Protein AF-A0A7S0UJ70-F1 (afdb_monomer)

Nearest PDB structures (foldseek):
  3sf4-assembly3_C  TM=2.932E-01  e=2.179E+00  Homo sapiens

Structure (mmCIF, N/CA/C/O backbone):
data_AF-A0A7S0UJ70-F1
#
_entry.id   AF-A0A7S0UJ70-F1
#
loop_
_atom_site.group_PDB
_atom_site.id
_atom_site.type_symbol
_atom_site.label_atom_id
_atom_site.label_alt_id
_atom_site.label_comp_id
_atom_site.label_asym_id
_atom_site.label_entity_id
_atom_site.label_seq_id
_atom_site.pdbx_PDB_ins_code
_atom_site.Cartn_x
_atom_site.Cartn_y
_atom_site.Cartn_z
_atom_site.occupancy
_atom_site.B_iso_or_equiv
_atom_site.auth_seq_id
_atom_site.auth_comp_id
_atom_site.auth_asym_id
_atom_site.auth_atom_id
_atom_site.pdbx_PDB_model_num
ATOM 1 N N . ARG A 1 1 ? 13.411 10.705 17.834 1.00 44.12 1 ARG A N 1
ATOM 2 C CA . ARG A 1 1 ? 11.966 10.614 17.515 1.00 44.12 1 ARG A CA 1
ATOM 3 C C . ARG A 1 1 ? 11.805 9.351 16.689 1.00 44.12 1 ARG A C 1
ATOM 5 O O . ARG A 1 1 ? 12.360 9.322 15.608 1.00 44.12 1 ARG A O 1
ATOM 12 N N . LEU A 1 2 ? 11.167 8.320 17.243 1.00 45.38 2 LEU A N 1
ATOM 13 C CA . LEU A 1 2 ? 10.988 7.010 16.600 1.00 45.38 2 LEU A CA 1
ATOM 14 C C . LEU A 1 2 ? 9.629 6.897 15.872 1.00 45.38 2 LEU A C 1
ATOM 16 O O . LEU A 1 2 ? 9.339 5.874 15.286 1.00 45.38 2 LEU A O 1
ATOM 20 N N . SER A 1 3 ? 8.768 7.918 15.892 1.00 50.25 3 SER A N 1
ATOM 21 C CA . SER A 1 3 ? 7.485 7.856 15.176 1.00 50.25 3 SER A CA 1
ATOM 22 C C . SER A 1 3 ? 7.692 8.191 13.696 1.00 50.25 3 SER A C 1
ATOM 24 O O . SER A 1 3 ? 8.206 9.265 13.383 1.00 50.25 3 SER A O 1
ATOM 26 N N . VAL A 1 4 ? 7.326 7.258 12.810 1.00 54.66 4 VAL A N 1
ATOM 27 C CA . VAL A 1 4 ? 7.602 7.302 11.357 1.00 54.66 4 VAL A CA 1
ATOM 28 C C . VAL A 1 4 ? 6.307 7.379 10.540 1.00 54.66 4 VAL A C 1
ATOM 30 O O . VAL A 1 4 ? 6.183 6.842 9.441 1.00 54.66 4 VAL A O 1
ATOM 33 N N . ASP A 1 5 ? 5.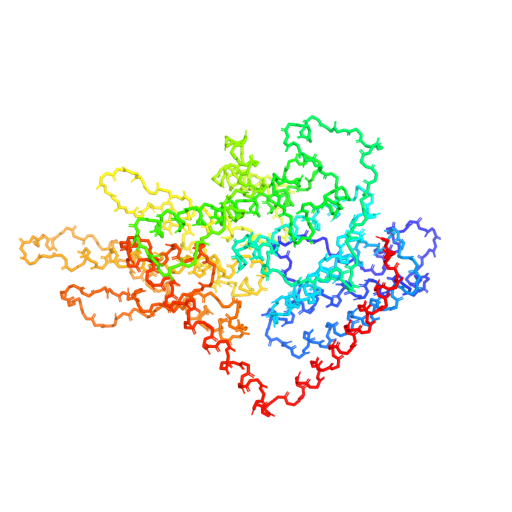292 8.043 11.090 1.00 63.22 5 ASP A N 1
ATOM 34 C CA . ASP A 1 5 ? 3.968 8.123 10.477 1.00 63.22 5 ASP A CA 1
ATOM 35 C C . ASP A 1 5 ? 3.828 9.251 9.429 1.00 63.22 5 ASP A C 1
ATOM 37 O O . ASP A 1 5 ? 2.891 10.061 9.413 1.00 63.22 5 ASP A O 1
ATOM 41 N N . GLU A 1 6 ? 4.795 9.326 8.515 1.00 66.62 6 GLU A N 1
ATOM 42 C CA . GLU A 1 6 ? 4.766 10.308 7.424 1.00 66.62 6 GLU A CA 1
ATOM 43 C C . GLU A 1 6 ? 3.830 9.892 6.281 1.00 66.62 6 GLU A C 1
ATOM 45 O O . GLU A 1 6 ? 3.493 10.714 5.429 1.00 66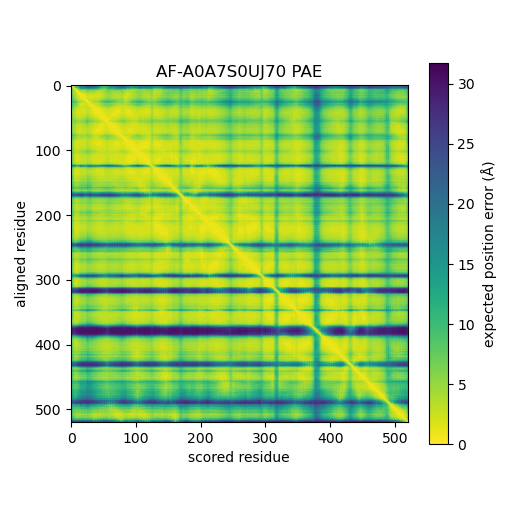.62 6 GLU A O 1
ATOM 50 N N . VAL A 1 7 ? 3.339 8.648 6.277 1.00 69.62 7 VAL A N 1
ATOM 51 C CA . VAL A 1 7 ? 2.428 8.145 5.235 1.00 69.62 7 VAL A CA 1
ATOM 52 C C . VAL A 1 7 ? 0.985 8.032 5.722 1.00 69.62 7 VAL A C 1
ATOM 54 O O . VAL A 1 7 ? 0.112 8.595 5.068 1.00 69.62 7 VAL A O 1
ATOM 57 N N . PHE A 1 8 ? 0.708 7.366 6.849 1.00 82.12 8 PHE A N 1
ATOM 58 C CA . PHE A 1 8 ? -0.677 7.104 7.271 1.00 82.12 8 PHE A CA 1
ATOM 59 C C . PHE A 1 8 ? -1.333 8.323 7.923 1.00 82.12 8 PHE A C 1
ATOM 61 O O . PHE A 1 8 ? -2.532 8.543 7.759 1.00 82.12 8 PHE A O 1
ATOM 68 N N . GLY A 1 9 ? -0.541 9.155 8.599 1.00 78.88 9 GLY A N 1
ATOM 69 C CA . GLY A 1 9 ? -0.988 10.438 9.129 1.00 78.88 9 GLY A CA 1
ATOM 70 C C . GLY A 1 9 ? -1.958 10.326 10.289 1.00 78.88 9 GLY A C 1
ATOM 71 O O . GLY A 1 9 ? -2.882 11.136 10.401 1.00 78.88 9 GLY A O 1
ATOM 72 N N . PHE A 1 10 ? -1.757 9.332 11.148 1.00 83.50 10 PHE A N 1
ATOM 73 C CA . PHE A 1 10 ? -2.480 9.235 12.398 1.00 83.50 10 PHE A CA 1
ATOM 74 C C . PHE A 1 10 ? -2.161 10.426 13.306 1.00 83.50 10 PHE A C 1
ATOM 76 O O . PHE A 1 10 ? -1.036 10.938 13.317 1.00 83.50 10 PHE A O 1
ATOM 83 N N . PRO A 1 11 ? -3.139 10.862 14.117 1.00 80.00 11 PRO A N 1
ATOM 84 C CA . PRO A 1 11 ? -2.843 11.778 15.203 1.00 80.00 11 PRO A CA 1
ATOM 85 C C . PRO A 1 11 ? -1.853 11.121 16.183 1.00 80.00 11 PRO A C 1
ATOM 87 O O . PRO A 1 11 ? -1.904 9.900 16.371 1.00 80.00 11 PRO A O 1
ATOM 90 N N . PRO A 1 12 ? -0.984 11.893 16.859 1.00 80.75 12 PRO A N 1
ATOM 91 C CA . PRO A 1 12 ? -0.174 11.364 17.950 1.00 80.75 12 PRO A CA 1
ATOM 92 C C . PRO A 1 12 ? -1.052 10.645 18.979 1.00 80.75 12 PRO A C 1
ATOM 94 O O . PRO A 1 12 ? -2.147 11.121 19.310 1.00 80.75 12 PRO A O 1
ATOM 97 N N . THR A 1 13 ? -0.591 9.497 19.478 1.00 85.31 13 THR A N 1
ATOM 98 C CA . THR A 1 13 ? -1.266 8.850 20.609 1.00 85.31 13 THR A CA 1
ATOM 99 C C . THR A 1 13 ? -1.244 9.810 21.808 1.00 85.31 13 THR A C 1
ATOM 101 O O . THR A 1 13 ? -0.163 10.296 22.146 1.00 85.31 13 THR A O 1
ATOM 104 N N . PRO A 1 14 ? -2.398 10.121 22.435 1.00 87.38 14 PRO A N 1
ATOM 105 C CA . PRO A 1 14 ? -2.454 11.123 23.498 1.00 87.38 14 PRO A CA 1
ATOM 106 C C . PRO A 1 14 ? -1.588 10.729 24.695 1.00 87.38 14 PRO A C 1
ATOM 108 O O . PRO A 1 14 ? -1.442 9.534 24.973 1.00 87.38 14 PRO A O 1
ATOM 111 N N . THR A 1 15 ? -1.070 11.707 25.443 1.00 90.06 15 THR A N 1
ATOM 112 C CA . THR A 1 15 ? -0.547 11.470 26.804 1.00 90.06 15 THR A CA 1
ATOM 113 C C . THR A 1 15 ? -1.679 11.111 27.771 1.00 90.06 15 THR A C 1
ATOM 115 O O . THR A 1 15 ? -2.859 11.229 27.434 1.00 90.06 15 THR A O 1
ATOM 118 N N . ASP A 1 16 ? -1.350 10.652 28.980 1.00 91.81 16 ASP A N 1
ATOM 119 C CA . ASP A 1 16 ? -2.377 10.309 29.972 1.00 91.81 16 ASP A CA 1
ATOM 120 C C . ASP A 1 16 ? -3.178 11.557 30.389 1.00 91.81 16 ASP A C 1
ATOM 122 O O . ASP A 1 16 ? -4.393 11.491 30.582 1.00 91.81 16 ASP A O 1
ATOM 126 N N . GLU A 1 17 ? -2.521 12.718 30.459 1.00 91.00 17 GLU A N 1
ATOM 127 C CA . GLU A 1 17 ? -3.150 14.014 30.727 1.00 91.00 17 GLU A CA 1
ATOM 128 C C . GLU A 1 17 ? -4.072 14.441 29.584 1.00 91.00 17 GLU A C 1
ATOM 130 O O . GLU A 1 17 ? -5.217 14.830 29.823 1.00 91.00 17 GLU A O 1
ATOM 135 N N . GLU A 1 18 ? -3.602 14.333 28.338 1.00 90.44 18 GLU A N 1
ATOM 136 C CA . GLU A 1 18 ? -4.407 14.638 27.153 1.00 90.44 18 GLU A CA 1
ATOM 137 C C . GLU A 1 18 ? -5.616 13.705 27.048 1.00 90.44 18 GLU A C 1
ATOM 139 O O . GLU A 1 18 ? -6.711 14.146 26.698 1.00 90.44 18 GLU A O 1
ATOM 144 N N . TYR A 1 19 ? -5.449 12.426 27.388 1.00 90.56 19 TYR A N 1
ATOM 145 C CA . TYR A 1 19 ? -6.543 11.463 27.412 1.00 90.56 19 TYR A CA 1
ATOM 146 C C . TYR A 1 19 ? -7.581 11.799 28.490 1.00 90.56 19 TYR A C 1
ATOM 148 O O . TYR A 1 19 ? -8.774 11.841 28.192 1.00 90.56 19 TYR A O 1
ATOM 156 N N . CYS A 1 20 ? -7.151 12.127 29.716 1.00 90.56 20 CYS A N 1
ATOM 157 C CA . CYS A 1 20 ? -8.062 12.608 30.764 1.00 90.56 20 CYS A CA 1
ATOM 158 C C . CYS A 1 20 ? -8.841 13.849 30.308 1.00 90.56 20 CYS A C 1
ATOM 160 O O . CYS A 1 20 ? -10.051 13.933 30.522 1.00 90.56 20 CYS A O 1
ATOM 162 N N . ALA A 1 21 ? -8.166 14.789 29.637 1.00 87.94 21 ALA A N 1
ATOM 163 C CA . ALA A 1 21 ? -8.804 15.983 29.094 1.00 87.94 21 ALA A CA 1
ATOM 164 C C . ALA A 1 21 ? -9.851 15.643 28.017 1.00 87.94 21 ALA A C 1
ATOM 166 O O . ALA A 1 21 ? -10.935 16.223 28.022 1.00 87.94 21 ALA A O 1
ATOM 167 N N . ARG A 1 22 ? -9.573 14.665 27.139 1.00 86.50 22 ARG A N 1
ATOM 168 C CA . ARG A 1 22 ? -10.524 14.187 26.113 1.00 86.50 22 ARG A CA 1
ATOM 169 C C . ARG A 1 22 ? -11.773 13.545 26.712 1.00 86.50 22 ARG A C 1
ATOM 171 O O . ARG A 1 22 ? -12.854 13.716 26.157 1.00 86.50 22 ARG A O 1
ATOM 178 N N . LEU A 1 23 ? -11.641 12.831 27.831 1.00 86.38 23 LEU A N 1
ATOM 179 C CA . LEU A 1 23 ? -12.787 12.237 28.528 1.00 86.38 23 LEU A CA 1
ATOM 180 C C . LEU A 1 23 ? -13.716 13.295 29.138 1.00 86.38 23 LEU A C 1
ATOM 182 O O . LEU A 1 23 ? -14.890 13.011 29.362 1.00 86.38 23 LEU A O 1
ATOM 186 N N . ASN A 1 24 ? -13.205 14.507 29.385 1.00 86.62 24 ASN A N 1
ATOM 187 C CA . ASN A 1 24 ? -13.956 15.641 29.923 1.00 86.62 24 ASN A CA 1
ATOM 188 C C . ASN A 1 24 ? -14.700 15.316 31.237 1.00 86.62 24 ASN A C 1
ATOM 190 O O . ASN A 1 24 ? -15.816 15.778 31.476 1.00 86.62 24 ASN A O 1
ATOM 194 N N . ILE A 1 25 ? -14.079 14.498 32.096 1.00 89.00 25 ILE A N 1
ATOM 195 C CA . ILE A 1 25 ? -14.611 14.127 33.413 1.00 89.00 25 ILE A CA 1
ATOM 196 C C . ILE A 1 25 ? -14.003 15.065 34.471 1.00 89.00 25 ILE A C 1
ATOM 198 O O . ILE A 1 25 ? -12.784 15.040 34.676 1.00 89.00 25 ILE A O 1
ATOM 202 N N . PRO A 1 26 ? -14.808 15.889 35.173 1.00 89.44 26 PRO A N 1
ATOM 203 C CA . PRO A 1 26 ? -14.296 16.816 36.180 1.00 89.44 26 PRO A CA 1
ATOM 204 C C . PRO A 1 26 ? -13.512 16.110 37.293 1.00 89.44 26 PRO A C 1
ATOM 206 O O . PRO A 1 26 ? -13.986 15.140 37.881 1.00 89.44 26 PRO A O 1
ATOM 209 N N . GLY A 1 27 ? -12.315 16.616 37.603 1.00 88.81 27 GLY A N 1
ATOM 210 C CA . GLY A 1 27 ? -11.457 16.079 38.667 1.00 88.81 27 GLY A CA 1
ATOM 211 C C . GLY A 1 27 ? -10.732 14.774 38.321 1.00 88.81 27 GLY A C 1
ATOM 212 O O . GLY A 1 27 ? -10.019 14.243 39.172 1.00 88.81 27 GLY A O 1
ATOM 213 N N . MET A 1 28 ? -10.877 14.263 37.094 1.00 91.75 28 MET A N 1
ATOM 214 C CA . MET A 1 28 ? -10.140 13.087 36.647 1.00 91.75 28 MET A CA 1
ATOM 215 C C . MET A 1 28 ? -8.645 13.396 36.534 1.00 91.75 28 MET A C 1
ATOM 217 O O . MET A 1 28 ? -8.238 14.404 35.960 1.00 91.75 28 MET A O 1
ATOM 221 N N . THR A 1 29 ? -7.825 12.503 37.079 1.00 91.94 29 THR A N 1
ATOM 222 C CA . THR A 1 29 ? -6.362 12.559 36.973 1.00 91.94 29 THR A CA 1
ATOM 223 C C . THR A 1 29 ? -5.844 11.288 36.298 1.00 91.94 29 THR A C 1
ATOM 225 O O . THR A 1 29 ? -6.538 10.270 36.342 1.00 91.94 29 THR A O 1
ATOM 228 N N . PRO A 1 30 ? -4.616 11.282 35.742 1.00 91.19 30 PRO A N 1
ATOM 229 C CA . PRO A 1 30 ? -4.018 10.087 35.136 1.00 91.19 30 PRO A CA 1
ATOM 230 C C . PRO A 1 30 ? -4.075 8.823 36.009 1.00 91.19 30 PRO A C 1
ATOM 232 O O . PRO A 1 30 ? -4.290 7.723 35.514 1.00 91.19 30 PRO A O 1
ATOM 235 N N . ARG A 1 31 ? -3.980 8.975 37.338 1.00 91.69 31 ARG A N 1
ATOM 236 C CA . ARG A 1 31 ? -4.058 7.862 38.306 1.00 91.69 31 ARG A CA 1
ATOM 237 C C . ARG A 1 31 ? -5.439 7.209 38.402 1.00 91.69 31 ARG A C 1
ATOM 239 O O . ARG A 1 31 ? -5.573 6.172 39.039 1.00 91.69 31 ARG A O 1
ATOM 246 N N . MET A 1 32 ? -6.458 7.844 37.832 1.00 92.50 32 MET A N 1
ATOM 247 C CA . MET A 1 32 ? -7.850 7.396 37.845 1.00 92.50 32 MET A CA 1
ATOM 248 C C . MET A 1 32 ? -8.271 6.778 36.506 1.00 92.50 32 MET A C 1
ATOM 250 O O . MET A 1 32 ? -9.429 6.390 36.364 1.00 92.50 32 MET A O 1
ATOM 254 N N . ILE A 1 33 ? -7.373 6.711 35.515 1.00 91.56 33 ILE A N 1
ATOM 255 C CA . ILE A 1 33 ? -7.672 6.069 34.234 1.00 91.56 33 ILE A CA 1
ATOM 256 C C . ILE A 1 33 ? -7.872 4.559 34.476 1.00 91.56 33 ILE A C 1
ATOM 258 O O . ILE A 1 33 ? -7.020 3.934 35.111 1.00 91.56 33 ILE A O 1
ATOM 262 N N . PRO A 1 34 ? -8.968 3.954 33.976 1.00 91.88 34 PRO A N 1
ATOM 263 C CA . PRO A 1 34 ? -9.179 2.512 34.076 1.00 91.88 34 PRO A CA 1
ATOM 264 C C . PRO A 1 34 ? -8.016 1.710 33.479 1.00 91.88 34 PRO A C 1
ATOM 266 O O . PRO A 1 34 ? -7.445 2.103 32.459 1.00 91.88 34 PRO A O 1
ATOM 269 N N . GLY A 1 35 ? -7.702 0.552 34.066 1.00 92.38 35 GLY A N 1
ATOM 270 C CA . GLY A 1 35 ? -6.592 -0.296 33.609 1.00 92.38 35 GLY A CA 1
ATOM 271 C C . GLY A 1 35 ? -6.696 -0.683 32.129 1.00 92.38 35 GLY A C 1
ATOM 272 O O . GLY A 1 35 ? -5.717 -0.576 31.397 1.00 92.38 35 GLY A O 1
ATOM 273 N N . THR A 1 36 ? -7.899 -1.015 31.653 1.00 92.88 36 THR A N 1
ATOM 274 C CA . THR A 1 36 ? -8.163 -1.351 30.241 1.00 92.88 36 THR A CA 1
ATOM 275 C C . THR A 1 36 ? -7.874 -0.185 29.288 1.00 92.88 36 THR A C 1
ATOM 277 O O . THR A 1 36 ? -7.337 -0.393 28.200 1.00 92.88 36 THR A O 1
ATOM 280 N N . HIS A 1 37 ? -8.149 1.055 29.712 1.00 93.50 37 HIS A N 1
ATOM 281 C CA . HIS A 1 37 ? -7.843 2.265 28.941 1.00 93.50 37 HIS A CA 1
ATOM 282 C C . HIS A 1 37 ? -6.328 2.523 28.899 1.00 93.50 37 HIS A C 1
ATOM 284 O O . HIS A 1 37 ? -5.781 2.799 27.831 1.00 93.50 37 HIS A O 1
ATOM 290 N N . LEU A 1 38 ? -5.639 2.413 30.044 1.00 93.75 38 LEU A N 1
ATOM 291 C CA . LEU A 1 38 ? -4.178 2.563 30.116 1.00 93.75 38 LEU A CA 1
ATOM 292 C C . LEU A 1 38 ? -3.458 1.521 29.256 1.00 93.75 38 LEU A C 1
ATOM 294 O O . LEU A 1 38 ? -2.485 1.854 28.573 1.00 93.75 38 LEU A O 1
ATOM 298 N N . ALA A 1 39 ? -3.956 0.284 29.247 1.00 95.38 39 ALA A N 1
ATOM 299 C CA . ALA A 1 39 ? -3.429 -0.782 28.411 1.00 95.38 39 ALA A CA 1
ATOM 300 C C . ALA A 1 39 ? -3.601 -0.455 26.916 1.00 95.38 39 ALA A C 1
ATOM 302 O O . ALA A 1 39 ? -2.636 -0.533 26.160 1.00 95.38 39 ALA A O 1
ATOM 303 N N . ALA A 1 40 ? -4.777 0.020 26.487 1.00 94.19 40 ALA A N 1
ATOM 304 C CA . ALA A 1 40 ? -5.002 0.442 25.100 1.00 94.19 40 ALA A CA 1
ATOM 305 C C . ALA A 1 40 ? -4.086 1.602 24.660 1.00 94.19 40 ALA A C 1
ATOM 307 O O . ALA A 1 40 ? -3.511 1.566 23.570 1.00 94.19 40 ALA A O 1
ATOM 308 N N . LEU A 1 41 ? -3.905 2.613 25.517 1.00 93.50 41 LEU A N 1
ATOM 309 C CA . LEU A 1 41 ? -2.989 3.732 25.260 1.00 93.50 41 LEU A CA 1
ATOM 310 C C . LEU A 1 41 ? -1.536 3.260 25.152 1.00 93.50 41 LEU A C 1
ATOM 312 O O . LEU A 1 41 ? -0.811 3.678 24.249 1.00 93.50 41 LEU A O 1
ATOM 316 N N . SER A 1 42 ? -1.116 2.371 26.052 1.00 95.38 42 SER A N 1
ATOM 317 C CA . SER A 1 42 ? 0.233 1.798 26.049 1.00 95.38 42 SER A CA 1
ATOM 318 C C . SER A 1 42 ? 0.481 0.959 24.798 1.00 95.38 42 SER A C 1
ATOM 320 O O . SER A 1 42 ? 1.517 1.129 24.160 1.00 95.38 42 SER A O 1
ATOM 322 N N . ALA A 1 43 ? -0.494 0.143 24.383 1.00 95.75 43 ALA A N 1
ATOM 323 C CA . ALA A 1 43 ? -0.431 -0.616 23.137 1.00 95.75 43 ALA A CA 1
ATOM 324 C C . ALA A 1 43 ? -0.203 0.305 21.928 1.00 95.75 43 ALA A C 1
ATOM 326 O O . ALA A 1 43 ? 0.712 0.067 21.140 1.00 95.75 43 ALA A O 1
ATOM 327 N N . ALA A 1 44 ? -0.961 1.399 21.814 1.00 92.12 44 ALA A N 1
ATOM 328 C CA . ALA A 1 44 ? -0.817 2.330 20.697 1.00 92.12 44 ALA A CA 1
ATOM 329 C C . ALA A 1 44 ? 0.559 3.020 20.694 1.00 92.12 44 ALA A C 1
ATOM 331 O O . ALA A 1 44 ? 1.213 3.090 19.651 1.00 92.12 44 ALA A O 1
ATOM 332 N N . ARG A 1 45 ? 1.045 3.453 21.867 1.00 91.31 45 ARG A N 1
ATOM 333 C CA . ARG A 1 45 ? 2.380 4.060 22.022 1.00 91.31 45 ARG A CA 1
ATOM 334 C C . ARG A 1 45 ? 3.492 3.076 21.660 1.00 91.31 45 ARG A C 1
ATOM 336 O O . ARG A 1 45 ? 4.364 3.415 20.864 1.00 91.31 45 ARG A O 1
ATOM 343 N N . PHE A 1 46 ? 3.465 1.859 22.204 1.00 93.50 46 PHE A N 1
ATOM 344 C CA . PHE A 1 46 ? 4.479 0.845 21.904 1.00 93.50 46 PHE A CA 1
ATOM 345 C C . PHE A 1 46 ? 4.467 0.450 20.430 1.00 93.50 46 PHE A C 1
ATOM 347 O O . PHE A 1 46 ? 5.536 0.294 19.847 1.00 93.50 46 PHE A O 1
ATOM 354 N N . ALA A 1 47 ? 3.293 0.368 19.801 1.00 90.88 47 ALA A N 1
ATOM 355 C CA . ALA A 1 47 ? 3.182 0.032 18.388 1.00 90.88 47 ALA A CA 1
ATOM 356 C C . ALA A 1 47 ? 3.787 1.116 17.477 1.00 90.88 47 ALA A C 1
ATOM 358 O O . ALA A 1 47 ? 4.482 0.790 16.514 1.00 90.88 47 ALA A O 1
ATOM 359 N N . GLU A 1 48 ? 3.589 2.402 17.794 1.00 86.50 48 GLU A N 1
ATOM 360 C CA . GLU A 1 48 ? 4.264 3.498 17.085 1.00 86.50 48 GLU A CA 1
ATOM 361 C C . GLU A 1 48 ? 5.792 3.409 17.220 1.00 86.50 48 GLU A C 1
ATOM 363 O O . GLU A 1 48 ? 6.518 3.535 16.231 1.00 86.50 48 GLU A O 1
ATOM 368 N N . VAL A 1 49 ? 6.287 3.173 18.439 1.00 88.56 49 VAL A N 1
ATOM 369 C CA . VAL A 1 49 ? 7.730 3.086 18.710 1.00 88.56 49 VAL A CA 1
ATOM 370 C C . VAL A 1 49 ? 8.339 1.843 18.056 1.00 88.56 49 VAL A C 1
ATOM 372 O O . VAL A 1 49 ? 9.453 1.921 17.541 1.00 88.56 49 VAL A O 1
ATOM 375 N N . ALA A 1 50 ? 7.610 0.725 18.002 1.00 87.75 50 ALA A N 1
ATOM 376 C CA . ALA A 1 50 ? 8.054 -0.509 17.357 1.00 87.75 50 ALA A CA 1
ATOM 377 C C . ALA A 1 50 ? 8.295 -0.321 15.853 1.00 87.75 50 ALA A C 1
ATOM 379 O O . ALA A 1 50 ? 9.295 -0.806 15.322 1.00 87.75 50 ALA A O 1
ATOM 380 N N . LEU A 1 51 ? 7.424 0.426 15.165 1.00 80.69 51 LEU A N 1
ATOM 381 C CA . LEU A 1 51 ? 7.646 0.784 13.760 1.00 80.69 51 LEU A CA 1
ATOM 382 C C . LEU A 1 51 ? 8.895 1.650 13.593 1.00 80.69 51 LEU A C 1
ATOM 384 O O . LEU A 1 51 ? 9.687 1.415 12.683 1.00 80.69 51 LEU A O 1
ATOM 388 N N . GLY A 1 52 ? 9.119 2.585 14.515 1.00 81.06 52 GLY A N 1
ATOM 389 C CA . GLY A 1 52 ? 10.378 3.313 14.619 1.00 81.06 52 GLY A CA 1
ATOM 390 C C . GLY A 1 52 ? 11.597 2.426 14.742 1.00 81.06 52 GLY A C 1
ATOM 391 O O . GLY A 1 52 ? 12.556 2.583 13.993 1.00 81.06 52 GLY A O 1
ATOM 392 N N . ALA A 1 53 ? 11.552 1.467 15.659 1.00 85.38 53 ALA A N 1
ATOM 393 C CA . ALA A 1 53 ? 12.638 0.523 15.864 1.00 85.38 53 ALA A CA 1
ATOM 394 C C . ALA A 1 53 ? 12.925 -0.293 14.588 1.00 85.38 53 ALA A C 1
ATOM 396 O O . ALA A 1 53 ? 14.088 -0.429 14.211 1.00 85.38 53 ALA A O 1
ATOM 397 N N . ILE A 1 54 ? 11.901 -0.744 13.841 1.00 79.56 54 ILE A N 1
ATOM 398 C CA . ILE A 1 54 ? 12.102 -1.397 12.525 1.00 79.56 54 ILE A CA 1
ATOM 399 C C . ILE A 1 54 ? 12.855 -0.477 11.570 1.00 79.56 54 ILE A C 1
ATOM 401 O O . ILE A 1 54 ? 13.809 -0.892 10.907 1.00 79.56 54 ILE A O 1
ATOM 405 N N . VAL A 1 55 ? 12.397 0.766 11.483 1.00 74.31 55 VAL A N 1
ATOM 406 C CA . VAL A 1 55 ? 12.939 1.778 10.586 1.00 74.31 55 VAL A CA 1
ATOM 407 C C . VAL A 1 55 ? 14.413 2.050 10.927 1.00 74.31 55 VAL A C 1
ATOM 409 O O . VAL A 1 55 ? 15.266 2.044 10.043 1.00 74.31 55 VAL A O 1
ATOM 412 N N . HIS A 1 56 ? 14.750 2.148 12.212 1.00 78.62 56 HIS A N 1
ATOM 413 C CA . HIS A 1 56 ? 16.124 2.300 12.698 1.00 78.62 56 HIS A CA 1
ATOM 414 C C . HIS A 1 56 ? 16.945 1.000 12.708 1.00 78.62 56 HIS A C 1
ATOM 416 O O . HIS A 1 56 ? 18.098 1.007 13.136 1.00 78.62 56 HIS A O 1
ATOM 422 N N . ASN A 1 57 ? 16.404 -0.098 12.167 1.00 76.50 57 ASN A N 1
ATOM 423 C CA . ASN A 1 57 ? 17.047 -1.411 12.119 1.00 76.50 57 ASN A CA 1
ATOM 424 C C . ASN A 1 57 ? 17.383 -1.988 13.512 1.00 76.50 57 ASN A C 1
ATOM 426 O O . ASN A 1 57 ? 18.332 -2.756 13.662 1.00 76.50 57 ASN A O 1
ATOM 430 N N . GLU A 1 58 ? 16.584 -1.641 14.518 1.00 85.75 58 GLU A N 1
ATOM 431 C CA . GLU A 1 58 ? 16.630 -2.155 15.888 1.00 85.75 58 GLU A CA 1
ATOM 432 C C . GLU A 1 58 ? 15.634 -3.318 16.039 1.00 85.75 58 GLU A C 1
ATOM 434 O O . GLU A 1 58 ? 14.683 -3.269 16.817 1.00 85.75 58 GLU A O 1
ATOM 439 N N . THR A 1 59 ? 15.830 -4.378 15.248 1.00 82.69 59 THR A N 1
ATOM 440 C CA . THR A 1 59 ? 14.909 -5.528 15.170 1.00 82.69 59 THR A CA 1
ATOM 441 C C . THR A 1 59 ? 14.595 -6.174 16.530 1.00 82.69 59 THR A C 1
ATOM 443 O O . THR A 1 59 ? 13.415 -6.439 16.765 1.00 82.69 59 THR A O 1
ATOM 446 N N . PRO A 1 60 ? 15.562 -6.403 17.449 1.00 85.94 60 PRO A N 1
ATOM 447 C CA . PRO A 1 60 ? 15.255 -6.936 18.780 1.00 85.94 60 PRO A CA 1
ATOM 448 C C . PRO A 1 60 ? 14.309 -6.033 19.579 1.00 85.94 60 PRO A C 1
ATOM 450 O O . PRO A 1 60 ? 13.303 -6.508 20.094 1.00 85.94 60 PRO A O 1
ATOM 453 N N . LEU A 1 61 ? 14.569 -4.720 19.595 1.00 89.44 61 LEU A N 1
ATOM 454 C CA . LEU A 1 61 ? 13.710 -3.754 20.281 1.00 89.44 61 LEU A CA 1
ATOM 455 C C . LEU A 1 61 ? 12.309 -3.728 19.663 1.00 89.44 61 LEU A C 1
ATOM 457 O O . LEU A 1 61 ? 11.312 -3.704 20.378 1.00 89.44 61 LEU A O 1
ATOM 461 N N . ALA A 1 62 ? 12.217 -3.769 18.332 1.00 88.19 62 ALA A N 1
ATOM 462 C CA . ALA A 1 62 ? 10.932 -3.823 17.647 1.00 88.19 62 ALA A CA 1
ATOM 463 C C . ALA A 1 62 ? 10.117 -5.068 18.041 1.00 88.19 62 ALA A C 1
ATOM 465 O O . ALA A 1 62 ? 8.905 -4.966 18.225 1.00 88.19 62 ALA A O 1
ATOM 466 N N . MET A 1 63 ? 10.775 -6.222 18.200 1.00 87.69 63 MET A N 1
ATOM 467 C CA . MET A 1 63 ? 10.149 -7.471 18.648 1.00 87.69 63 MET A CA 1
ATOM 468 C C . MET A 1 63 ? 9.659 -7.380 20.097 1.00 87.69 63 MET A C 1
ATOM 470 O O . MET A 1 63 ? 8.506 -7.713 20.361 1.00 87.69 63 MET A O 1
ATOM 474 N N . GLU A 1 64 ? 10.495 -6.889 21.014 1.00 91.00 64 GLU A N 1
ATOM 475 C CA . GLU A 1 64 ? 10.125 -6.696 22.424 1.00 91.00 64 GLU A CA 1
ATOM 476 C C . GLU A 1 64 ? 8.941 -5.735 22.570 1.00 91.00 64 GLU A C 1
ATOM 478 O O . GLU A 1 64 ? 7.974 -6.030 23.275 1.00 91.00 64 GLU A O 1
ATOM 483 N N . LEU A 1 65 ? 8.974 -4.612 21.845 1.00 93.31 65 LEU A N 1
ATOM 484 C CA . LEU A 1 65 ? 7.880 -3.646 21.830 1.00 93.31 65 LEU A CA 1
ATOM 485 C C . LEU A 1 65 ? 6.604 -4.257 21.254 1.00 93.31 65 LEU A C 1
ATOM 487 O O . LEU A 1 65 ? 5.540 -4.060 21.829 1.00 93.31 65 LEU A O 1
ATOM 491 N N . CYS A 1 66 ? 6.682 -5.031 20.167 1.00 92.06 66 CYS A N 1
ATOM 492 C CA . CYS A 1 66 ? 5.505 -5.721 19.637 1.00 92.06 66 CYS A CA 1
ATOM 493 C C . CYS A 1 66 ? 4.939 -6.741 20.626 1.00 92.06 66 CYS A C 1
ATOM 495 O O . CYS A 1 66 ? 3.717 -6.841 20.743 1.00 92.06 66 CYS A O 1
ATOM 497 N N . ASN A 1 67 ? 5.788 -7.446 21.379 1.00 91.88 67 ASN A N 1
ATOM 498 C CA . ASN A 1 67 ? 5.301 -8.337 22.425 1.00 91.88 67 ASN A CA 1
ATOM 499 C C . ASN A 1 67 ? 4.588 -7.560 23.542 1.00 91.88 67 ASN A C 1
ATOM 501 O O . ASN A 1 67 ? 3.495 -7.931 23.969 1.00 91.88 67 ASN A O 1
ATOM 505 N N . ALA A 1 68 ? 5.138 -6.410 23.945 1.00 94.62 68 ALA A N 1
ATOM 506 C CA . ALA A 1 68 ? 4.477 -5.511 24.888 1.00 94.62 68 ALA A CA 1
ATOM 507 C C . ALA A 1 68 ? 3.116 -5.016 24.364 1.00 94.62 68 ALA A C 1
ATOM 509 O O . ALA A 1 68 ? 2.145 -4.995 25.120 1.00 94.62 68 ALA A O 1
ATOM 510 N N . VAL A 1 69 ? 3.003 -4.691 23.067 1.00 95.81 69 VAL A N 1
ATOM 511 C CA . VAL A 1 69 ? 1.717 -4.339 22.435 1.00 95.81 69 VAL A CA 1
ATOM 512 C C . VAL A 1 69 ? 0.706 -5.472 22.603 1.00 95.81 69 VAL A C 1
ATOM 514 O O . VAL A 1 69 ? -0.429 -5.214 22.995 1.00 95.81 69 VAL A O 1
ATOM 517 N N . VAL A 1 70 ? 1.101 -6.721 22.346 1.00 94.88 70 VAL A N 1
ATOM 518 C CA . VAL A 1 70 ? 0.216 -7.891 22.467 1.00 94.88 70 VAL A CA 1
ATOM 519 C C . VAL A 1 70 ? -0.252 -8.099 23.903 1.00 94.88 70 VAL A C 1
ATOM 521 O O . VAL A 1 70 ? -1.447 -8.301 24.123 1.00 94.88 70 VAL A O 1
ATOM 524 N N . HIS A 1 71 ? 0.643 -7.987 24.888 1.00 93.81 71 HIS A N 1
ATOM 525 C CA . HIS A 1 71 ? 0.264 -8.057 26.302 1.00 93.81 71 HIS A CA 1
ATOM 526 C C . HIS A 1 71 ? -0.734 -6.961 26.685 1.00 93.81 71 HIS A C 1
ATOM 528 O O . HIS A 1 71 ? -1.785 -7.261 27.252 1.00 93.81 71 HIS A O 1
ATOM 534 N N . CYS A 1 72 ? -0.457 -5.711 26.311 1.00 96.31 72 CYS A N 1
ATOM 535 C CA . CYS A 1 72 ? -1.370 -4.600 26.558 1.00 96.31 72 CYS A CA 1
ATOM 536 C C . CYS A 1 72 ? -2.725 -4.801 25.860 1.00 96.31 72 CYS A C 1
ATOM 538 O O . CYS A 1 72 ? -3.774 -4.508 26.432 1.00 96.31 72 CYS A O 1
ATOM 540 N N . LEU A 1 73 ? -2.738 -5.348 24.642 1.00 95.62 73 LEU A N 1
ATOM 541 C CA . LEU A 1 73 ? -3.985 -5.647 23.943 1.00 95.62 73 LEU A CA 1
ATOM 542 C C . LEU A 1 73 ? -4.786 -6.741 24.649 1.00 95.62 73 LEU A C 1
ATOM 544 O O . LEU A 1 73 ? -5.987 -6.545 24.830 1.00 95.62 73 LEU A O 1
ATOM 548 N N . LYS A 1 74 ? -4.140 -7.821 25.120 1.00 93.69 74 LYS A N 1
ATOM 549 C CA . LYS A 1 74 ? -4.777 -8.879 25.933 1.00 93.69 74 LYS A CA 1
ATOM 550 C C . LYS A 1 74 ? -5.463 -8.300 27.169 1.00 93.69 74 LYS A C 1
ATOM 552 O O . LYS A 1 74 ? -6.574 -8.717 27.477 1.00 93.69 74 LYS A O 1
ATOM 557 N N . GLU A 1 75 ? -4.834 -7.338 27.845 1.00 93.00 75 GLU A N 1
ATOM 558 C CA . GLU A 1 75 ? -5.426 -6.634 28.992 1.00 93.00 75 GLU A CA 1
ATOM 559 C C . GLU A 1 75 ? -6.591 -5.724 28.584 1.00 93.00 75 GLU A C 1
ATOM 561 O O . GLU A 1 75 ? -7.661 -5.781 29.186 1.00 93.00 75 GLU A O 1
ATOM 566 N N . SER A 1 76 ? -6.430 -4.925 27.524 1.00 92.06 76 SER A N 1
ATOM 567 C CA . SER A 1 76 ? -7.467 -3.982 27.072 1.00 92.06 76 SER A CA 1
ATOM 568 C C . SER A 1 76 ? -8.770 -4.643 26.612 1.00 92.06 76 SER A C 1
ATOM 570 O O . SER A 1 76 ? -9.819 -4.007 26.675 1.00 92.06 76 SER A O 1
ATOM 572 N N . VAL A 1 77 ? -8.717 -5.902 26.157 1.00 89.06 77 VAL A N 1
ATOM 573 C CA . VAL A 1 77 ? -9.887 -6.649 25.654 1.00 89.06 77 VAL A CA 1
ATOM 574 C C . VAL A 1 77 ? -10.486 -7.611 26.684 1.00 89.06 77 VAL A C 1
ATOM 576 O O . VAL A 1 77 ? -11.364 -8.399 26.337 1.00 89.06 77 VAL A O 1
ATOM 579 N N . GLN A 1 78 ? -10.037 -7.566 27.945 1.00 86.62 78 GLN A N 1
ATOM 580 C CA . GLN A 1 78 ? -10.665 -8.338 29.030 1.00 86.62 78 GLN A CA 1
ATOM 581 C C . GLN A 1 78 ? -12.117 -7.909 29.277 1.00 86.62 78 GLN A C 1
ATOM 583 O O . GLN A 1 78 ? -12.943 -8.713 29.704 1.00 86.62 78 GLN A O 1
ATOM 588 N N . GLU A 1 79 ? -12.429 -6.651 28.972 1.00 85.44 79 GLU A N 1
ATOM 589 C CA . GLU A 1 79 ? -13.773 -6.086 28.990 1.00 85.44 79 GLU A CA 1
ATOM 590 C C . GLU A 1 79 ? -14.172 -5.644 27.573 1.00 85.44 79 GLU A C 1
ATOM 592 O O . GLU A 1 79 ? -13.304 -5.425 26.720 1.00 85.44 79 GLU A O 1
ATOM 597 N N . PRO A 1 80 ? -15.478 -5.479 27.284 1.00 87.31 80 PRO A N 1
ATOM 598 C CA . PRO A 1 80 ? -15.911 -4.897 26.022 1.00 87.31 80 PRO A CA 1
ATOM 599 C C . PRO A 1 80 ? -15.258 -3.529 25.789 1.00 87.31 80 PRO A C 1
ATOM 601 O O . PRO A 1 80 ? -15.442 -2.601 26.582 1.00 87.31 80 PRO A O 1
ATOM 604 N N . VAL A 1 81 ? -14.528 -3.412 24.677 1.00 89.00 81 VAL A N 1
ATOM 605 C CA . VAL A 1 81 ? -13.835 -2.180 24.282 1.00 89.00 81 VAL A CA 1
ATOM 606 C C . VAL A 1 81 ? -14.832 -1.031 24.157 1.00 89.00 81 VAL A C 1
ATOM 608 O O . VAL A 1 81 ? -15.798 -1.119 23.396 1.00 89.00 81 VAL A O 1
ATOM 611 N N . GLN A 1 82 ? -14.588 0.050 24.896 1.00 88.06 82 GLN A N 1
ATOM 612 C CA . GLN A 1 82 ? -15.482 1.207 24.952 1.00 88.06 82 GLN A CA 1
ATOM 613 C C . GLN A 1 82 ? -15.099 2.268 23.910 1.00 88.06 82 GLN A C 1
ATOM 615 O O . GLN A 1 82 ? -13.914 2.409 23.591 1.00 88.06 82 GLN A O 1
ATOM 620 N N . PRO A 1 83 ? -16.062 3.080 23.430 1.00 87.50 83 PRO A N 1
ATOM 621 C CA . PRO A 1 83 ? -15.811 4.125 22.436 1.00 87.50 83 PRO A CA 1
ATOM 622 C C . PRO A 1 83 ? -14.614 5.058 22.718 1.00 87.50 83 PRO A C 1
ATOM 624 O O . PRO A 1 83 ? -13.883 5.341 21.769 1.00 87.50 83 PRO A O 1
ATOM 627 N N . PRO A 1 84 ? -14.337 5.502 23.967 1.00 87.25 84 PRO A N 1
ATOM 628 C CA . PRO A 1 84 ? -13.284 6.490 24.221 1.00 87.25 84 PRO A CA 1
ATOM 629 C C . PRO A 1 84 ? -11.848 6.066 23.882 1.00 87.25 84 PRO A C 1
ATOM 631 O O . PRO A 1 84 ? -11.023 6.943 23.651 1.00 87.25 84 PRO A O 1
ATOM 634 N N . TYR A 1 85 ? -11.548 4.763 23.859 1.00 89.06 85 TYR A N 1
ATOM 635 C CA . TYR A 1 85 ? -10.208 4.225 23.551 1.00 89.06 85 TYR A CA 1
ATOM 636 C C . TYR A 1 85 ? -10.211 3.221 22.390 1.00 89.06 85 TYR A C 1
ATOM 638 O O . TYR A 1 85 ? -9.202 2.585 22.079 1.00 89.06 85 TYR A O 1
ATOM 646 N N . MET A 1 86 ? -11.363 3.036 21.744 1.00 92.12 86 MET A N 1
ATOM 647 C CA . MET A 1 86 ? -11.528 2.053 20.676 1.00 92.12 86 MET A CA 1
ATOM 648 C C . MET A 1 86 ? -10.664 2.377 19.452 1.00 92.12 86 MET A C 1
ATOM 650 O O . MET A 1 86 ? -10.204 1.463 18.767 1.00 92.12 86 MET A O 1
ATOM 654 N N . PHE A 1 87 ? -10.412 3.662 19.189 1.00 91.88 87 PHE A N 1
ATOM 655 C CA . PHE A 1 87 ? -9.527 4.081 18.106 1.00 91.88 87 PHE A CA 1
ATOM 656 C C . PHE A 1 87 ? -8.086 3.621 18.349 1.00 91.88 87 PHE A C 1
ATOM 658 O O . PHE A 1 87 ? -7.462 3.061 17.451 1.00 91.88 87 PHE A O 1
ATOM 665 N N . GLU A 1 88 ? -7.573 3.795 19.564 1.00 92.38 88 GLU A N 1
ATOM 666 C CA . GLU A 1 88 ? -6.229 3.387 19.968 1.00 92.38 88 GLU A CA 1
ATOM 667 C C . GLU A 1 88 ? -6.064 1.864 19.880 1.00 92.38 88 GLU A C 1
ATOM 669 O O . GLU A 1 88 ? -5.043 1.379 19.388 1.00 92.38 88 GLU A O 1
ATOM 674 N N . VAL A 1 89 ? -7.102 1.105 20.245 1.00 94.50 89 VAL A N 1
ATOM 675 C CA . VAL A 1 89 ? -7.147 -0.355 20.052 1.00 94.50 89 VAL A CA 1
ATOM 676 C C . VAL A 1 89 ? -7.104 -0.716 18.564 1.00 94.50 89 VAL A C 1
ATOM 678 O O . VAL A 1 89 ? -6.249 -1.496 18.141 1.00 94.50 89 VAL A O 1
ATOM 681 N N . ALA A 1 90 ? -7.980 -0.125 17.744 1.00 94.69 90 ALA A N 1
ATOM 682 C CA . ALA A 1 90 ? -8.037 -0.395 16.305 1.00 94.69 90 ALA A CA 1
ATOM 683 C C . ALA A 1 90 ? -6.711 -0.055 15.607 1.00 94.69 90 ALA A C 1
ATOM 685 O O . ALA A 1 90 ? -6.210 -0.834 14.790 1.00 94.69 90 ALA A O 1
ATOM 686 N N . ARG A 1 91 ? -6.113 1.085 15.967 1.00 93.50 91 ARG A N 1
ATOM 687 C CA . ARG A 1 91 ? -4.807 1.525 15.483 1.00 93.50 91 ARG A CA 1
ATOM 688 C C . ARG A 1 91 ? -3.705 0.551 15.884 1.00 93.50 91 ARG A C 1
ATOM 690 O O . ARG A 1 91 ? -2.901 0.185 15.036 1.00 93.50 91 ARG A O 1
ATOM 697 N N . SER A 1 92 ? -3.678 0.095 17.134 1.00 95.06 92 SER A N 1
ATOM 698 C CA . SER A 1 92 ? -2.673 -0.870 17.606 1.00 95.06 92 SER A CA 1
ATOM 699 C C . SER A 1 92 ? -2.700 -2.161 16.784 1.00 95.06 92 SER A C 1
ATOM 701 O O . SER A 1 92 ? -1.653 -2.629 16.341 1.00 95.06 92 SER A O 1
ATOM 703 N N . TYR A 1 93 ? -3.894 -2.686 16.479 1.00 96.06 93 TYR A N 1
ATOM 704 C CA . TYR A 1 93 ? -4.037 -3.843 15.588 1.00 96.06 93 TYR A CA 1
ATOM 705 C C . TYR A 1 93 ? -3.573 -3.558 14.155 1.00 96.06 93 TYR A C 1
ATOM 707 O O . TYR A 1 93 ? -2.918 -4.405 13.552 1.00 96.06 93 TYR A O 1
ATOM 715 N N . PHE A 1 94 ? -3.859 -2.374 13.604 1.00 95.19 94 PHE A N 1
ATOM 716 C CA . PHE A 1 94 ? -3.335 -1.983 12.291 1.00 95.19 94 PHE A CA 1
ATOM 717 C C . PHE A 1 94 ? -1.800 -1.965 12.268 1.00 95.19 94 PHE A C 1
ATOM 719 O O . PHE A 1 94 ? -1.189 -2.527 11.362 1.00 95.19 94 PHE A O 1
ATOM 726 N N . LEU A 1 95 ? -1.166 -1.371 13.280 1.00 92.50 95 LEU A N 1
ATOM 727 C CA . LEU A 1 95 ? 0.294 -1.288 13.363 1.00 92.50 95 LEU A CA 1
ATOM 728 C C . LEU A 1 95 ? 0.935 -2.668 13.612 1.00 92.50 95 LEU A C 1
ATOM 730 O O . LEU A 1 95 ? 1.980 -2.965 13.034 1.00 92.50 95 LEU A O 1
ATOM 734 N N . LEU A 1 96 ? 0.285 -3.563 14.368 1.00 92.69 96 LEU A N 1
ATOM 735 C CA . LEU A 1 96 ? 0.695 -4.973 14.454 1.00 92.69 96 LEU A CA 1
ATOM 736 C C . LEU A 1 96 ? 0.562 -5.697 13.111 1.00 92.69 96 LEU A C 1
ATOM 738 O O . LEU A 1 96 ? 1.443 -6.476 12.745 1.00 92.69 96 LEU A O 1
ATOM 742 N N . ALA A 1 97 ? -0.501 -5.435 12.344 1.00 93.31 97 ALA A N 1
ATOM 743 C CA . ALA A 1 97 ? -0.630 -5.975 10.994 1.00 93.31 97 ALA A CA 1
ATOM 744 C C . ALA A 1 97 ? 0.541 -5.501 10.121 1.00 93.31 97 ALA A C 1
ATOM 746 O O . ALA A 1 97 ? 1.199 -6.316 9.472 1.00 93.31 97 ALA A O 1
ATOM 747 N N . VAL A 1 98 ? 0.864 -4.205 10.168 1.00 90.94 98 VAL A N 1
ATOM 748 C CA . VAL A 1 98 ? 2.021 -3.621 9.477 1.00 90.94 98 VAL A CA 1
ATOM 749 C C . VAL A 1 98 ? 3.313 -4.347 9.871 1.00 90.94 98 VAL A C 1
ATOM 751 O O . VAL A 1 98 ? 4.051 -4.797 8.992 1.00 90.94 98 VAL A O 1
ATOM 754 N N . PHE A 1 99 ? 3.552 -4.552 11.168 1.00 89.31 99 PHE A N 1
ATOM 755 C CA . PHE A 1 99 ? 4.707 -5.301 11.665 1.00 89.31 99 PHE A CA 1
ATOM 756 C C . PHE A 1 99 ? 4.771 -6.729 11.104 1.00 89.31 99 PHE A C 1
ATOM 758 O O . PHE A 1 99 ? 5.788 -7.151 10.545 1.00 89.31 99 PHE A O 1
ATOM 765 N N . ARG A 1 100 ? 3.663 -7.476 11.196 1.00 89.44 100 ARG A N 1
ATOM 766 C CA . ARG A 1 100 ? 3.560 -8.847 10.672 1.00 89.44 100 ARG A CA 1
ATOM 767 C C . ARG A 1 100 ? 3.816 -8.895 9.169 1.00 89.44 100 ARG A C 1
ATOM 769 O O . ARG A 1 100 ? 4.490 -9.812 8.695 1.00 89.44 100 ARG A O 1
ATOM 776 N N . SER A 1 101 ? 3.378 -7.871 8.439 1.00 88.19 101 SER A N 1
ATOM 777 C CA . SER A 1 101 ? 3.632 -7.754 7.006 1.00 88.19 101 SER A CA 1
ATOM 778 C C . SER A 1 101 ? 5.120 -7.624 6.673 1.00 88.19 101 SER A C 1
ATOM 780 O O . SER A 1 101 ? 5.569 -8.317 5.768 1.00 88.19 101 SER A O 1
ATOM 782 N N . PHE A 1 102 ? 5.919 -6.868 7.443 1.00 83.12 102 PHE A N 1
ATOM 783 C CA . PHE A 1 102 ? 7.376 -6.763 7.233 1.00 83.12 102 PHE A CA 1
ATOM 784 C C . PHE A 1 102 ? 8.104 -8.092 7.390 1.00 83.12 102 PHE A C 1
ATOM 786 O O . PHE A 1 102 ? 9.080 -8.369 6.693 1.00 83.12 102 PHE A O 1
ATOM 793 N N . ARG A 1 103 ? 7.600 -8.937 8.287 1.00 83.62 103 ARG A N 1
ATOM 794 C CA . ARG A 1 103 ? 8.127 -10.284 8.526 1.00 83.62 103 ARG A CA 1
ATOM 795 C C . ARG A 1 103 ? 7.564 -11.320 7.555 1.00 83.62 103 ARG A C 1
ATOM 797 O O . ARG A 1 103 ? 7.918 -12.493 7.614 1.00 83.62 103 ARG A O 1
ATOM 804 N N . GLY A 1 104 ? 6.686 -10.898 6.647 1.00 84.00 104 GLY A N 1
ATOM 805 C CA . GLY A 1 104 ? 6.023 -11.762 5.682 1.00 84.00 104 GLY A CA 1
ATOM 806 C C . GLY A 1 104 ? 4.955 -12.660 6.296 1.00 84.00 104 GLY A C 1
ATOM 807 O O . GLY A 1 104 ? 4.462 -13.560 5.619 1.00 84.00 104 GLY A O 1
ATOM 808 N N . ASP A 1 105 ? 4.553 -12.463 7.543 1.00 89.25 105 ASP A N 1
ATOM 809 C CA . ASP A 1 105 ? 3.476 -13.243 8.143 1.00 89.25 105 ASP A CA 1
ATOM 810 C C . ASP A 1 105 ? 2.114 -12.724 7.662 1.00 89.25 105 ASP A C 1
ATOM 812 O O . ASP A 1 105 ? 1.414 -11.971 8.340 1.00 89.25 105 ASP A O 1
ATOM 816 N N . MET A 1 106 ? 1.753 -13.117 6.438 1.00 90.88 106 MET A N 1
ATOM 817 C CA . MET A 1 106 ? 0.524 -12.654 5.798 1.00 90.88 106 MET A CA 1
ATOM 818 C C . MET A 1 106 ? -0.731 -13.193 6.492 1.00 90.88 106 MET A C 1
ATOM 820 O O . MET A 1 106 ? -1.760 -12.529 6.465 1.00 90.88 106 MET A O 1
ATOM 824 N N . ILE A 1 107 ? -0.658 -14.354 7.155 1.00 92.44 107 ILE A N 1
ATOM 825 C CA . ILE A 1 107 ? -1.790 -14.902 7.917 1.00 92.44 107 ILE A CA 1
ATOM 826 C C . ILE A 1 107 ? -2.117 -13.968 9.081 1.00 92.44 107 ILE A C 1
ATOM 828 O O . ILE A 1 107 ? -3.260 -13.525 9.208 1.00 92.44 107 ILE A O 1
ATOM 832 N N . ARG A 1 108 ? -1.123 -13.639 9.917 1.00 92.81 108 ARG A N 1
ATOM 833 C CA . ARG A 1 108 ? -1.345 -12.749 11.065 1.00 92.81 108 ARG A CA 1
ATOM 834 C C . ARG A 1 108 ? -1.611 -11.310 10.635 1.00 92.81 108 ARG A C 1
ATOM 836 O O . ARG A 1 108 ? -2.451 -10.660 11.250 1.00 92.81 108 ARG A O 1
ATOM 843 N N . TYR A 1 109 ? -1.014 -10.851 9.533 1.00 94.12 109 TYR A N 1
ATOM 844 C CA . TYR A 1 109 ? -1.401 -9.588 8.895 1.00 94.12 109 TYR A CA 1
ATOM 845 C C . TYR A 1 109 ? -2.911 -9.533 8.612 1.00 94.12 109 TYR A C 1
ATOM 847 O O . TYR A 1 109 ? -3.577 -8.617 9.089 1.00 94.12 109 TYR A O 1
ATOM 855 N N . PHE A 1 110 ? -3.476 -10.519 7.897 1.00 95.25 110 PHE A N 1
ATOM 856 C CA . PHE A 1 110 ? -4.904 -10.497 7.557 1.00 95.25 110 PHE A CA 1
ATOM 857 C C . PHE A 1 110 ? -5.789 -10.629 8.802 1.00 95.25 110 PHE A C 1
ATOM 859 O O . PHE A 1 110 ? -6.832 -9.977 8.873 1.00 95.25 110 PHE A O 1
ATOM 866 N N . LYS A 1 111 ? -5.372 -11.417 9.806 1.00 95.19 111 LYS A N 1
ATOM 867 C CA . LYS A 1 111 ? -6.097 -11.528 11.083 1.00 95.19 111 LYS A CA 1
ATOM 868 C C . LYS A 1 111 ? -6.166 -10.177 11.794 1.00 95.19 111 LYS A C 1
ATOM 870 O O . LYS A 1 111 ? -7.261 -9.710 12.097 1.00 95.19 111 LYS A O 1
ATOM 875 N N . TYR A 1 112 ? -5.030 -9.514 11.998 1.00 95.94 112 TYR A N 1
ATOM 876 C CA . TYR A 1 112 ? -4.990 -8.215 12.671 1.00 95.94 112 TYR A CA 1
ATOM 877 C C . TYR A 1 112 ? -5.654 -7.100 11.871 1.00 95.94 112 TYR A C 1
ATOM 879 O O . TYR A 1 112 ? -6.374 -6.288 12.451 1.00 95.94 112 TYR A O 1
ATOM 887 N N . ARG A 1 113 ? -5.514 -7.106 10.542 1.00 95.56 113 ARG A N 1
ATOM 888 C CA . ARG A 1 113 ? -6.284 -6.230 9.651 1.00 95.56 113 ARG A CA 1
ATOM 889 C C . ARG A 1 113 ? -7.789 -6.393 9.888 1.00 95.56 113 ARG A C 1
ATOM 891 O O . ARG A 1 113 ? -8.495 -5.400 10.041 1.00 95.56 113 ARG A O 1
ATOM 898 N N . ARG A 1 114 ? -8.294 -7.629 9.952 1.00 95.19 114 ARG A N 1
ATOM 899 C CA . ARG A 1 114 ? -9.724 -7.896 10.174 1.00 95.19 114 ARG A CA 1
ATOM 900 C C . ARG A 1 114 ? -10.192 -7.467 11.564 1.00 95.19 114 ARG A C 1
ATOM 902 O O . ARG A 1 114 ? -11.269 -6.888 11.689 1.00 95.19 114 ARG A O 1
ATOM 909 N N . VAL A 1 115 ? -9.381 -7.694 12.596 1.00 95.12 115 VAL A N 1
ATOM 910 C CA . VAL A 1 115 ? -9.672 -7.220 13.961 1.00 95.12 115 VAL A CA 1
ATOM 911 C C . VAL A 1 115 ? -9.707 -5.688 14.003 1.00 95.12 115 VAL A C 1
ATOM 913 O O . VAL A 1 115 ? -10.644 -5.116 14.554 1.00 95.12 115 VAL A O 1
ATOM 916 N N . CYS A 1 116 ? -8.754 -5.013 13.351 1.00 95.50 116 CYS A N 1
ATOM 917 C CA . CYS A 1 116 ? -8.758 -3.559 13.184 1.00 95.50 116 CYS A CA 1
ATOM 918 C C . CYS A 1 116 ? -10.076 -3.077 12.554 1.00 95.50 116 CYS A C 1
ATOM 920 O O . CYS A 1 116 ? -10.767 -2.247 13.145 1.00 95.50 116 CYS A O 1
ATOM 922 N N . LEU A 1 117 ? -10.480 -3.656 11.417 1.00 94.81 117 LEU A N 1
ATOM 923 C CA . LEU A 1 117 ? -11.736 -3.303 10.747 1.00 94.81 117 LEU A CA 1
ATOM 924 C C . LEU A 1 117 ? -12.981 -3.635 11.583 1.00 94.81 117 LEU A C 1
ATOM 926 O O . LEU A 1 117 ? -13.965 -2.901 11.533 1.00 94.81 117 LEU A O 1
ATOM 930 N N . THR A 1 118 ? -12.931 -4.677 12.415 1.00 93.12 118 THR A N 1
ATOM 931 C CA . THR A 1 118 ? -14.008 -4.996 13.366 1.00 93.12 118 THR A CA 1
ATOM 932 C C . THR A 1 118 ? -14.217 -3.858 14.364 1.00 93.12 118 THR A C 1
ATOM 934 O O . THR A 1 118 ? -15.357 -3.478 14.624 1.00 93.12 118 THR A O 1
ATOM 937 N N . TYR A 1 119 ? -13.146 -3.261 14.891 1.00 92.75 119 TYR A N 1
ATOM 938 C CA . TYR A 1 119 ? -13.264 -2.092 15.767 1.00 92.75 119 TYR A CA 1
ATOM 939 C C . TYR A 1 119 ? -13.621 -0.817 14.998 1.00 92.75 119 TYR A C 1
ATOM 941 O O . TYR A 1 119 ? -14.463 -0.057 15.466 1.00 92.75 119 TYR A O 1
ATOM 949 N N . VAL A 1 120 ? -13.093 -0.618 13.784 1.00 92.06 120 VAL A N 1
ATOM 950 C CA . VAL A 1 120 ? -13.523 0.486 12.901 1.00 92.06 120 VAL A CA 1
ATOM 951 C C . VAL A 1 120 ? -15.026 0.428 12.627 1.00 92.06 120 VAL A C 1
ATOM 953 O O . VAL A 1 120 ? -15.677 1.468 12.629 1.00 92.06 120 VAL A O 1
ATOM 956 N N . SER A 1 121 ? -15.599 -0.771 12.476 1.00 90.38 121 SER A N 1
ATOM 957 C CA . SER A 1 121 ? -17.043 -0.946 12.265 1.00 90.38 121 SER A CA 1
ATOM 958 C C . SER A 1 121 ? -17.925 -0.442 13.404 1.00 90.38 121 SER A C 1
ATOM 960 O O . SER A 1 121 ? -19.105 -0.167 13.191 1.00 90.38 121 SER A O 1
ATOM 962 N N . LYS A 1 122 ? -17.334 -0.280 14.591 1.00 88.44 122 LYS A N 1
ATOM 963 C CA . LYS A 1 122 ? -17.987 0.175 15.819 1.00 88.44 122 LYS A CA 1
ATOM 964 C C . LYS A 1 122 ? -17.663 1.636 16.161 1.00 88.44 122 LYS A C 1
ATOM 966 O O . LYS A 1 122 ? -18.266 2.183 17.079 1.00 88.44 122 LYS A O 1
ATOM 971 N N . LEU A 1 123 ? -16.732 2.273 15.443 1.00 86.25 123 LEU A N 1
ATOM 972 C CA . LEU A 1 123 ? -16.406 3.690 15.611 1.00 86.25 123 LEU A CA 1
ATOM 973 C C . LEU A 1 123 ? -17.431 4.549 14.857 1.00 86.25 123 LEU A C 1
ATOM 975 O O . LEU A 1 123 ? -17.386 4.667 13.632 1.00 86.25 123 LEU A O 1
ATOM 979 N N . GLU A 1 124 ? -18.355 5.174 15.584 1.00 68.81 124 GLU A N 1
ATOM 980 C CA . GLU A 1 124 ? -19.336 6.093 15.001 1.00 68.81 124 GLU A CA 1
ATOM 981 C C . GLU A 1 124 ? -18.659 7.401 14.544 1.00 68.81 124 GLU A C 1
ATOM 983 O O . GLU A 1 124 ? -18.125 8.145 15.362 1.00 68.81 124 GLU A O 1
ATOM 988 N N . ASN A 1 125 ? -18.662 7.665 13.227 1.00 61.34 125 ASN A N 1
ATOM 989 C CA . ASN A 1 125 ? -18.318 8.936 12.556 1.00 61.34 125 ASN A CA 1
ATOM 990 C C . ASN A 1 125 ? -17.115 9.734 13.115 1.00 61.34 125 ASN A C 1
ATOM 992 O O . ASN A 1 125 ? -17.101 10.964 13.077 1.00 61.34 125 ASN A O 1
ATOM 996 N N . ALA A 1 126 ? -16.068 9.061 13.591 1.00 66.44 126 ALA A N 1
ATOM 997 C CA . ALA A 1 126 ? -14.832 9.729 13.976 1.00 66.44 126 ALA A CA 1
ATOM 998 C C . ALA A 1 126 ? -13.992 10.028 12.724 1.00 66.44 126 ALA A C 1
ATOM 1000 O O . ALA A 1 126 ? -13.657 9.110 11.975 1.00 66.44 126 ALA A O 1
ATOM 1001 N N . SER A 1 127 ? -13.567 11.280 12.530 1.00 77.38 127 SER A N 1
ATOM 1002 C CA . SER A 1 127 ? -12.585 11.661 11.495 1.00 77.38 127 SER A CA 1
ATOM 1003 C C . SER A 1 127 ? -11.332 10.770 11.529 1.00 77.38 127 SER A C 1
ATOM 1005 O O . SER A 1 127 ? -10.780 10.410 10.491 1.00 77.38 127 SER A O 1
ATOM 1007 N N . ASN A 1 128 ? -10.949 10.325 12.727 1.00 84.62 128 ASN A N 1
ATOM 1008 C CA . ASN A 1 128 ? -9.867 9.374 12.969 1.00 84.62 128 ASN A CA 1
ATOM 1009 C C . ASN A 1 128 ? -10.128 7.981 12.362 1.00 84.62 128 ASN A C 1
ATOM 1011 O O . ASN A 1 128 ? -9.201 7.360 11.844 1.00 84.62 128 ASN A O 1
ATOM 1015 N N . ALA A 1 129 ? -11.374 7.491 12.377 1.00 90.75 129 ALA A N 1
ATOM 1016 C CA . ALA A 1 129 ? -11.733 6.216 11.752 1.00 90.75 129 ALA A CA 1
ATOM 1017 C C . ALA A 1 129 ? -11.539 6.280 10.230 1.00 90.75 129 ALA A C 1
ATOM 1019 O O . ALA A 1 129 ? -11.022 5.340 9.634 1.00 90.75 129 ALA A O 1
ATOM 1020 N N . THR A 1 130 ? -11.862 7.417 9.614 1.00 92.56 130 THR A N 1
ATOM 1021 C CA . THR A 1 130 ? -11.637 7.662 8.185 1.00 92.56 130 THR A CA 1
ATOM 1022 C C . THR A 1 130 ? -10.150 7.647 7.818 1.00 92.56 130 THR A C 1
ATOM 1024 O O . THR A 1 130 ? -9.769 7.022 6.829 1.00 92.56 130 THR A O 1
ATOM 1027 N N . THR A 1 131 ? -9.288 8.254 8.644 1.00 92.62 131 THR A N 1
ATOM 1028 C CA . THR A 1 131 ? -7.824 8.164 8.481 1.00 92.62 131 THR A CA 1
ATOM 1029 C C . THR A 1 131 ? -7.335 6.716 8.563 1.00 92.62 131 THR A C 1
ATOM 1031 O O . THR A 1 131 ? -6.521 6.292 7.745 1.00 92.62 131 THR A O 1
ATOM 1034 N N . LEU A 1 132 ? -7.869 5.924 9.498 1.00 93.81 132 LEU A N 1
ATOM 1035 C CA . LEU A 1 132 ? -7.523 4.506 9.634 1.00 93.81 132 LEU A CA 1
ATOM 1036 C C . LEU A 1 132 ? -7.989 3.659 8.448 1.00 93.81 132 LEU A C 1
ATOM 1038 O O . LEU A 1 132 ? -7.227 2.819 7.975 1.00 93.81 132 LEU A O 1
ATOM 1042 N N . VAL A 1 133 ? -9.177 3.922 7.903 1.00 95.81 133 VAL A N 1
ATOM 1043 C CA . VAL A 1 133 ? -9.646 3.271 6.669 1.00 95.81 133 VAL A CA 1
ATOM 1044 C C . VAL A 1 133 ? -8.743 3.615 5.482 1.00 95.81 133 VAL A C 1
ATOM 1046 O O . VAL A 1 133 ? -8.382 2.714 4.729 1.00 95.81 133 VAL A O 1
ATOM 1049 N N . ALA A 1 134 ? -8.325 4.876 5.325 1.00 95.69 134 ALA A N 1
ATOM 1050 C CA . ALA A 1 134 ? -7.399 5.268 4.258 1.00 95.69 134 ALA A CA 1
ATOM 1051 C C . ALA A 1 134 ? -6.028 4.582 4.399 1.00 95.69 134 ALA A C 1
ATOM 1053 O O . ALA A 1 134 ? -5.474 4.095 3.413 1.00 95.69 134 ALA A O 1
ATOM 1054 N N . ALA A 1 135 ? -5.507 4.479 5.625 1.00 94.81 135 ALA A N 1
ATOM 1055 C CA . ALA A 1 135 ? -4.263 3.768 5.914 1.00 94.81 135 ALA A CA 1
ATOM 1056 C C . ALA A 1 135 ? -4.357 2.268 5.582 1.00 94.81 135 ALA A C 1
ATOM 1058 O O . ALA A 1 135 ? -3.452 1.715 4.951 1.00 94.81 135 ALA A O 1
ATOM 1059 N N . VAL A 1 136 ? -5.475 1.625 5.947 1.00 96.38 136 VAL A N 1
ATOM 1060 C CA . VAL A 1 136 ? -5.781 0.241 5.557 1.00 96.38 136 VAL A CA 1
ATOM 1061 C C . VAL A 1 136 ? -5.875 0.125 4.038 1.00 96.38 136 VAL A C 1
ATOM 1063 O O . VAL A 1 136 ? -5.202 -0.728 3.482 1.00 96.38 136 VAL A O 1
ATOM 1066 N N . SER A 1 137 ? -6.606 1.007 3.349 1.00 96.88 137 SER A N 1
ATOM 1067 C CA . SER A 1 137 ? -6.750 0.999 1.881 1.00 96.88 137 SER A CA 1
ATOM 1068 C C . SER A 1 137 ? -5.397 1.101 1.168 1.00 96.88 137 SER A C 1
ATOM 1070 O O . SER A 1 137 ? -5.128 0.374 0.207 1.00 96.88 137 SER A O 1
ATOM 1072 N N . PHE A 1 138 ? -4.501 1.951 1.671 1.00 96.00 138 PHE A N 1
ATOM 1073 C CA . PHE A 1 138 ? -3.154 2.096 1.129 1.00 96.00 138 PHE A CA 1
ATOM 1074 C C . PHE A 1 138 ? -2.294 0.848 1.342 1.00 96.00 138 PHE A C 1
ATOM 1076 O O . PHE A 1 138 ? -1.668 0.367 0.395 1.00 96.00 138 PHE A O 1
ATOM 1083 N N . LEU A 1 139 ? -2.297 0.273 2.547 1.00 94.44 139 LEU A N 1
ATOM 1084 C CA . LEU A 1 139 ? -1.580 -0.975 2.821 1.00 94.44 139 LEU A CA 1
ATOM 1085 C C . LEU A 1 139 ? -2.171 -2.157 2.036 1.00 94.44 139 LEU A C 1
ATOM 1087 O O . LEU A 1 139 ? -1.441 -2.993 1.501 1.00 94.44 139 LEU A O 1
ATOM 1091 N N . ASP A 1 140 ? -3.490 -2.181 1.898 1.00 96.25 140 ASP A N 1
ATOM 1092 C CA . ASP A 1 140 ? -4.233 -3.151 1.110 1.00 96.25 140 ASP A CA 1
ATOM 1093 C C . ASP A 1 140 ? -3.843 -3.083 -0.362 1.00 96.25 140 ASP A C 1
ATOM 1095 O O . ASP A 1 140 ? -3.671 -4.133 -0.973 1.00 96.25 140 ASP A O 1
ATOM 1099 N N . SER A 1 141 ? -3.621 -1.887 -0.922 1.00 96.31 141 SER A N 1
ATOM 1100 C CA . SER A 1 141 ? -3.183 -1.729 -2.318 1.00 96.31 141 SER A CA 1
ATOM 1101 C C . SER A 1 141 ? -1.869 -2.466 -2.610 1.00 96.31 141 SER A C 1
ATOM 1103 O O . SER A 1 141 ? -1.683 -3.007 -3.699 1.00 96.31 141 SER A O 1
ATOM 1105 N N . TRP A 1 142 ? -0.985 -2.594 -1.618 1.00 93.69 142 TRP A N 1
ATOM 1106 C CA . TRP A 1 142 ? 0.211 -3.424 -1.736 1.00 93.69 142 TRP A CA 1
ATOM 1107 C C . TRP A 1 142 ? -0.089 -4.914 -1.665 1.00 93.69 142 TRP A C 1
ATOM 1109 O O . TRP A 1 142 ? 0.436 -5.673 -2.480 1.00 93.69 142 TRP A O 1
ATOM 1119 N N . THR A 1 143 ? -0.951 -5.352 -0.744 1.00 94.00 143 THR A N 1
ATOM 1120 C CA . THR A 1 143 ? -1.354 -6.767 -0.713 1.00 94.00 143 THR A CA 1
ATOM 1121 C C . THR A 1 143 ? -2.054 -7.180 -2.007 1.00 94.00 143 THR A C 1
ATOM 1123 O O . THR A 1 143 ? -1.763 -8.228 -2.581 1.00 94.00 143 THR A O 1
ATOM 1126 N N . TYR A 1 144 ? -2.880 -6.285 -2.538 1.00 95.12 144 TYR A N 1
ATOM 1127 C CA . TYR A 1 144 ? -3.521 -6.394 -3.834 1.00 95.12 144 TYR A CA 1
ATOM 1128 C C . TYR A 1 144 ? -2.486 -6.558 -4.957 1.00 95.12 144 TYR A C 1
ATOM 1130 O O . TYR A 1 144 ? -2.633 -7.436 -5.803 1.00 95.12 144 TYR A O 1
ATOM 1138 N N . MET A 1 145 ? -1.390 -5.788 -4.934 1.00 93.38 145 MET A N 1
ATOM 1139 C CA . MET A 1 145 ? -0.278 -5.928 -5.885 1.00 93.38 145 MET A CA 1
ATOM 1140 C C . MET A 1 145 ? 0.467 -7.264 -5.761 1.00 93.38 145 MET A C 1
ATOM 1142 O O . MET A 1 145 ? 0.711 -7.923 -6.771 1.00 93.38 145 MET A O 1
ATOM 1146 N N . ILE A 1 146 ? 0.858 -7.686 -4.553 1.00 91.31 146 ILE A N 1
ATOM 1147 C CA . ILE A 1 146 ? 1.660 -8.916 -4.375 1.00 91.31 146 ILE A CA 1
ATOM 1148 C C . ILE A 1 146 ? 0.855 -10.187 -4.680 1.00 91.31 146 ILE A C 1
ATOM 1150 O O . ILE A 1 146 ? 1.438 -11.174 -5.131 1.00 91.31 146 ILE A O 1
ATOM 1154 N N . TYR A 1 147 ? -0.470 -10.151 -4.497 1.00 92.75 147 TYR A N 1
ATOM 1155 C CA . TYR A 1 147 ? -1.385 -11.224 -4.897 1.00 92.75 147 TYR A CA 1
ATOM 1156 C C . TYR A 1 147 ? -1.975 -11.024 -6.300 1.00 92.75 147 TYR A C 1
ATOM 1158 O O . TYR A 1 147 ? -2.673 -11.904 -6.793 1.00 92.75 147 TYR A O 1
ATOM 1166 N N . ASN A 1 148 ? -1.650 -9.925 -6.988 1.00 93.50 148 ASN A N 1
ATOM 1167 C CA . ASN A 1 148 ? -2.182 -9.563 -8.304 1.00 93.50 148 ASN A CA 1
ATOM 1168 C C . ASN A 1 148 ? -3.720 -9.588 -8.378 1.00 93.50 148 ASN A C 1
ATOM 1170 O O . ASN A 1 148 ? -4.270 -10.138 -9.334 1.00 93.50 148 ASN A O 1
ATOM 1174 N N . ALA A 1 149 ? -4.397 -9.034 -7.371 1.00 94.69 149 ALA A N 1
ATOM 1175 C CA . ALA A 1 149 ? -5.858 -9.040 -7.229 1.00 94.69 149 ALA A CA 1
ATOM 1176 C C . ALA A 1 149 ? -6.504 -10.439 -7.126 1.00 94.69 149 ALA A C 1
ATOM 1178 O O . ALA A 1 149 ? -7.716 -10.578 -7.262 1.00 94.69 149 ALA A O 1
ATOM 1179 N N . ASP A 1 150 ? -5.716 -11.494 -6.907 1.00 93.19 150 ASP A N 1
ATOM 1180 C CA . ASP A 1 150 ? -6.207 -12.869 -6.853 1.00 93.19 150 ASP A CA 1
ATOM 1181 C C . ASP A 1 150 ? -6.584 -13.258 -5.420 1.00 93.19 150 ASP A C 1
ATOM 1183 O O . ASP A 1 150 ? -5.751 -13.723 -4.636 1.00 93.19 150 ASP A O 1
ATOM 1187 N N . GLU A 1 151 ? -7.859 -13.071 -5.068 1.00 90.94 151 GLU A N 1
ATOM 1188 C CA . GLU A 1 151 ? -8.393 -13.411 -3.741 1.00 90.94 151 GLU A CA 1
ATOM 1189 C C . GLU A 1 151 ? -8.191 -14.889 -3.379 1.00 90.94 151 GLU A C 1
ATOM 1191 O O . GLU A 1 151 ? -8.069 -15.227 -2.202 1.00 90.94 151 GLU A O 1
ATOM 1196 N N . LYS A 1 152 ? -8.084 -15.789 -4.367 1.00 90.50 152 LYS A N 1
ATOM 1197 C CA . LYS A 1 152 ? -7.885 -17.225 -4.110 1.00 90.50 152 LYS A CA 1
ATOM 1198 C C . LYS A 1 152 ? -6.495 -17.532 -3.560 1.00 90.50 152 LYS A C 1
ATOM 1200 O O . LYS A 1 152 ? -6.308 -18.589 -2.957 1.00 90.50 152 LYS A O 1
ATOM 1205 N N . LYS A 1 153 ? -5.530 -16.627 -3.752 1.00 90.06 153 LYS A N 1
ATOM 1206 C CA . LYS A 1 153 ? -4.163 -16.747 -3.221 1.00 90.06 153 LYS A CA 1
ATOM 1207 C C . LYS A 1 153 ? -4.010 -16.168 -1.817 1.00 90.06 153 LYS A C 1
ATOM 1209 O O . LYS A 1 153 ? -2.963 -16.358 -1.198 1.00 90.06 153 LYS A O 1
ATOM 1214 N N . VAL A 1 154 ? -5.031 -15.480 -1.310 1.00 92.00 154 VAL A N 1
ATOM 1215 C CA . VAL A 1 154 ? -5.029 -14.911 0.038 1.00 92.00 154 VAL A CA 1
ATOM 1216 C C . VAL A 1 154 ? -5.167 -16.029 1.078 1.00 92.00 154 VAL A C 1
ATOM 1218 O O . VAL A 1 154 ? -5.974 -16.946 0.894 1.00 92.00 154 VAL A O 1
ATOM 1221 N N . PRO A 1 155 ? -4.414 -15.985 2.193 1.00 90.69 155 PRO A N 1
ATOM 1222 C CA . PRO A 1 155 ? -4.600 -16.933 3.281 1.00 90.69 155 PRO A CA 1
ATOM 1223 C C . PRO A 1 155 ? -6.026 -16.894 3.843 1.00 90.69 155 PRO A C 1
ATOM 1225 O O . PRO A 1 155 ? -6.527 -15.839 4.227 1.00 90.69 155 PRO A O 1
ATOM 1228 N N . ARG A 1 156 ? -6.672 -18.060 3.950 1.00 89.06 156 ARG A N 1
ATOM 1229 C CA . ARG A 1 156 ? -8.012 -18.173 4.545 1.00 89.06 156 ARG A CA 1
ATOM 1230 C C . ARG A 1 156 ? -7.929 -18.033 6.061 1.00 89.06 156 ARG A C 1
ATOM 1232 O O . ARG A 1 156 ? -7.347 -18.891 6.718 1.00 89.06 156 ARG A O 1
ATOM 1239 N N . ILE A 1 157 ? -8.555 -16.998 6.612 1.00 91.12 157 ILE A N 1
ATOM 1240 C CA . ILE A 1 157 ? -8.525 -16.696 8.056 1.00 91.12 157 ILE A CA 1
ATOM 1241 C C . ILE A 1 157 ? -9.896 -16.785 8.741 1.00 91.12 157 ILE A C 1
ATOM 1243 O O . ILE A 1 157 ? -9.972 -16.652 9.960 1.00 91.12 157 ILE A O 1
ATOM 1247 N N . ASP A 1 158 ? -10.961 -17.054 7.981 1.00 85.56 158 ASP A N 1
ATOM 1248 C CA . ASP A 1 158 ? -12.356 -17.042 8.460 1.00 85.56 158 ASP A CA 1
ATOM 1249 C C . ASP A 1 158 ? -12.618 -18.047 9.588 1.00 85.56 158 ASP A C 1
ATOM 1251 O O . ASP A 1 158 ? -13.471 -17.825 10.435 1.00 85.56 158 ASP A O 1
ATOM 1255 N N . HIS A 1 159 ? -11.847 -19.134 9.629 1.00 81.94 159 HIS A N 1
ATOM 1256 C CA . HIS A 1 159 ? -11.925 -20.149 10.678 1.00 81.94 159 HIS A CA 1
ATOM 1257 C C . HIS A 1 159 ? -11.314 -19.700 12.017 1.00 81.94 159 HIS A C 1
ATOM 1259 O O . HIS A 1 159 ? -11.525 -20.363 13.028 1.00 81.94 159 HIS A O 1
ATOM 1265 N N . ASN A 1 160 ? -10.525 -18.619 12.031 1.00 82.75 160 ASN A N 1
ATOM 1266 C CA . ASN A 1 160 ? -9.932 -18.065 13.250 1.00 82.75 160 ASN A CA 1
ATOM 1267 C C . ASN A 1 160 ? -10.591 -16.755 13.670 1.00 82.75 160 ASN A C 1
ATOM 1269 O O . ASN A 1 160 ? -10.795 -16.540 14.855 1.00 82.75 160 ASN A O 1
ATOM 1273 N N . ILE A 1 161 ? -10.837 -15.859 12.713 1.00 88.94 161 ILE A N 1
ATOM 1274 C CA . ILE A 1 161 ? -11.411 -14.537 12.961 1.00 88.94 161 ILE A CA 1
ATOM 1275 C C . ILE A 1 161 ? -12.594 -14.378 12.005 1.00 88.94 161 ILE A C 1
ATOM 1277 O O . ILE A 1 161 ? -12.366 -14.334 10.786 1.00 88.94 161 ILE A O 1
ATOM 1281 N N . PRO A 1 162 ? -13.834 -14.293 12.516 1.00 88.12 162 PRO A N 1
ATOM 1282 C CA . PRO A 1 162 ? -15.017 -14.224 11.671 1.00 88.12 162 PRO A CA 1
ATOM 1283 C C . PRO A 1 162 ? -15.020 -12.939 10.827 1.00 88.12 162 PRO A C 1
ATOM 1285 O O . PRO A 1 162 ? -14.391 -11.948 11.215 1.00 88.12 162 PRO A O 1
ATOM 1288 N N . PRO A 1 163 ? -15.701 -12.937 9.666 1.00 88.69 163 PRO A N 1
ATOM 1289 C CA . PRO A 1 163 ? -15.929 -11.733 8.870 1.00 88.69 163 PRO A CA 1
ATOM 1290 C C . PRO A 1 163 ? -16.508 -10.585 9.705 1.00 88.69 163 PRO A C 1
ATOM 1292 O O . PRO A 1 163 ? -17.275 -10.814 10.638 1.00 88.69 163 PRO A O 1
ATOM 1295 N N . VAL A 1 164 ? -16.178 -9.343 9.340 1.00 88.19 164 VAL A N 1
ATOM 1296 C CA . VAL A 1 164 ? -16.739 -8.160 10.013 1.00 88.19 164 VAL A CA 1
ATOM 1297 C C . VAL A 1 164 ? -18.262 -8.163 9.855 1.00 88.19 164 VAL A C 1
ATOM 1299 O O . VAL A 1 164 ? -18.770 -8.252 8.734 1.00 88.19 164 VAL A O 1
ATOM 1302 N N . GLU A 1 165 ? -18.987 -8.071 10.973 1.00 84.31 165 GLU A N 1
ATOM 1303 C CA . GLU A 1 165 ? -20.450 -8.072 10.972 1.00 84.31 165 GLU A CA 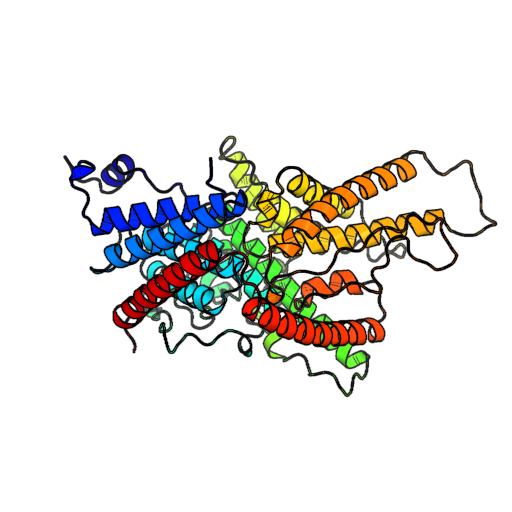1
ATOM 1304 C C . GLU A 1 165 ? -20.998 -6.903 10.149 1.00 84.31 165 GLU A C 1
ATOM 1306 O O . GLU A 1 165 ? -20.572 -5.758 10.307 1.00 84.31 165 GLU A O 1
ATOM 1311 N N . ARG A 1 166 ? -21.974 -7.192 9.278 1.00 80.38 166 ARG A N 1
ATOM 1312 C CA . ARG A 1 166 ? -22.618 -6.170 8.448 1.00 80.38 166 ARG A CA 1
ATOM 1313 C C . ARG A 1 166 ? -23.301 -5.134 9.324 1.00 80.38 166 ARG A C 1
ATOM 1315 O O . ARG A 1 166 ? -24.268 -5.448 10.019 1.00 80.38 166 ARG A O 1
ATOM 1322 N N . THR A 1 167 ? -22.863 -3.884 9.215 1.00 72.12 167 THR A N 1
ATOM 1323 C CA . THR A 1 167 ? -23.607 -2.765 9.784 1.00 72.12 167 THR A CA 1
ATOM 1324 C C . THR A 1 167 ? -24.979 -2.703 9.095 1.00 72.12 167 THR A C 1
ATOM 1326 O O . THR A 1 167 ? -25.034 -2.768 7.864 1.00 72.12 167 THR A O 1
ATOM 1329 N N . PRO A 1 168 ? -26.100 -2.593 9.833 1.00 62.94 168 PRO A N 1
ATOM 1330 C CA . PRO A 1 168 ? -27.441 -2.488 9.257 1.00 62.94 168 PRO A CA 1
ATOM 1331 C C . PRO A 1 168 ? -27.570 -1.353 8.220 1.00 62.94 168 PRO A C 1
ATOM 1333 O O . PRO A 1 168 ? -27.863 -0.207 8.556 1.00 62.94 168 PRO A O 1
ATOM 1336 N N . HIS A 1 169 ? -27.387 -1.668 6.931 1.00 54.47 169 HIS A N 1
ATOM 1337 C CA . HIS A 1 169 ? -27.366 -0.691 5.829 1.00 54.47 169 HIS A CA 1
ATOM 1338 C C . HIS A 1 169 ? -28.677 0.099 5.656 1.00 54.47 169 HIS A C 1
ATOM 1340 O O . HIS A 1 169 ? -28.699 1.112 4.956 1.00 54.47 169 HIS A O 1
ATOM 1346 N N . PHE A 1 170 ? -29.771 -0.374 6.256 1.00 50.62 170 PHE A N 1
ATOM 1347 C CA . PHE A 1 170 ? -31.116 0.191 6.135 1.00 50.62 170 PHE A CA 1
ATOM 1348 C C . PHE A 1 170 ? -31.387 1.378 7.070 1.00 50.62 170 PHE A C 1
ATOM 1350 O O . PHE A 1 170 ? -32.396 2.053 6.890 1.00 50.62 170 PHE A O 1
ATOM 1357 N N . LEU A 1 171 ? -30.507 1.661 8.037 1.00 53.81 171 LEU A N 1
ATOM 1358 C CA . LEU A 1 171 ? -30.694 2.780 8.970 1.00 53.81 171 LEU A CA 1
ATOM 1359 C C . LEU A 1 171 ? -30.049 4.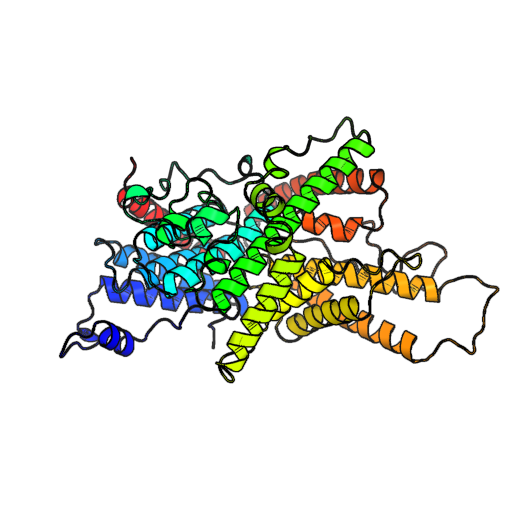093 8.497 1.00 53.81 171 LEU A C 1
ATOM 1361 O O . LEU A 1 171 ? -30.358 5.145 9.048 1.00 53.81 171 LEU A O 1
ATOM 1365 N N . ILE A 1 172 ? -29.184 4.055 7.474 1.00 65.75 172 ILE A N 1
ATOM 1366 C CA . ILE A 1 172 ? -28.429 5.227 7.007 1.00 65.75 172 ILE A CA 1
ATOM 1367 C C . ILE A 1 172 ? -28.776 5.513 5.544 1.00 65.75 172 ILE A C 1
ATOM 1369 O O . ILE A 1 172 ? -28.429 4.743 4.637 1.00 65.75 172 ILE A O 1
ATOM 1373 N N . ALA A 1 173 ? -29.472 6.631 5.322 1.00 77.31 173 ALA A N 1
ATOM 1374 C CA . ALA A 1 173 ? -29.791 7.127 3.989 1.00 77.31 173 ALA A CA 1
ATOM 1375 C C . ALA A 1 173 ? -28.503 7.358 3.188 1.00 77.31 173 ALA A C 1
ATOM 1377 O O . ALA A 1 173 ? -27.562 7.963 3.694 1.00 77.31 173 ALA A O 1
ATOM 1378 N N . GLN A 1 174 ? -28.466 6.873 1.943 1.00 85.00 174 GLN A N 1
ATOM 1379 C CA . GLN A 1 174 ? -27.312 7.102 1.078 1.00 85.00 174 GLN A CA 1
ATOM 1380 C C . GLN A 1 174 ? -27.216 8.566 0.660 1.00 85.00 174 GLN A C 1
ATOM 1382 O O . GLN A 1 174 ? -28.216 9.156 0.226 1.00 85.00 174 GLN A O 1
ATOM 1387 N N . THR A 1 175 ? -26.005 9.112 0.711 1.00 89.62 175 THR A N 1
ATOM 1388 C CA . THR A 1 175 ? -25.697 10.418 0.119 1.00 89.62 175 THR A CA 1
ATOM 1389 C C . THR A 1 175 ? -25.764 10.348 -1.418 1.00 89.62 175 THR A C 1
ATOM 1391 O O . THR A 1 175 ? -25.747 9.254 -1.994 1.00 89.62 175 THR A O 1
ATOM 1394 N N . PRO A 1 176 ? -25.856 11.488 -2.132 1.00 93.81 176 PRO A N 1
ATOM 1395 C CA . PRO A 1 176 ? -25.813 11.492 -3.595 1.00 93.81 176 PRO A CA 1
ATOM 1396 C C . PRO A 1 176 ? -24.558 10.813 -4.157 1.00 93.81 176 PRO A C 1
ATOM 1398 O O . PRO A 1 176 ? -24.679 10.004 -5.073 1.00 93.81 176 PRO A O 1
ATOM 1401 N N . ILE A 1 177 ? -23.390 11.062 -3.550 1.00 93.69 177 ILE A N 1
ATOM 1402 C CA . ILE A 1 177 ? -22.118 10.457 -3.966 1.00 93.69 177 ILE A CA 1
ATOM 1403 C C . ILE A 1 177 ? -22.110 8.936 -3.740 1.00 93.69 177 ILE A C 1
ATOM 1405 O O . ILE A 1 177 ? -21.687 8.174 -4.604 1.00 93.69 177 ILE A O 1
ATOM 1409 N N . GLU A 1 178 ? -22.673 8.454 -2.627 1.00 93.19 178 GLU A N 1
ATOM 1410 C CA . GLU A 1 178 ? -22.796 7.014 -2.363 1.00 93.19 178 GLU A CA 1
ATOM 1411 C C . GLU A 1 178 ? -23.689 6.306 -3.391 1.00 93.19 178 GLU A C 1
ATOM 1413 O O . GLU A 1 178 ? -23.410 5.166 -3.771 1.00 93.19 178 GLU A O 1
ATOM 1418 N N . LYS A 1 179 ? -24.746 6.981 -3.865 1.00 93.50 179 LYS A N 1
ATOM 1419 C CA . LYS A 1 179 ? -25.621 6.467 -4.929 1.00 93.50 179 LYS A CA 1
ATOM 1420 C C . LYS A 1 179 ? -24.935 6.477 -6.288 1.00 93.50 179 LYS A C 1
ATOM 1422 O O . LYS A 1 179 ? -25.057 5.496 -7.013 1.00 93.50 179 LYS A O 1
ATOM 1427 N N . GLU A 1 180 ? -24.237 7.563 -6.620 1.00 95.06 180 GLU A N 1
ATOM 1428 C CA . GLU A 1 180 ? -23.540 7.726 -7.901 1.00 95.06 180 GLU A CA 1
ATOM 1429 C C . GLU A 1 180 ? -22.507 6.618 -8.118 1.00 95.06 180 GLU A C 1
ATOM 1431 O O . GLU A 1 180 ? -22.513 5.982 -9.167 1.00 95.06 180 GLU A O 1
ATOM 1436 N N . TYR A 1 181 ? -21.686 6.336 -7.104 1.00 94.31 181 TYR A N 1
ATOM 1437 C CA . TYR A 1 181 ? -20.582 5.375 -7.198 1.00 94.31 181 TYR A CA 1
ATOM 1438 C C . TYR A 1 181 ? -20.931 3.971 -6.680 1.00 94.31 181 TYR A C 1
ATOM 1440 O O . TYR A 1 181 ? -20.083 3.079 -6.693 1.00 94.31 181 TYR A O 1
ATOM 1448 N N . ASN A 1 182 ? -22.166 3.754 -6.212 1.00 91.81 182 ASN A N 1
ATOM 1449 C CA . ASN A 1 182 ? -22.628 2.499 -5.605 1.00 91.81 182 ASN A CA 1
ATOM 1450 C C . ASN A 1 182 ? -21.703 1.989 -4.474 1.00 91.81 182 ASN A C 1
ATOM 1452 O O . ASN A 1 182 ? -21.243 0.836 -4.450 1.00 91.81 182 ASN A O 1
ATOM 1456 N N . ILE A 1 183 ? -21.420 2.879 -3.524 1.00 91.81 183 ILE A N 1
ATOM 1457 C CA . ILE A 1 183 ? -20.559 2.620 -2.363 1.00 91.81 183 ILE A CA 1
ATOM 1458 C C . ILE A 1 183 ? -21.190 3.129 -1.066 1.00 91.81 183 ILE A C 1
ATOM 1460 O O . ILE A 1 183 ? -22.286 3.691 -1.046 1.00 91.81 183 ILE A O 1
ATOM 1464 N N . ARG A 1 184 ? -20.474 2.915 0.037 1.00 90.62 184 ARG A N 1
ATOM 1465 C CA . ARG A 1 184 ? -20.692 3.591 1.312 1.00 90.62 184 ARG A CA 1
ATOM 1466 C C . ARG A 1 184 ? -19.412 4.312 1.715 1.00 90.62 184 ARG A C 1
ATOM 1468 O O . ARG A 1 184 ? -18.332 3.753 1.556 1.00 90.62 184 ARG A O 1
ATOM 1475 N N . CYS A 1 185 ? -19.552 5.514 2.253 1.00 91.56 185 CYS A N 1
ATOM 1476 C CA . CYS A 1 185 ? -18.453 6.368 2.698 1.00 91.56 185 CYS A CA 1
ATOM 1477 C C . CYS A 1 185 ? -18.291 6.362 4.227 1.00 91.56 185 CYS A C 1
ATOM 1479 O O . CYS A 1 185 ? -17.248 6.757 4.747 1.00 91.56 185 CYS A O 1
ATOM 1481 N N . ASN A 1 186 ? -19.306 5.894 4.963 1.00 90.56 186 ASN A N 1
ATOM 1482 C CA . ASN A 1 186 ? -19.208 5.695 6.407 1.00 90.56 186 ASN A CA 1
ATOM 1483 C C . ASN A 1 186 ? -18.174 4.588 6.734 1.00 90.56 186 ASN A C 1
ATOM 1485 O O . ASN A 1 186 ? -18.320 3.475 6.216 1.00 90.56 186 ASN A O 1
ATOM 1489 N N . PRO A 1 187 ? -17.182 4.837 7.618 1.00 91.56 187 PRO A N 1
ATOM 1490 C CA . PRO A 1 187 ? -16.133 3.872 7.961 1.00 91.56 187 PRO A CA 1
ATOM 1491 C C . PRO A 1 187 ? -16.647 2.491 8.359 1.00 91.56 187 PRO A C 1
ATOM 1493 O O . PRO A 1 187 ? -16.076 1.485 7.936 1.00 91.56 187 PRO A O 1
ATOM 1496 N N . GLY A 1 188 ? -17.747 2.417 9.114 1.00 90.00 188 GLY A N 1
ATOM 1497 C CA . GLY A 1 188 ? -18.277 1.128 9.537 1.00 90.00 188 GLY A CA 1
ATOM 1498 C C . GLY A 1 188 ? -18.977 0.350 8.432 1.00 90.00 188 GLY A C 1
ATOM 1499 O O . GLY A 1 188 ? -18.820 -0.869 8.341 1.00 90.00 188 GLY A O 1
ATOM 1500 N N . CYS A 1 189 ? -19.634 1.048 7.508 1.00 90.44 189 CYS A N 1
ATOM 1501 C CA . CYS A 1 189 ? -20.144 0.429 6.288 1.00 90.44 189 CYS A CA 1
ATOM 1502 C C . CYS A 1 189 ? -19.017 -0.035 5.352 1.00 90.44 189 CYS A C 1
ATOM 1504 O O . CYS A 1 189 ? -19.159 -1.079 4.726 1.00 90.44 189 CYS A O 1
ATOM 1506 N N . ILE A 1 190 ? -17.904 0.705 5.266 1.00 92.81 190 ILE A N 1
ATOM 1507 C CA . ILE A 1 190 ? -16.729 0.304 4.471 1.00 92.81 190 ILE A CA 1
ATOM 1508 C C . ILE A 1 190 ? -16.098 -0.960 5.062 1.00 92.81 190 ILE A C 1
ATOM 1510 O O . ILE A 1 190 ? -15.828 -1.913 4.330 1.00 92.81 190 ILE A O 1
ATOM 1514 N N . ALA A 1 191 ? -15.881 -0.970 6.381 1.00 92.25 191 ALA A N 1
ATOM 1515 C CA . ALA A 1 191 ? -15.252 -2.072 7.104 1.00 92.25 191 ALA A CA 1
ATOM 1516 C C . ALA A 1 191 ? -16.075 -3.368 7.055 1.00 92.25 191 ALA A C 1
ATOM 1518 O O . ALA A 1 191 ? -15.504 -4.456 7.027 1.00 92.25 191 ALA A O 1
ATOM 1519 N N . SER A 1 192 ? -17.404 -3.249 7.035 1.00 90.69 192 SER A N 1
ATOM 1520 C CA . SER A 1 192 ? -18.327 -4.385 7.015 1.00 90.69 192 SER A CA 1
ATOM 1521 C C . SER A 1 192 ? -18.819 -4.788 5.618 1.00 90.69 192 SER A C 1
ATOM 1523 O O . SER A 1 192 ? -19.586 -5.747 5.485 1.00 90.69 192 SER A O 1
ATOM 1525 N N . ASP A 1 193 ? -18.369 -4.101 4.561 1.00 91.12 193 ASP A N 1
ATOM 1526 C CA . ASP A 1 193 ? -18.694 -4.465 3.182 1.00 91.12 193 ASP A CA 1
ATOM 1527 C C . ASP A 1 193 ? -18.133 -5.870 2.864 1.00 91.12 193 ASP A C 1
ATOM 1529 O O . ASP A 1 193 ? -16.933 -6.120 3.031 1.00 91.12 193 ASP A O 1
ATOM 1533 N N . PRO A 1 194 ? -18.958 -6.814 2.375 1.00 90.06 194 PRO A N 1
ATOM 1534 C CA . PRO A 1 194 ? -18.506 -8.146 1.967 1.00 90.06 194 PRO A CA 1
ATOM 1535 C C . PRO A 1 194 ? -17.414 -8.144 0.894 1.00 90.06 194 PRO A C 1
ATOM 1537 O O . PRO A 1 194 ? -16.648 -9.099 0.808 1.00 90.06 194 PRO A O 1
ATOM 1540 N N . ARG A 1 195 ? -17.327 -7.088 0.082 1.00 90.44 195 ARG A N 1
ATOM 1541 C CA . ARG A 1 195 ? -16.262 -6.922 -0.915 1.00 90.44 195 ARG A CA 1
ATOM 1542 C C . ARG A 1 195 ? -14.920 -6.599 -0.262 1.00 90.44 195 ARG A C 1
ATOM 1544 O O . ARG A 1 195 ? -13.888 -6.874 -0.856 1.00 90.44 195 ARG A O 1
ATOM 1551 N N . ASN A 1 196 ? -14.911 -6.057 0.956 1.00 92.19 196 ASN A N 1
ATOM 1552 C CA . ASN A 1 196 ? -13.702 -5.541 1.603 1.00 92.19 196 ASN A CA 1
ATOM 1553 C C . ASN A 1 196 ? -13.035 -6.527 2.584 1.00 92.19 196 ASN A C 1
ATOM 1555 O O . ASN A 1 196 ? -12.147 -6.149 3.360 1.00 92.19 196 ASN A O 1
ATOM 1559 N N . GLN A 1 197 ? -13.442 -7.803 2.554 1.00 88.25 197 GLN A N 1
ATOM 1560 C CA . GLN A 1 197 ? -13.002 -8.819 3.519 1.00 88.25 197 GLN A CA 1
ATOM 1561 C C . GLN A 1 197 ? -11.495 -9.089 3.473 1.00 88.25 197 GLN A C 1
ATOM 1563 O O . GLN A 1 197 ? -10.877 -9.255 4.528 1.00 88.25 197 GLN A O 1
ATOM 1568 N N . ASN A 1 198 ? -10.901 -9.087 2.278 1.00 90.19 198 ASN A N 1
ATOM 1569 C CA . ASN A 1 198 ? -9.462 -9.289 2.086 1.00 90.19 198 ASN A CA 1
ATOM 1570 C C . ASN A 1 198 ? -8.718 -7.957 1.949 1.00 90.19 198 ASN A C 1
ATOM 1572 O O . ASN A 1 198 ? -7.705 -7.754 2.607 1.00 90.19 198 ASN A O 1
ATOM 1576 N N . TRP A 1 199 ? -9.259 -7.034 1.159 1.00 94.81 199 TRP A N 1
ATOM 1577 C CA . TRP A 1 199 ? -8.720 -5.694 0.926 1.00 94.81 199 TRP A CA 1
ATOM 1578 C C . TRP A 1 199 ? -9.846 -4.728 0.573 1.00 94.81 199 TRP A C 1
ATOM 1580 O O . TRP A 1 199 ? -10.867 -5.149 0.036 1.00 94.81 199 TRP A O 1
ATOM 1590 N N . ILE A 1 200 ? -9.657 -3.435 0.818 1.00 96.12 200 ILE A N 1
ATOM 1591 C CA . ILE A 1 200 ? -10.565 -2.397 0.322 1.00 96.12 200 ILE A CA 1
ATOM 1592 C C . ILE A 1 200 ? -10.428 -2.295 -1.205 1.00 96.12 200 ILE A C 1
ATOM 1594 O O . ILE A 1 200 ? -9.323 -2.128 -1.730 1.00 96.12 200 ILE A O 1
ATOM 1598 N N . GLN A 1 201 ? -11.552 -2.397 -1.919 1.00 94.56 201 GLN A N 1
ATOM 1599 C CA . GLN A 1 201 ? -11.616 -2.365 -3.386 1.00 94.56 201 GLN A CA 1
ATOM 1600 C C . GLN A 1 201 ? -12.872 -1.658 -3.909 1.00 94.56 201 GLN A C 1
ATOM 1602 O O . GLN A 1 201 ? -13.792 -1.357 -3.152 1.00 94.56 201 GLN A O 1
ATOM 1607 N N . GLY A 1 202 ? -12.917 -1.403 -5.221 1.00 95.62 202 GLY A N 1
ATOM 1608 C CA . GLY A 1 202 ? -13.963 -0.582 -5.836 1.00 95.62 202 GLY A CA 1
ATOM 1609 C C . GLY A 1 202 ? -13.592 0.899 -5.876 1.00 95.62 202 GL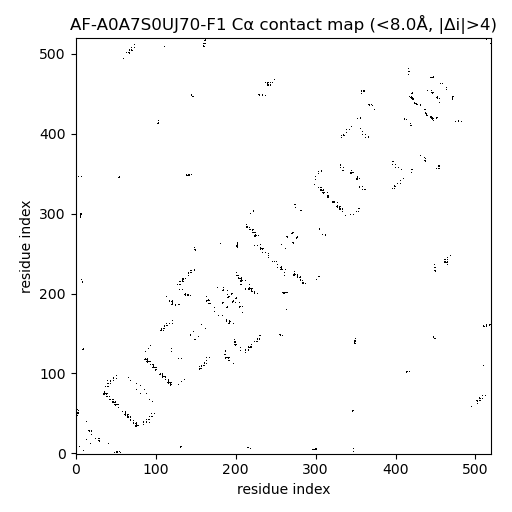Y A C 1
ATOM 1610 O O . GLY A 1 202 ? -12.411 1.254 -5.813 1.00 95.62 202 GLY A O 1
ATOM 1611 N N . ALA A 1 203 ? -14.611 1.757 -5.991 1.00 97.12 203 ALA A N 1
ATOM 1612 C CA . ALA A 1 203 ? -14.431 3.203 -5.900 1.00 97.12 203 ALA A CA 1
ATOM 1613 C C . ALA A 1 203 ? -13.875 3.587 -4.511 1.00 97.12 203 ALA A C 1
ATOM 1615 O O . ALA A 1 203 ? -14.296 2.982 -3.523 1.00 97.12 203 ALA A O 1
ATOM 1616 N N . PRO A 1 204 ? -12.945 4.557 -4.415 1.00 97.56 204 PRO A N 1
ATOM 1617 C CA . PRO A 1 204 ? -12.263 4.900 -3.167 1.00 97.56 204 PRO A CA 1
ATOM 1618 C C . PRO A 1 204 ? -13.191 5.670 -2.215 1.00 97.56 204 PRO A C 1
ATOM 1620 O O . PRO A 1 204 ? -13.488 6.845 -2.455 1.00 97.56 204 PRO A O 1
ATOM 1623 N N . PRO A 1 205 ? -13.693 5.030 -1.145 1.00 95.56 205 PRO A N 1
ATOM 1624 C CA . PRO A 1 205 ? -14.796 5.583 -0.372 1.00 95.56 205 PRO A CA 1
ATOM 1625 C C . PRO A 1 205 ? -14.378 6.737 0.542 1.00 95.56 205 PRO A C 1
ATOM 1627 O O . PRO A 1 205 ? -15.201 7.596 0.853 1.00 95.56 205 PRO A O 1
ATOM 1630 N N . VAL A 1 206 ? -13.111 6.792 0.964 1.00 96.69 206 VAL A N 1
ATOM 1631 C CA . VAL A 1 206 ? -12.602 7.911 1.761 1.00 96.69 206 VAL A CA 1
ATOM 1632 C C . VAL A 1 206 ? -12.338 9.107 0.859 1.00 96.69 206 VAL A C 1
ATOM 1634 O O . VAL A 1 206 ? -12.717 10.216 1.217 1.00 96.69 206 VAL A O 1
ATOM 1637 N N . PHE A 1 207 ? -11.761 8.899 -0.328 1.00 97.75 207 PHE A N 1
ATOM 1638 C CA . PHE A 1 207 ? -11.566 9.972 -1.311 1.00 97.75 207 PHE A CA 1
ATOM 1639 C C . PHE A 1 207 ? -12.880 10.679 -1.682 1.00 97.75 207 PHE A C 1
ATOM 1641 O O . PHE A 1 207 ? -12.926 11.913 -1.721 1.00 97.75 207 PHE A O 1
ATOM 1648 N N . LEU A 1 208 ? -13.939 9.895 -1.912 1.00 96.88 208 LEU A N 1
ATOM 1649 C CA . LEU A 1 208 ? -15.269 10.377 -2.298 1.00 96.88 208 LEU A CA 1
ATOM 1650 C C . LEU A 1 208 ? -16.069 10.986 -1.134 1.00 96.88 208 LEU A C 1
ATOM 1652 O O . LEU A 1 208 ? -17.148 11.530 -1.349 1.00 96.88 208 LEU A O 1
ATOM 1656 N N . ASN A 1 209 ? -15.565 10.907 0.098 1.00 94.50 209 ASN A N 1
ATOM 1657 C CA . ASN A 1 209 ? -16.180 11.553 1.247 1.00 94.50 209 ASN A CA 1
ATOM 1658 C C . ASN A 1 209 ? -15.630 12.975 1.424 1.00 94.50 209 ASN A C 1
ATOM 1660 O O . ASN A 1 209 ? -14.499 13.155 1.875 1.00 94.50 209 ASN A O 1
ATOM 1664 N N . ASP A 1 210 ? -16.433 13.993 1.121 1.00 91.94 210 ASP A N 1
ATOM 1665 C CA . ASP A 1 210 ? -16.009 15.391 1.270 1.00 91.94 210 ASP A CA 1
ATOM 1666 C C . ASP A 1 210 ? -15.787 15.830 2.724 1.00 91.94 210 ASP A C 1
ATOM 1668 O O . ASP A 1 210 ? -15.058 16.791 2.965 1.00 91.94 210 ASP A O 1
ATOM 1672 N N . GLU A 1 211 ? -16.337 15.101 3.697 1.00 91.25 211 GLU A N 1
ATOM 1673 C CA . GLU A 1 211 ? -16.126 15.351 5.129 1.00 91.25 211 GLU A CA 1
ATOM 1674 C C . GLU A 1 211 ? -14.834 14.701 5.661 1.00 91.25 211 GLU A C 1
ATOM 1676 O O . GLU A 1 211 ? -14.438 14.921 6.808 1.00 91.25 211 GLU A O 1
ATOM 1681 N N . ALA A 1 212 ? -14.160 13.879 4.850 1.00 93.12 212 ALA A N 1
ATOM 1682 C CA . ALA A 1 212 ? -12.931 13.207 5.248 1.00 93.12 212 ALA A CA 1
ATOM 1683 C C . ALA A 1 212 ? -11.721 14.164 5.268 1.00 93.12 212 ALA A C 1
ATOM 1685 O O . ALA A 1 212 ? -11.617 15.058 4.422 1.00 93.12 212 ALA A O 1
ATOM 1686 N N . PRO A 1 213 ? -10.736 13.948 6.166 1.00 92.44 213 PRO A N 1
ATOM 1687 C CA . PRO A 1 213 ? -9.507 14.739 6.176 1.00 92.44 213 PRO A CA 1
ATOM 1688 C C . PRO A 1 213 ? -8.781 14.706 4.823 1.00 92.44 213 PRO A C 1
ATOM 1690 O O . PRO A 1 213 ? -8.572 13.633 4.259 1.00 92.44 213 PRO A O 1
ATOM 1693 N N . LEU A 1 214 ? -8.320 15.867 4.339 1.00 93.81 214 LEU A N 1
ATOM 1694 C CA . LEU A 1 214 ? -7.663 16.020 3.027 1.00 93.81 214 LEU A CA 1
ATOM 1695 C C . LEU A 1 214 ? -6.531 15.006 2.794 1.00 93.81 214 LEU A C 1
ATOM 1697 O O . LEU A 1 214 ? -6.462 14.376 1.740 1.00 93.81 214 LEU A O 1
ATOM 1701 N N . ARG A 1 215 ? -5.677 14.791 3.804 1.00 91.75 215 ARG A N 1
ATOM 1702 C CA . ARG A 1 215 ? -4.577 13.819 3.733 1.00 91.75 215 ARG A CA 1
ATOM 1703 C C . ARG A 1 215 ? -5.077 12.375 3.597 1.00 91.75 215 ARG A C 1
ATOM 1705 O O . ARG A 1 215 ? -4.524 11.621 2.806 1.00 91.75 215 ARG A O 1
ATOM 1712 N N . ALA A 1 216 ? -6.143 12.002 4.308 1.00 93.88 216 ALA A N 1
ATOM 1713 C CA . ALA A 1 216 ? -6.753 10.676 4.198 1.00 93.88 216 ALA A CA 1
ATOM 1714 C C . ALA A 1 216 ? -7.402 10.466 2.818 1.00 93.88 216 ALA A C 1
ATOM 1716 O O . ALA A 1 216 ? -7.239 9.408 2.214 1.00 93.88 216 ALA A O 1
ATOM 1717 N N . ARG A 1 217 ? -8.070 11.498 2.282 1.00 96.75 217 ARG A N 1
ATOM 1718 C CA . ARG A 1 217 ? -8.625 11.491 0.918 1.00 96.75 217 ARG A CA 1
ATOM 1719 C C . ARG A 1 217 ? -7.537 11.312 -0.139 1.00 96.75 217 ARG A C 1
ATOM 1721 O O . ARG A 1 217 ? -7.697 10.507 -1.050 1.00 96.75 217 ARG A O 1
ATOM 1728 N N . SER A 1 218 ? -6.426 12.034 0.013 1.00 96.31 218 SER A N 1
ATOM 1729 C CA . SER A 1 218 ? -5.253 11.925 -0.860 1.00 96.31 218 SER A CA 1
ATOM 1730 C C . SER A 1 218 ? -4.676 10.504 -0.840 1.00 96.31 218 SER A C 1
ATOM 1732 O O . SER A 1 218 ? -4.464 9.901 -1.891 1.00 96.31 218 SER A O 1
ATOM 1734 N N . LEU A 1 219 ? -4.515 9.920 0.351 1.00 95.69 219 LEU A N 1
ATOM 1735 C CA . LEU A 1 219 ? -3.977 8.571 0.519 1.00 95.69 219 LEU A CA 1
ATOM 1736 C C . LEU A 1 219 ? -4.878 7.482 -0.096 1.00 95.69 219 LEU A C 1
ATOM 1738 O O . LEU A 1 219 ? -4.377 6.571 -0.757 1.00 95.69 219 LEU A O 1
ATOM 1742 N N . ASP A 1 220 ? -6.200 7.581 0.070 1.00 97.75 220 ASP A N 1
ATOM 1743 C CA . ASP A 1 220 ? -7.152 6.623 -0.513 1.00 97.75 220 ASP A CA 1
ATOM 1744 C C . ASP A 1 220 ? -7.258 6.752 -2.045 1.00 97.75 220 ASP A C 1
ATOM 1746 O O . ASP A 1 220 ? -7.380 5.746 -2.751 1.00 97.75 220 ASP A O 1
ATOM 1750 N N . ALA A 1 221 ? -7.120 7.968 -2.586 1.00 98.19 221 ALA A N 1
ATOM 1751 C CA . ALA A 1 221 ? -7.003 8.185 -4.029 1.00 98.19 221 ALA A CA 1
ATOM 1752 C C . ALA A 1 221 ? -5.752 7.504 -4.606 1.00 98.19 221 ALA A C 1
ATOM 1754 O O . ALA A 1 221 ? -5.837 6.798 -5.615 1.00 98.19 221 ALA A O 1
ATOM 1755 N N . LEU A 1 222 ? -4.601 7.634 -3.934 1.00 97.62 222 LEU A N 1
ATOM 1756 C CA . LEU A 1 222 ? -3.372 6.935 -4.326 1.00 97.62 222 LEU A CA 1
ATOM 1757 C C . LEU A 1 222 ? -3.540 5.414 -4.248 1.00 97.62 222 LEU A C 1
ATOM 1759 O O . LEU A 1 222 ? -3.145 4.709 -5.176 1.00 97.62 222 LEU A O 1
ATOM 1763 N N . ALA A 1 223 ? -4.182 4.900 -3.197 1.00 97.56 223 ALA A N 1
ATOM 1764 C CA . ALA A 1 223 ? -4.487 3.476 -3.074 1.00 97.56 223 ALA A CA 1
ATOM 1765 C C . ALA A 1 223 ? -5.340 2.963 -4.251 1.00 97.56 223 ALA A C 1
ATOM 1767 O O . ALA A 1 223 ? -5.052 1.905 -4.818 1.00 97.56 223 ALA A O 1
ATOM 1768 N N . CYS A 1 224 ? -6.352 3.733 -4.667 1.00 98.06 224 CYS A N 1
ATOM 1769 C CA . CYS A 1 224 ? -7.167 3.429 -5.844 1.00 98.06 224 CYS A CA 1
ATOM 1770 C C . CYS A 1 224 ? -6.352 3.429 -7.137 1.00 98.06 224 CYS A C 1
ATOM 1772 O O . CYS A 1 224 ? -6.453 2.490 -7.931 1.00 98.06 224 CYS A O 1
ATOM 1774 N N . ALA A 1 225 ? -5.508 4.444 -7.334 1.00 97.69 225 ALA A N 1
ATOM 1775 C CA . ALA A 1 225 ? -4.649 4.540 -8.508 1.00 97.69 225 ALA A CA 1
ATOM 1776 C C . ALA A 1 225 ? -3.712 3.324 -8.610 1.00 97.69 225 ALA A C 1
ATOM 1778 O O . ALA A 1 225 ? -3.567 2.743 -9.684 1.00 97.69 225 ALA A O 1
ATOM 1779 N N . VAL A 1 226 ? -3.148 2.876 -7.484 1.00 97.06 226 VAL A N 1
ATOM 1780 C CA . VAL A 1 226 ? -2.298 1.676 -7.413 1.00 97.06 226 VAL A CA 1
ATOM 1781 C C . VAL A 1 226 ? -3.064 0.406 -7.783 1.00 97.06 226 VAL A C 1
ATOM 1783 O O . VAL A 1 226 ? -2.587 -0.368 -8.618 1.00 97.06 226 VAL A O 1
ATOM 1786 N N . ARG A 1 227 ? -4.260 0.190 -7.213 1.00 97.06 227 ARG A N 1
ATOM 1787 C CA . ARG A 1 227 ? -5.110 -0.964 -7.570 1.00 97.06 227 ARG A CA 1
ATOM 1788 C C . ARG A 1 227 ? -5.486 -0.941 -9.053 1.00 97.06 227 ARG A C 1
ATOM 1790 O O . ARG A 1 227 ? -5.379 -1.962 -9.723 1.00 97.06 227 ARG A O 1
ATOM 1797 N N . THR A 1 228 ? -5.819 0.235 -9.579 1.00 95.88 228 THR A N 1
ATOM 1798 C CA . THR A 1 228 ? -6.147 0.438 -10.998 1.00 95.88 228 THR A CA 1
ATOM 1799 C C . THR A 1 228 ? -4.972 0.068 -11.905 1.00 95.88 228 THR A C 1
ATOM 1801 O O . THR A 1 228 ? -5.145 -0.675 -12.870 1.00 95.88 228 THR A O 1
ATOM 1804 N N . CYS A 1 229 ? -3.751 0.507 -11.579 1.00 94.94 229 CYS A N 1
ATOM 1805 C CA . CYS A 1 229 ? -2.546 0.119 -12.319 1.00 94.94 229 CYS A CA 1
ATOM 1806 C C . CYS A 1 229 ? -2.272 -1.392 -12.247 1.00 94.94 229 CYS A C 1
ATOM 1808 O O . CYS A 1 229 ? -1.816 -1.984 -13.227 1.00 94.94 229 CYS A O 1
ATOM 1810 N N . CYS A 1 230 ? -2.550 -2.028 -11.104 1.00 94.94 230 CYS A N 1
ATOM 1811 C CA . CYS A 1 230 ? -2.436 -3.480 -10.947 1.00 94.94 230 CYS A CA 1
ATOM 1812 C C . CYS A 1 230 ? -3.396 -4.222 -11.893 1.00 94.94 230 CYS A C 1
ATOM 1814 O O . CYS A 1 230 ? -2.967 -5.114 -12.627 1.00 94.94 230 CYS A O 1
ATOM 1816 N N . ASP A 1 231 ? -4.661 -3.804 -11.945 1.00 94.56 231 ASP A N 1
ATOM 1817 C CA . ASP A 1 231 ? -5.675 -4.408 -12.817 1.00 94.56 231 ASP A CA 1
ATOM 1818 C C . ASP A 1 231 ? -5.337 -4.222 -14.303 1.00 94.56 231 ASP A C 1
ATOM 1820 O O . ASP A 1 231 ? -5.401 -5.167 -15.094 1.00 94.56 231 ASP A O 1
ATOM 1824 N N . GLN A 1 232 ? -4.884 -3.023 -14.683 1.00 92.19 232 GLN A N 1
ATOM 1825 C CA . GLN A 1 232 ? -4.404 -2.746 -16.039 1.00 92.19 232 GLN A CA 1
ATOM 1826 C C . GLN A 1 232 ? -3.217 -3.641 -16.409 1.00 92.19 232 GLN A C 1
ATOM 1828 O O . GLN A 1 232 ? -3.164 -4.175 -17.520 1.00 92.19 232 GLN A O 1
ATOM 1833 N N . ALA A 1 233 ? -2.274 -3.851 -15.484 1.00 91.19 233 ALA A N 1
ATOM 1834 C CA . ALA A 1 233 ? -1.163 -4.768 -15.702 1.00 91.19 233 ALA A CA 1
ATOM 1835 C C . ALA A 1 233 ? -1.653 -6.213 -15.882 1.00 91.19 233 ALA A C 1
ATOM 1837 O O . ALA A 1 233 ? -1.214 -6.884 -16.815 1.00 91.19 233 ALA A O 1
ATOM 1838 N N . ASN A 1 234 ? -2.601 -6.683 -15.066 1.00 92.06 234 ASN A N 1
ATOM 1839 C CA . ASN A 1 234 ? -3.212 -8.004 -15.241 1.00 92.06 234 ASN A CA 1
ATOM 1840 C C . ASN A 1 234 ? -3.841 -8.158 -16.637 1.00 92.06 234 ASN A C 1
ATOM 1842 O O . ASN A 1 234 ? -3.579 -9.155 -17.315 1.00 92.06 234 ASN A O 1
ATOM 1846 N N . GLY A 1 235 ? -4.593 -7.154 -17.100 1.00 90.75 235 GLY A N 1
ATOM 1847 C CA . GLY A 1 235 ? -5.172 -7.131 -18.447 1.00 90.75 235 GLY A CA 1
ATOM 1848 C C . GLY A 1 235 ? -4.117 -7.180 -19.560 1.00 90.75 235 GLY A C 1
ATOM 1849 O O . GLY A 1 235 ? -4.227 -7.995 -20.479 1.00 90.75 235 GLY A O 1
ATOM 1850 N N . ARG A 1 236 ? -3.047 -6.378 -19.451 1.00 89.06 236 ARG A N 1
ATOM 1851 C CA . ARG A 1 236 ? -1.925 -6.374 -20.413 1.00 89.06 236 ARG A CA 1
ATOM 1852 C C . ARG A 1 236 ? -1.223 -7.728 -20.477 1.00 89.06 236 ARG A C 1
ATOM 1854 O O . ARG A 1 236 ? -1.002 -8.252 -21.564 1.00 89.06 236 ARG A O 1
ATOM 1861 N N . PHE A 1 237 ? -0.911 -8.329 -19.330 1.00 87.69 237 PHE A N 1
ATOM 1862 C CA . PHE A 1 237 ? -0.276 -9.648 -19.293 1.00 87.69 237 PHE A CA 1
ATOM 1863 C C . PHE A 1 237 ? -1.192 -10.754 -19.834 1.00 87.69 237 PHE A C 1
ATOM 1865 O O . PHE A 1 237 ? -0.699 -11.707 -20.440 1.00 87.69 237 PHE A O 1
ATOM 1872 N N . ALA A 1 238 ? -2.512 -10.630 -19.670 1.00 88.06 238 ALA A N 1
ATOM 1873 C CA . ALA A 1 238 ? -3.462 -11.576 -20.251 1.00 88.06 238 ALA A CA 1
ATOM 1874 C C . ALA A 1 238 ? -3.466 -11.486 -21.785 1.00 88.06 238 ALA A C 1
ATOM 1876 O O . ALA A 1 238 ? -3.463 -12.515 -22.463 1.00 88.06 238 ALA A O 1
ATOM 1877 N N . ALA A 1 239 ? -3.393 -10.267 -22.332 1.00 86.75 239 ALA A N 1
ATOM 1878 C CA . ALA A 1 239 ? -3.250 -10.040 -23.769 1.00 86.75 239 ALA A CA 1
ATOM 1879 C C . ALA A 1 239 ? -1.916 -10.586 -24.309 1.00 86.75 239 ALA A C 1
ATOM 1881 O O . ALA A 1 239 ? -1.923 -11.327 -25.290 1.00 86.75 239 ALA A O 1
ATOM 1882 N N . ILE A 1 240 ? -0.801 -10.308 -23.622 1.00 83.94 240 ILE A N 1
ATOM 1883 C CA . ILE A 1 240 ? 0.536 -10.815 -23.976 1.00 83.94 240 ILE A CA 1
ATOM 1884 C C . ILE A 1 240 ? 0.555 -12.350 -24.017 1.00 83.94 240 ILE A C 1
ATOM 1886 O O . ILE A 1 240 ? 1.056 -12.936 -24.973 1.00 83.94 240 ILE A O 1
ATOM 1890 N N . SER A 1 241 ? -0.018 -13.010 -23.005 1.00 81.75 241 SER A N 1
ATOM 1891 C CA . SER A 1 241 ? -0.089 -14.478 -22.945 1.00 81.75 241 SER A CA 1
ATOM 1892 C C . SER A 1 241 ? -0.878 -15.061 -24.126 1.00 81.75 241 SER A C 1
ATOM 1894 O O . SER A 1 241 ? -0.448 -16.028 -24.761 1.00 81.75 241 SER A O 1
ATOM 1896 N N . LYS A 1 242 ? -2.000 -14.419 -24.480 1.00 82.88 242 LYS A N 1
ATOM 1897 C CA . LYS A 1 242 ? -2.831 -14.802 -25.629 1.00 82.88 242 LYS A CA 1
ATOM 1898 C C . LYS A 1 242 ? -2.096 -14.623 -26.960 1.00 82.88 242 LYS A C 1
ATOM 1900 O O . LYS A 1 242 ? -2.183 -15.494 -27.823 1.00 82.88 242 LYS A O 1
ATOM 1905 N N . GLU A 1 243 ? -1.382 -13.513 -27.134 1.00 81.06 243 GLU A N 1
ATOM 1906 C CA . GLU A 1 243 ? -0.616 -13.219 -28.350 1.00 81.06 243 GLU A CA 1
ATOM 1907 C C . GLU A 1 243 ? 0.572 -14.171 -28.525 1.00 81.06 243 GLU A C 1
ATOM 1909 O O . GLU A 1 243 ? 0.821 -14.666 -29.625 1.00 81.06 243 GLU A O 1
ATOM 1914 N N . ALA A 1 244 ? 1.258 -14.501 -27.430 1.00 76.31 244 ALA A N 1
ATOM 1915 C CA . ALA A 1 244 ? 2.409 -15.394 -27.439 1.00 76.31 244 ALA A CA 1
ATOM 1916 C C . ALA A 1 244 ? 2.065 -16.862 -27.764 1.00 76.31 244 ALA A C 1
ATOM 1918 O O . ALA A 1 244 ? 2.990 -17.669 -27.866 1.00 76.31 244 ALA A O 1
ATOM 1919 N N . LYS A 1 245 ? 0.774 -17.222 -27.916 1.00 72.25 245 LYS A N 1
ATOM 1920 C CA . LYS A 1 245 ? 0.288 -18.613 -28.051 1.00 72.25 245 LYS A CA 1
ATOM 1921 C C . LYS A 1 245 ? 0.961 -19.536 -27.035 1.00 72.25 245 LYS A C 1
ATOM 1923 O O . LYS A 1 245 ? 1.453 -20.611 -27.370 1.00 72.25 245 LYS A O 1
ATOM 1928 N N . ALA A 1 246 ? 1.080 -19.057 -25.802 1.00 63.41 246 ALA A N 1
ATOM 1929 C CA . ALA A 1 246 ? 1.799 -19.777 -24.773 1.00 63.41 246 ALA A CA 1
ATOM 1930 C C . ALA A 1 246 ? 0.932 -20.948 -24.279 1.00 63.41 246 ALA A C 1
ATOM 1932 O O . ALA A 1 246 ? 0.288 -20.856 -23.239 1.00 63.41 246 ALA A O 1
ATOM 1933 N N . ASP A 1 247 ? 0.929 -22.053 -25.034 1.00 56.78 247 ASP A N 1
ATOM 1934 C CA . ASP A 1 247 ? 0.108 -23.256 -24.797 1.00 56.78 247 ASP A CA 1
ATOM 1935 C C . ASP A 1 247 ? 0.346 -23.900 -23.412 1.00 56.78 247 ASP A C 1
ATOM 1937 O O . ASP A 1 247 ? -0.459 -24.701 -22.948 1.00 56.78 247 ASP A O 1
ATOM 1941 N N . ASN A 1 248 ? 1.427 -23.513 -22.722 1.00 59.69 248 ASN A N 1
ATOM 1942 C CA . ASN A 1 248 ? 1.822 -24.005 -21.399 1.00 59.69 248 ASN A CA 1
ATOM 1943 C C . ASN A 1 248 ? 1.716 -22.951 -20.273 1.00 59.69 248 ASN A C 1
ATOM 1945 O O . ASN A 1 248 ? 2.274 -23.165 -19.194 1.00 59.69 248 ASN A O 1
ATOM 1949 N N . MET A 1 249 ? 1.075 -21.797 -20.500 1.00 64.62 249 MET A N 1
ATOM 1950 C CA . MET A 1 249 ? 0.864 -20.794 -19.447 1.00 64.62 249 MET A CA 1
ATOM 1951 C C . MET A 1 249 ? -0.494 -20.971 -18.773 1.00 64.62 249 MET A C 1
ATOM 1953 O O . MET A 1 249 ? -1.522 -21.075 -19.440 1.00 64.62 249 MET A O 1
ATOM 1957 N N . GLU A 1 250 ? -0.510 -20.935 -17.436 1.00 67.31 250 GLU A N 1
ATOM 1958 C CA . GLU A 1 250 ? -1.768 -20.807 -16.704 1.00 67.31 250 GLU A CA 1
ATOM 1959 C C . GLU A 1 250 ? -2.475 -19.512 -17.134 1.00 67.31 250 GLU A C 1
ATOM 1961 O O . GLU A 1 250 ? -1.863 -18.433 -17.101 1.00 67.31 250 GLU A O 1
ATOM 1966 N N . PRO A 1 251 ? -3.751 -19.589 -17.546 1.00 75.69 251 PRO A N 1
ATOM 1967 C CA . PRO A 1 251 ? -4.494 -18.408 -17.939 1.00 75.69 251 PRO A CA 1
ATOM 1968 C C . PRO A 1 251 ? -4.633 -17.471 -16.740 1.00 75.69 251 PRO A C 1
ATOM 1970 O O . PRO A 1 251 ? -4.916 -17.897 -15.619 1.00 75.69 251 PRO A O 1
ATOM 1973 N N . ILE A 1 252 ? -4.452 -16.172 -16.979 1.00 83.00 252 ILE A N 1
ATOM 1974 C CA . ILE A 1 252 ? -4.717 -15.164 -15.953 1.00 83.00 252 ILE A CA 1
ATOM 1975 C C . ILE A 1 252 ? -6.227 -15.165 -15.684 1.00 83.00 252 ILE A C 1
ATOM 1977 O O . ILE A 1 252 ? -6.996 -14.976 -16.632 1.00 83.00 252 ILE A O 1
ATOM 1981 N N . PRO A 1 253 ? -6.674 -15.389 -14.433 1.00 83.94 253 PRO A N 1
ATOM 1982 C CA . PRO A 1 253 ? -8.097 -15.489 -14.146 1.00 83.94 253 PRO A CA 1
ATOM 1983 C C . PRO A 1 253 ? -8.819 -14.181 -14.476 1.00 83.94 253 PRO A C 1
ATOM 1985 O O . PRO A 1 253 ? -8.371 -13.103 -14.081 1.00 83.94 253 PRO A O 1
ATOM 1988 N N . GLN A 1 254 ? -9.962 -14.270 -15.160 1.00 84.25 254 GLN A N 1
ATOM 1989 C CA . GLN A 1 254 ? -10.733 -13.093 -15.581 1.00 84.25 254 GLN A CA 1
ATOM 1990 C C . GLN A 1 254 ? -11.191 -12.239 -14.387 1.00 84.25 254 GLN A C 1
ATOM 1992 O O . GLN A 1 254 ? -11.234 -11.018 -14.484 1.00 84.25 254 GLN A O 1
ATOM 1997 N N . GLU A 1 255 ? -11.453 -12.871 -13.244 1.00 86.12 255 GLU A N 1
ATOM 1998 C CA . GLU A 1 255 ? -11.770 -12.226 -11.959 1.00 86.12 255 GLU A CA 1
ATOM 1999 C C . GLU A 1 255 ? -10.649 -11.310 -11.427 1.00 86.12 255 GLU A C 1
ATOM 2001 O O . GLU A 1 255 ? -10.938 -10.384 -10.683 1.00 86.12 255 GLU A O 1
ATOM 2006 N N . THR A 1 256 ? -9.393 -11.507 -11.852 1.00 84.62 256 THR A N 1
ATOM 2007 C CA . THR A 1 256 ? -8.259 -10.614 -11.518 1.00 84.62 256 THR A CA 1
ATOM 2008 C C . THR A 1 256 ? -8.107 -9.439 -12.489 1.00 84.62 256 THR A C 1
ATOM 2010 O O . THR A 1 256 ? -7.263 -8.568 -12.283 1.00 84.62 256 THR A O 1
ATOM 2013 N N . ILE A 1 257 ? -8.892 -9.437 -13.571 1.00 85.25 257 ILE A N 1
ATOM 2014 C CA . ILE A 1 257 ? -8.918 -8.388 -14.598 1.00 85.25 257 ILE A CA 1
ATOM 2015 C C . ILE A 1 257 ? -10.182 -7.542 -14.433 1.00 85.25 257 ILE A C 1
ATOM 2017 O O . ILE A 1 257 ? -10.116 -6.325 -14.494 1.00 85.25 257 ILE A O 1
ATOM 2021 N N . ILE A 1 258 ? -11.336 -8.178 -14.215 1.00 89.25 258 ILE A N 1
ATOM 2022 C CA . ILE A 1 258 ? -12.626 -7.512 -14.001 1.00 89.25 258 ILE A CA 1
ATOM 2023 C C . ILE A 1 258 ? -12.920 -7.509 -12.504 1.00 89.25 258 ILE A C 1
ATOM 2025 O O . ILE A 1 258 ? -13.773 -8.241 -12.002 1.00 89.25 258 ILE A O 1
ATOM 2029 N N . THR A 1 259 ? -12.158 -6.699 -11.787 1.00 94.44 259 THR A N 1
ATOM 2030 C CA . THR A 1 259 ? -12.302 -6.538 -10.341 1.00 94.44 259 THR A CA 1
ATOM 2031 C C . THR A 1 259 ? -13.389 -5.496 -10.035 1.00 94.44 259 THR A C 1
ATOM 2033 O O . THR A 1 259 ? -13.757 -4.701 -10.911 1.00 94.44 259 THR A O 1
ATOM 2036 N N . PRO A 1 260 ? -13.891 -5.416 -8.790 1.00 96.06 260 PRO A N 1
ATOM 2037 C CA . PRO A 1 260 ? -14.727 -4.299 -8.354 1.00 96.06 260 PRO A CA 1
ATOM 2038 C C . PRO A 1 260 ? -14.093 -2.927 -8.622 1.00 96.06 260 PRO A C 1
ATOM 2040 O O . PRO A 1 260 ? -14.804 -1.990 -8.981 1.00 96.06 260 PRO A O 1
ATOM 2043 N N . THR A 1 261 ? -12.766 -2.807 -8.483 1.00 96.69 261 THR A N 1
ATOM 2044 C CA . THR A 1 261 ? -12.026 -1.573 -8.797 1.00 96.69 261 THR A CA 1
ATOM 2045 C C . THR A 1 261 ? -12.108 -1.262 -10.288 1.00 96.69 261 THR A C 1
ATOM 2047 O O . THR A 1 261 ? -12.502 -0.158 -10.654 1.00 96.69 261 THR A O 1
ATOM 2050 N N . THR A 1 262 ? -11.838 -2.242 -11.154 1.00 95.94 262 THR A N 1
ATOM 2051 C CA . THR A 1 262 ? -11.958 -2.073 -12.611 1.00 95.94 262 THR A CA 1
ATOM 2052 C C . THR A 1 262 ? -13.372 -1.670 -13.023 1.00 95.94 262 THR A C 1
ATOM 2054 O O . THR A 1 262 ? -13.538 -0.747 -13.815 1.00 95.94 262 THR A O 1
ATOM 2057 N N . ALA A 1 263 ? -14.401 -2.308 -12.458 1.00 96.38 263 ALA A N 1
ATOM 2058 C CA . ALA A 1 263 ? -15.790 -1.965 -12.750 1.00 96.38 263 ALA A CA 1
ATOM 2059 C C . ALA A 1 263 ? -16.123 -0.511 -12.367 1.00 96.38 263 ALA A C 1
ATOM 2061 O O . ALA A 1 263 ? -16.755 0.197 -13.148 1.00 96.38 263 ALA A O 1
ATOM 2062 N N . ALA A 1 264 ? -15.660 -0.052 -11.199 1.00 96.75 264 ALA A N 1
ATOM 2063 C CA . ALA A 1 264 ? -15.854 1.328 -10.757 1.00 96.75 264 ALA A CA 1
ATOM 2064 C C . ALA A 1 264 ? -15.128 2.338 -11.660 1.00 96.75 264 ALA A C 1
ATOM 2066 O O . ALA A 1 264 ? -15.710 3.354 -12.037 1.00 96.75 264 ALA 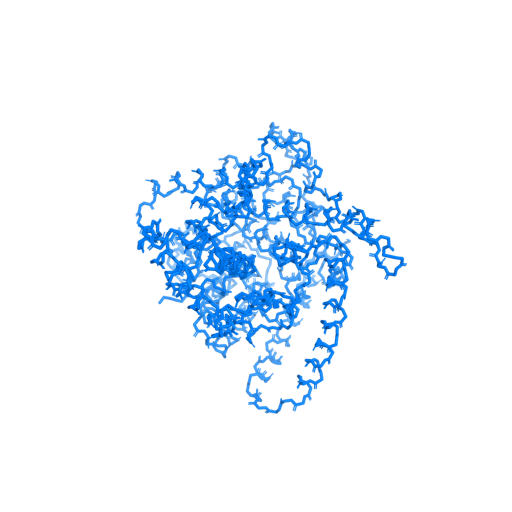A O 1
ATOM 2067 N N . VAL A 1 265 ? -13.880 2.049 -12.042 1.00 96.50 265 VAL A N 1
ATOM 2068 C CA . VAL A 1 265 ? -13.095 2.920 -12.928 1.00 96.50 265 VAL A CA 1
ATOM 2069 C C . VAL A 1 265 ? -13.726 3.007 -14.313 1.00 96.50 265 VAL A C 1
ATOM 2071 O O . VAL A 1 265 ? -13.849 4.105 -14.833 1.00 96.50 265 VAL A O 1
ATOM 2074 N N . LEU A 1 266 ? -14.187 1.895 -14.892 1.00 95.81 266 LEU A N 1
ATOM 2075 C CA . LEU A 1 266 ? -14.858 1.909 -16.198 1.00 95.81 266 LEU A CA 1
ATOM 2076 C C . LEU A 1 266 ? -16.186 2.679 -16.170 1.00 95.81 266 LEU A C 1
ATOM 2078 O O . LEU A 1 266 ? -16.528 3.345 -17.142 1.00 95.81 266 LEU A O 1
ATOM 2082 N N . ALA A 1 267 ? -16.934 2.609 -15.066 1.00 96.88 267 ALA A N 1
ATOM 2083 C CA . ALA A 1 267 ? -18.188 3.347 -14.917 1.00 96.88 267 ALA A CA 1
ATOM 2084 C C . ALA A 1 267 ? -17.978 4.866 -14.750 1.00 96.88 267 ALA A C 1
ATOM 2086 O O . ALA A 1 267 ? -18.850 5.648 -15.126 1.00 96.88 267 ALA A O 1
ATOM 2087 N N . HIS A 1 268 ? -16.828 5.284 -14.212 1.00 96.56 268 HIS A N 1
ATOM 2088 C CA . HIS A 1 268 ? -16.518 6.682 -13.898 1.00 96.56 268 HIS A CA 1
ATOM 2089 C C . HIS A 1 268 ? -15.105 7.070 -14.357 1.00 96.56 268 HIS A C 1
ATOM 2091 O O . HIS A 1 268 ? -14.345 7.667 -13.596 1.00 96.56 268 HIS A O 1
ATOM 2097 N N . GLU A 1 269 ? -14.738 6.737 -15.595 1.00 94.19 269 GLU A N 1
ATOM 2098 C CA . GLU A 1 269 ? -13.359 6.856 -16.100 1.00 94.19 269 GLU A CA 1
ATOM 2099 C C . GLU A 1 269 ? -12.802 8.279 -15.978 1.00 94.19 269 GLU A C 1
ATOM 2101 O O . GLU A 1 269 ? -11.677 8.476 -15.517 1.00 94.19 269 GLU A O 1
ATOM 2106 N N . ASN A 1 270 ? -13.634 9.277 -16.283 1.00 94.12 270 ASN A N 1
ATOM 2107 C CA . ASN A 1 270 ? -13.282 10.694 -16.173 1.00 94.12 270 ASN A CA 1
ATOM 2108 C C . ASN A 1 270 ? -12.930 11.127 -14.746 1.00 94.12 270 ASN A C 1
ATOM 2110 O O . ASN A 1 270 ? -12.246 12.131 -14.573 1.00 94.12 270 ASN A O 1
ATOM 2114 N N . ASN A 1 271 ? -13.369 10.389 -13.729 1.00 93.69 271 ASN A N 1
ATOM 2115 C CA . ASN A 1 271 ? -13.123 10.737 -12.336 1.00 93.69 271 ASN A CA 1
ATOM 2116 C C . ASN A 1 271 ? -12.082 9.804 -11.720 1.00 93.69 271 ASN A C 1
ATOM 2118 O O . ASN A 1 271 ? -11.159 10.277 -11.073 1.00 93.69 271 ASN A O 1
ATOM 2122 N N . LEU A 1 272 ? -12.209 8.492 -11.932 1.00 96.75 272 LEU A N 1
ATOM 2123 C CA . LEU A 1 272 ? -11.490 7.466 -11.175 1.00 96.75 272 LEU A CA 1
ATOM 2124 C C . LEU A 1 272 ? -10.293 6.843 -11.905 1.00 96.75 272 LEU A C 1
ATOM 2126 O O . LEU A 1 272 ? -9.637 5.975 -11.327 1.00 96.75 272 LEU A O 1
ATOM 2130 N N . CYS A 1 273 ? -9.973 7.241 -13.143 1.00 95.38 273 CYS A N 1
ATOM 2131 C CA . CYS A 1 273 ? -8.760 6.736 -13.790 1.00 95.38 273 CYS A CA 1
ATOM 2132 C C . CYS A 1 273 ? -7.508 7.089 -12.964 1.00 95.38 273 CYS A C 1
ATOM 2134 O O . CYS A 1 273 ? -7.464 8.097 -12.254 1.00 95.38 273 CYS A O 1
ATOM 2136 N N . SER A 1 274 ? -6.467 6.257 -13.052 1.00 95.44 274 SER A N 1
ATOM 2137 C CA . SER A 1 274 ? -5.265 6.389 -12.217 1.00 95.44 274 SER A CA 1
ATOM 2138 C C . SER A 1 274 ? -4.619 7.776 -12.315 1.00 95.44 274 SER A C 1
ATOM 2140 O O . SER A 1 274 ? -4.217 8.325 -11.292 1.00 95.44 274 SER A O 1
ATOM 2142 N N . ARG A 1 275 ? -4.593 8.382 -13.511 1.00 94.81 275 ARG A N 1
ATOM 2143 C CA . ARG A 1 275 ? -4.070 9.741 -13.735 1.00 94.81 275 ARG A CA 1
ATOM 2144 C C . ARG A 1 275 ? -4.877 10.793 -12.973 1.00 94.81 275 ARG A C 1
ATOM 2146 O O . ARG A 1 275 ? -4.299 11.589 -12.238 1.00 94.81 275 ARG A O 1
ATOM 2153 N N . ASN A 1 276 ? -6.204 10.754 -13.072 1.00 95.94 276 ASN A N 1
ATOM 2154 C CA . ASN A 1 276 ? -7.066 11.723 -12.392 1.00 95.94 276 ASN A CA 1
ATOM 2155 C C . ASN A 1 276 ? -7.061 11.528 -10.872 1.00 95.94 276 ASN A C 1
ATOM 2157 O O . ASN A 1 276 ? -7.116 12.512 -10.134 1.00 95.94 276 ASN A O 1
ATOM 2161 N N . MET A 1 277 ? -6.905 10.292 -10.390 1.00 97.62 277 MET A N 1
ATOM 2162 C CA . MET A 1 277 ? -6.721 10.010 -8.963 1.00 97.62 277 MET A CA 1
ATOM 2163 C C . MET A 1 277 ? -5.413 10.577 -8.417 1.00 97.62 277 MET A C 1
ATOM 2165 O O . MET A 1 277 ? -5.425 11.177 -7.345 1.00 97.62 277 MET A O 1
ATOM 2169 N N . VAL A 1 278 ? -4.306 10.463 -9.154 1.00 97.06 278 VAL A N 1
ATOM 2170 C CA . VAL A 1 278 ? -3.014 11.045 -8.748 1.00 97.06 278 VAL A CA 1
ATOM 2171 C C . VAL A 1 278 ? -3.072 12.574 -8.753 1.00 97.06 278 VAL A C 1
ATOM 2173 O O . VAL A 1 278 ? -2.671 13.195 -7.770 1.00 97.06 278 VAL A O 1
ATOM 2176 N N . LEU A 1 279 ? -3.655 13.184 -9.791 1.00 96.38 279 LEU A N 1
ATOM 2177 C CA . LEU A 1 279 ? -3.857 14.638 -9.854 1.00 96.38 279 LEU A CA 1
ATOM 2178 C C . LEU A 1 279 ? -4.747 15.146 -8.711 1.00 96.38 279 LEU A C 1
ATOM 2180 O O . LEU A 1 279 ? -4.430 16.146 -8.065 1.00 96.38 279 LEU A O 1
ATOM 2184 N N . SER A 1 280 ? -5.836 14.432 -8.417 1.00 97.25 280 SER A N 1
ATOM 2185 C CA . SER A 1 280 ? -6.730 14.771 -7.304 1.00 97.25 280 SER A CA 1
ATOM 2186 C C . SER A 1 280 ? -6.022 14.627 -5.958 1.00 97.25 280 SER A C 1
ATOM 2188 O O . SER A 1 280 ? -6.140 15.500 -5.100 1.00 97.25 280 SER A O 1
ATOM 2190 N N . ALA A 1 281 ? -5.244 13.556 -5.774 1.00 97.06 281 ALA A N 1
ATOM 2191 C CA . ALA A 1 281 ? -4.456 13.343 -4.568 1.00 97.06 281 ALA A CA 1
ATOM 2192 C C . ALA A 1 281 ? -3.462 14.489 -4.340 1.00 97.06 281 ALA A C 1
ATOM 2194 O O . ALA A 1 281 ? -3.348 14.973 -3.211 1.00 97.06 281 ALA A O 1
ATOM 2195 N N . PHE A 1 282 ? -2.780 14.932 -5.401 1.00 95.50 282 PHE A N 1
ATOM 2196 C CA . PHE A 1 282 ? -1.840 16.050 -5.366 1.00 95.50 282 PHE A CA 1
ATOM 2197 C C . PHE A 1 282 ? -2.531 17.360 -4.972 1.00 95.50 282 PHE A C 1
ATOM 2199 O O . PHE A 1 282 ? -2.088 18.027 -4.037 1.00 95.50 282 PHE A O 1
ATOM 2206 N N . ALA A 1 283 ? -3.666 17.687 -5.599 1.00 96.69 283 ALA A N 1
ATOM 2207 C CA . ALA A 1 283 ? -4.443 18.881 -5.260 1.00 96.69 283 ALA A CA 1
ATOM 2208 C C . ALA A 1 283 ? -4.903 18.882 -3.789 1.00 96.69 283 ALA A C 1
ATOM 2210 O O . ALA A 1 283 ? -4.803 19.902 -3.106 1.00 96.69 283 ALA A O 1
ATOM 2211 N N . LEU A 1 284 ? -5.355 17.732 -3.278 1.00 96.19 284 LEU A N 1
ATOM 2212 C CA . LEU A 1 284 ? -5.755 17.573 -1.875 1.00 96.19 284 LEU A CA 1
ATOM 2213 C C . LEU A 1 284 ? -4.581 17.778 -0.909 1.00 96.19 284 LEU A C 1
ATOM 2215 O O . LEU A 1 284 ? -4.742 18.423 0.130 1.00 96.19 284 LEU A O 1
ATOM 2219 N N . LEU A 1 285 ? -3.400 17.250 -1.240 1.00 92.12 285 LEU A N 1
ATOM 2220 C CA . LEU A 1 285 ? -2.213 17.409 -0.400 1.00 92.12 285 LEU A CA 1
ATOM 2221 C C . LEU A 1 285 ? -1.714 18.858 -0.398 1.00 92.12 285 LEU A C 1
ATOM 2223 O O . LEU A 1 285 ? -1.398 19.380 0.667 1.00 92.12 285 LEU A O 1
ATOM 2227 N N . GLN A 1 286 ? -1.727 19.540 -1.546 1.00 92.44 286 GLN A N 1
ATOM 2228 C CA . GLN A 1 286 ? -1.382 20.962 -1.616 1.00 92.44 286 GLN A CA 1
ATOM 2229 C C . GLN A 1 286 ? -2.320 21.825 -0.768 1.00 92.44 286 GLN A C 1
ATOM 2231 O O . GLN A 1 286 ? -1.857 22.692 -0.027 1.00 92.44 286 GLN A O 1
ATOM 2236 N N . GLN A 1 287 ? -3.632 21.573 -0.832 1.00 93.19 287 GLN A N 1
ATOM 2237 C CA . GLN A 1 287 ? -4.607 22.264 0.020 1.00 93.19 287 GLN A CA 1
ATOM 2238 C C . GLN A 1 287 ? -4.317 22.029 1.507 1.00 93.19 287 GLN A C 1
ATOM 2240 O O . GLN A 1 287 ? -4.375 22.967 2.301 1.00 93.19 287 GLN A O 1
ATOM 2245 N N . TYR A 1 288 ? -3.960 20.798 1.886 1.00 91.00 288 TYR A N 1
ATOM 2246 C CA . TYR A 1 288 ? -3.576 20.467 3.258 1.00 91.00 288 TYR A CA 1
ATOM 2247 C C . TYR A 1 288 ? -2.321 21.233 3.708 1.00 91.00 288 TYR A C 1
ATOM 2249 O O . TYR A 1 288 ? -2.318 21.846 4.776 1.00 91.00 288 TYR A O 1
ATOM 2257 N N . GLU A 1 289 ? -1.271 21.255 2.889 1.00 89.38 289 GLU A N 1
ATOM 2258 C CA . GLU A 1 289 ? 0.001 21.914 3.212 1.00 89.38 289 GLU A CA 1
ATOM 2259 C C . GLU A 1 289 ? -0.132 23.440 3.313 1.00 89.38 289 GLU A C 1
ATOM 2261 O O . GLU A 1 289 ? 0.511 24.059 4.161 1.00 89.38 289 GLU A O 1
ATOM 2266 N N . GLN A 1 290 ? -1.028 24.047 2.529 1.00 88.56 290 GLN A N 1
ATOM 2267 C CA . GLN A 1 290 ? -1.351 25.474 2.636 1.00 88.56 290 GLN A CA 1
ATOM 2268 C C . GLN A 1 290 ? -1.971 25.839 3.993 1.00 88.56 290 GLN A C 1
ATOM 2270 O O . GLN A 1 290 ? -1.702 26.921 4.516 1.00 88.56 290 GLN A O 1
ATOM 2275 N N . VAL A 1 291 ? -2.776 24.946 4.580 1.00 86.56 291 VAL A N 1
ATOM 2276 C CA . VAL A 1 291 ? -3.429 25.176 5.884 1.00 86.56 291 VAL A CA 1
ATOM 2277 C C . VAL A 1 291 ? -2.633 24.629 7.074 1.00 86.56 291 VAL A C 1
ATOM 2279 O O . VAL A 1 291 ? -2.948 24.959 8.216 1.00 86.56 291 VAL A O 1
ATOM 2282 N N . THR A 1 292 ? -1.581 23.834 6.839 1.00 78.81 292 THR A N 1
ATOM 2283 C CA . THR A 1 292 ? -0.693 23.283 7.885 1.00 78.81 292 THR A CA 1
ATOM 2284 C C . THR A 1 292 ? 0.799 23.483 7.560 1.00 78.81 292 THR A C 1
ATOM 2286 O O . THR A 1 292 ? 1.524 22.515 7.326 1.00 78.81 292 THR A O 1
ATOM 2289 N N . PRO A 1 293 ? 1.316 24.729 7.615 1.00 61.44 293 PRO A N 1
ATOM 2290 C CA . PRO A 1 293 ? 2.637 25.077 7.074 1.00 61.44 293 PRO A CA 1
ATOM 2291 C C . PRO A 1 293 ? 3.848 24.474 7.810 1.00 61.44 293 PRO A C 1
ATOM 2293 O O . PRO A 1 293 ? 4.977 24.634 7.355 1.00 61.44 293 PRO A O 1
ATOM 2296 N N . SER A 1 294 ? 3.656 23.849 8.978 1.00 54.81 294 SER A N 1
ATOM 2297 C CA . SER A 1 294 ? 4.748 23.569 9.923 1.00 54.81 294 SER A CA 1
ATOM 2298 C C . SER A 1 294 ? 4.863 22.130 10.432 1.00 54.81 294 SER A C 1
ATOM 2300 O O . SER A 1 294 ? 5.745 21.876 11.250 1.00 54.81 294 SER A O 1
ATOM 2302 N N . SER A 1 295 ? 4.027 21.176 10.004 1.00 53.94 295 SER A N 1
ATOM 2303 C CA . SER A 1 295 ? 3.948 19.922 10.769 1.00 53.94 295 SER A CA 1
ATOM 2304 C C . SER A 1 295 ? 4.958 18.849 10.361 1.00 53.94 295 SER A C 1
ATOM 2306 O O . SER A 1 295 ? 5.701 18.399 11.220 1.00 53.94 295 SER A O 1
ATOM 2308 N N . HIS A 1 296 ? 5.032 18.414 9.107 1.00 58.88 296 HIS A N 1
ATOM 2309 C CA . HIS A 1 296 ? 5.925 17.328 8.684 1.00 58.88 296 HIS A CA 1
ATOM 2310 C C . HIS A 1 296 ? 6.175 17.474 7.187 1.00 58.88 296 HIS A C 1
ATOM 2312 O O . HIS A 1 296 ? 5.251 17.813 6.449 1.00 58.88 296 HIS A O 1
ATOM 2318 N N . LYS A 1 297 ? 7.403 17.231 6.714 1.00 66.44 297 LYS A N 1
ATOM 2319 C CA . LYS A 1 297 ? 7.623 17.109 5.271 1.00 66.44 297 LYS A CA 1
ATOM 2320 C C . LYS A 1 297 ? 6.859 15.843 4.870 1.00 66.44 297 LYS A C 1
ATOM 2322 O O . LYS A 1 297 ? 7.252 14.770 5.307 1.00 66.44 297 LYS A O 1
ATOM 2327 N N . ASN A 1 298 ? 5.748 15.937 4.132 1.00 81.06 298 ASN A N 1
ATOM 2328 C CA . ASN A 1 298 ? 4.929 14.782 3.715 1.00 81.06 298 ASN A CA 1
ATOM 2329 C C . ASN A 1 298 ? 5.665 13.916 2.665 1.00 81.06 298 ASN A C 1
ATOM 2331 O O . ASN A 1 298 ? 5.095 13.524 1.649 1.00 81.06 298 ASN A O 1
ATOM 2335 N N . GLN A 1 299 ? 6.958 13.658 2.878 1.00 86.19 299 GLN A N 1
ATOM 2336 C CA . GLN A 1 299 ? 7.902 13.076 1.931 1.00 86.19 299 GLN A CA 1
ATOM 2337 C C . GLN A 1 299 ? 7.454 11.695 1.480 1.00 86.19 299 GLN A C 1
ATOM 2339 O O . GLN A 1 299 ? 7.570 11.387 0.300 1.00 86.19 299 GLN A O 1
ATOM 2344 N N . GLY A 1 300 ? 6.873 10.897 2.380 1.00 87.19 300 GLY A N 1
ATOM 2345 C CA . GLY A 1 300 ? 6.298 9.604 2.021 1.00 87.19 300 GLY A CA 1
ATOM 2346 C C . GLY A 1 300 ? 5.165 9.701 0.991 1.00 87.19 300 GLY A C 1
ATOM 2347 O O . GLY A 1 300 ? 5.148 8.924 0.040 1.00 87.19 300 GLY A O 1
ATOM 2348 N N . ILE A 1 301 ? 4.246 10.663 1.133 1.00 89.88 301 ILE A N 1
ATOM 2349 C CA . ILE A 1 301 ? 3.138 10.846 0.178 1.00 89.88 301 ILE A CA 1
ATOM 2350 C C . ILE A 1 301 ? 3.653 11.462 -1.129 1.00 89.88 301 ILE A C 1
ATOM 2352 O O . ILE A 1 301 ? 3.307 10.969 -2.202 1.00 89.88 301 ILE A O 1
ATOM 2356 N N . HIS A 1 302 ? 4.529 12.470 -1.051 1.00 91.19 302 HIS A N 1
ATOM 2357 C CA . HIS A 1 302 ? 5.173 13.069 -2.229 1.00 91.19 302 HIS A CA 1
ATOM 2358 C C . HIS A 1 302 ? 5.956 12.035 -3.041 1.00 91.19 302 HIS A C 1
ATOM 2360 O O . HIS A 1 302 ? 5.840 12.008 -4.259 1.00 91.19 302 HIS A O 1
ATOM 2366 N N . LEU A 1 303 ? 6.678 11.120 -2.386 1.00 93.44 303 LEU A N 1
ATOM 2367 C CA . LEU A 1 303 ? 7.360 10.007 -3.051 1.00 93.44 303 LEU A CA 1
ATOM 2368 C C . LEU A 1 303 ? 6.376 9.153 -3.855 1.00 93.44 303 LEU A C 1
ATOM 2370 O O . LEU A 1 303 ? 6.639 8.849 -5.016 1.00 93.44 303 LEU A O 1
ATOM 2374 N N . VAL A 1 304 ? 5.247 8.766 -3.253 1.00 94.12 304 VAL A N 1
ATOM 2375 C CA . VAL A 1 304 ? 4.224 7.951 -3.926 1.00 94.12 304 VAL A CA 1
ATOM 2376 C C . VAL A 1 304 ? 3.621 8.707 -5.112 1.00 94.12 304 VAL A C 1
ATOM 2378 O O . VAL A 1 304 ? 3.442 8.114 -6.175 1.00 94.12 304 VAL A O 1
ATOM 2381 N N . MET A 1 305 ? 3.348 10.005 -4.959 1.00 94.25 305 MET A N 1
ATOM 2382 C CA . MET A 1 305 ? 2.841 10.860 -6.037 1.00 94.25 305 MET A CA 1
ATOM 2383 C C . MET A 1 305 ? 3.834 10.969 -7.190 1.00 94.25 305 MET A C 1
ATOM 2385 O O . MET A 1 305 ? 3.461 10.642 -8.311 1.00 94.25 305 MET A O 1
ATOM 2389 N N . SER A 1 306 ? 5.089 11.340 -6.921 1.00 95.44 306 SER A N 1
ATOM 2390 C CA . SER A 1 306 ? 6.141 11.438 -7.941 1.00 95.44 306 SER A CA 1
ATOM 2391 C C . SER A 1 306 ? 6.369 10.099 -8.644 1.00 95.44 306 SER A C 1
ATOM 2393 O O . SER A 1 306 ? 6.553 10.053 -9.857 1.00 95.44 306 SER A O 1
ATOM 2395 N N . ALA A 1 307 ? 6.309 8.981 -7.913 1.00 96.12 307 ALA A N 1
ATOM 2396 C CA . ALA A 1 307 ? 6.419 7.659 -8.522 1.00 96.12 307 ALA A CA 1
ATOM 2397 C C . ALA A 1 307 ? 5.252 7.387 -9.477 1.00 96.12 307 ALA A C 1
ATOM 2399 O O . ALA A 1 307 ? 5.469 7.003 -10.622 1.00 96.12 307 ALA A O 1
ATOM 2400 N N . MET A 1 308 ? 4.017 7.607 -9.026 1.00 95.31 308 MET A N 1
ATOM 2401 C CA . MET A 1 308 ? 2.833 7.373 -9.850 1.00 95.31 308 MET A CA 1
ATOM 2402 C C . MET A 1 308 ? 2.763 8.314 -11.055 1.00 95.31 308 MET A C 1
ATOM 2404 O O . MET A 1 308 ? 2.406 7.860 -12.136 1.00 95.31 308 MET A O 1
ATOM 2408 N N . ASP A 1 309 ? 3.145 9.579 -10.895 1.00 94.06 309 ASP A N 1
ATOM 2409 C CA . ASP A 1 309 ? 3.260 10.551 -11.984 1.00 94.06 309 ASP A CA 1
ATOM 2410 C C . ASP A 1 309 ? 4.243 10.057 -13.055 1.00 94.06 309 ASP A C 1
ATOM 2412 O O . ASP A 1 309 ? 3.865 9.893 -14.214 1.00 94.06 309 ASP A O 1
ATOM 2416 N N . ALA A 1 310 ? 5.448 9.637 -12.649 1.00 93.62 310 ALA A N 1
ATOM 2417 C CA . ALA A 1 310 ? 6.429 9.061 -13.568 1.00 93.62 310 ALA A CA 1
ATOM 2418 C C . ALA A 1 310 ? 5.925 7.791 -14.280 1.00 93.62 310 ALA A C 1
ATOM 2420 O O . ALA A 1 310 ? 6.291 7.535 -15.425 1.00 93.62 310 ALA A O 1
ATOM 2421 N N . PHE A 1 311 ? 5.112 6.965 -13.618 1.00 92.81 311 PHE A N 1
ATOM 2422 C CA . PHE A 1 311 ? 4.623 5.699 -14.182 1.00 92.81 311 PHE A CA 1
ATOM 2423 C C . PHE A 1 311 ? 3.441 5.871 -15.133 1.00 92.81 311 PHE A C 1
ATOM 2425 O O . PHE A 1 311 ? 3.210 5.013 -15.987 1.00 92.81 311 PHE A O 1
ATOM 2432 N N . LEU A 1 312 ? 2.666 6.935 -14.937 1.00 89.44 312 LEU A N 1
ATOM 2433 C CA . LEU A 1 312 ? 1.469 7.245 -15.709 1.00 89.44 312 LEU A CA 1
ATOM 2434 C C . LEU A 1 312 ? 1.732 8.245 -16.830 1.00 89.44 312 LEU A C 1
ATOM 2436 O O . LEU A 1 312 ? 0.849 8.423 -17.675 1.00 89.44 312 LEU A O 1
ATOM 2440 N N . ASP A 1 313 ? 2.900 8.890 -16.843 1.00 78.50 313 ASP A N 1
ATOM 2441 C CA . ASP A 1 313 ? 3.336 9.705 -17.967 1.00 78.50 313 ASP A CA 1
ATOM 2442 C C . ASP A 1 313 ? 3.569 8.792 -19.179 1.00 78.50 313 ASP A C 1
ATOM 2444 O O . ASP A 1 313 ? 4.543 8.038 -19.282 1.00 78.50 313 ASP A O 1
ATOM 2448 N N . SER A 1 314 ? 2.584 8.795 -20.070 1.00 61.41 314 SER A N 1
ATOM 2449 C CA . SER A 1 314 ? 2.680 8.210 -21.394 1.00 61.41 314 SER A CA 1
ATOM 2450 C C . SER A 1 314 ? 3.425 9.238 -22.224 1.00 61.41 314 SER A C 1
ATOM 2452 O O . SER A 1 314 ? 2.772 10.073 -22.851 1.00 61.41 314 SER A O 1
ATOM 2454 N N . GLY A 1 315 ? 4.761 9.230 -22.134 1.00 51.38 315 GLY A N 1
ATOM 2455 C CA . GLY A 1 315 ? 5.605 10.102 -22.946 1.00 51.38 315 GLY A CA 1
ATOM 2456 C C . GLY A 1 315 ? 5.069 10.122 -24.370 1.00 51.38 315 GLY A C 1
ATOM 2457 O O . GLY A 1 315 ? 4.703 9.057 -24.867 1.00 51.38 315 GLY A O 1
ATOM 2458 N N . ASP A 1 316 ? 4.901 11.332 -24.916 1.00 41.53 316 ASP A N 1
ATOM 2459 C CA . ASP A 1 316 ? 4.136 11.622 -26.134 1.00 41.53 316 ASP A CA 1
ATOM 2460 C C . ASP A 1 316 ? 4.139 10.428 -27.096 1.00 41.53 316 ASP A C 1
ATOM 2462 O O . ASP A 1 316 ? 5.198 10.013 -27.570 1.00 41.53 316 ASP A O 1
ATOM 2466 N N . GLU A 1 317 ? 2.959 9.900 -27.436 1.00 39.91 317 GLU A N 1
ATOM 2467 C CA . GLU A 1 317 ? 2.774 8.902 -28.506 1.00 39.91 317 GLU A CA 1
ATOM 2468 C C . GLU A 1 317 ? 3.117 9.479 -29.905 1.00 39.91 317 GLU A C 1
ATOM 2470 O O . GLU A 1 317 ? 2.624 9.018 -30.934 1.00 39.91 317 GLU A O 1
ATOM 2475 N N . GLY A 1 318 ? 3.946 10.523 -29.960 1.00 38.00 318 GLY A N 1
ATOM 2476 C CA . GLY A 1 318 ? 4.619 11.002 -31.149 1.00 38.00 318 GLY A CA 1
ATOM 2477 C C . GLY A 1 318 ? 5.811 10.115 -31.504 1.00 38.00 318 GLY A C 1
ATOM 2478 O O . GLY A 1 318 ? 6.367 9.391 -30.683 1.00 38.00 318 GLY A O 1
ATOM 2479 N N . GLU A 1 319 ? 6.226 10.197 -32.766 1.00 38.00 319 GLU A N 1
ATOM 2480 C CA . GLU A 1 319 ? 7.224 9.337 -33.421 1.00 38.00 319 GLU A CA 1
ATOM 2481 C C . GLU A 1 319 ? 8.622 9.301 -32.751 1.00 38.00 319 GLU A C 1
ATOM 2483 O O . GLU A 1 319 ? 9.475 8.509 -33.152 1.00 38.00 319 GLU A O 1
ATOM 2488 N N . SER A 1 320 ? 8.866 10.101 -31.707 1.00 43.38 320 SER A N 1
ATOM 2489 C CA . SER A 1 320 ? 10.076 10.089 -30.880 1.00 43.38 320 SER A CA 1
ATOM 2490 C C . SER A 1 320 ? 9.815 9.459 -29.505 1.00 43.38 320 SER A C 1
ATOM 2492 O O . SER A 1 320 ? 9.841 10.150 -28.488 1.00 43.38 320 SER A O 1
ATOM 2494 N N . GLY A 1 321 ? 9.554 8.151 -29.453 1.00 55.34 321 GLY A N 1
ATOM 2495 C CA . GLY A 1 321 ? 9.419 7.433 -28.180 1.00 55.34 321 GLY A CA 1
ATOM 2496 C C . GLY A 1 321 ? 10.604 7.714 -27.240 1.00 55.34 321 GLY A C 1
ATOM 2497 O O . GLY A 1 321 ? 11.760 7.515 -27.617 1.00 55.34 321 GLY A O 1
ATOM 2498 N N . GLY A 1 322 ? 10.329 8.204 -26.029 1.00 74.12 322 GLY A N 1
ATOM 2499 C CA . GLY A 1 322 ? 11.350 8.629 -25.069 1.00 74.12 322 GLY A CA 1
ATOM 2500 C C . GLY A 1 322 ? 10.762 9.099 -23.736 1.00 74.12 322 GLY A C 1
ATOM 2501 O O . GLY A 1 322 ? 9.549 9.227 -23.596 1.00 74.12 322 GLY A O 1
ATOM 2502 N N . PHE A 1 323 ? 11.631 9.330 -22.749 1.00 85.69 323 PHE A N 1
ATOM 2503 C CA . PHE A 1 323 ? 11.243 9.892 -21.451 1.00 85.69 323 PHE A CA 1
ATOM 2504 C C . PHE A 1 323 ? 11.040 11.406 -21.572 1.00 85.69 323 PHE A C 1
ATOM 2506 O O . PHE A 1 323 ? 11.890 12.091 -22.140 1.00 85.69 323 PHE A O 1
ATOM 2513 N N . THR A 1 324 ? 9.949 11.929 -21.015 1.00 88.69 324 THR A N 1
ATOM 2514 C CA . THR A 1 324 ? 9.694 13.377 -20.919 1.00 88.69 324 THR A CA 1
ATOM 2515 C C . THR A 1 324 ? 10.531 14.002 -19.800 1.00 88.69 324 THR A C 1
ATOM 2517 O O . THR A 1 324 ? 10.909 13.327 -18.839 1.00 88.69 324 THR A O 1
ATOM 2520 N N . ASP A 1 325 ? 10.779 15.314 -19.867 1.00 88.81 325 ASP A N 1
ATOM 2521 C CA . ASP A 1 325 ? 11.468 16.031 -18.785 1.00 88.81 325 ASP A CA 1
ATOM 2522 C C . ASP A 1 325 ? 10.714 15.906 -17.450 1.00 88.81 325 ASP A C 1
ATOM 2524 O O . ASP A 1 325 ? 11.338 15.695 -16.411 1.00 88.81 325 ASP A O 1
ATOM 2528 N N . SER A 1 326 ? 9.375 15.966 -17.470 1.00 91.00 326 SER A N 1
ATOM 2529 C CA . SER A 1 326 ? 8.530 15.741 -16.286 1.00 91.00 326 SER A CA 1
ATOM 2530 C C . SER A 1 326 ? 8.754 14.356 -15.691 1.00 91.00 326 SER A C 1
ATOM 2532 O O . SER A 1 326 ? 9.005 14.238 -14.493 1.00 91.00 326 SER A O 1
ATOM 2534 N N . GLN A 1 327 ? 8.755 13.313 -16.522 1.00 92.69 327 GLN A N 1
ATOM 2535 C CA . GLN A 1 327 ? 8.985 11.944 -16.077 1.00 92.69 327 GLN A CA 1
ATOM 2536 C C . GLN A 1 327 ? 10.388 11.769 -15.484 1.00 92.69 327 GLN A C 1
ATOM 2538 O O . GLN A 1 327 ? 10.532 11.129 -14.441 1.00 92.69 327 GLN A O 1
ATOM 2543 N N . ILE A 1 328 ? 11.422 12.367 -16.089 1.00 93.56 328 ILE A N 1
ATOM 2544 C CA . ILE A 1 328 ? 12.795 12.342 -15.556 1.00 93.56 328 ILE A CA 1
ATOM 2545 C C . ILE A 1 328 ? 12.850 13.036 -14.189 1.00 93.56 328 ILE A C 1
ATOM 2547 O O . ILE A 1 328 ? 13.387 12.464 -13.237 1.00 93.56 328 ILE A O 1
ATOM 2551 N N . GLN A 1 329 ? 12.260 14.228 -14.059 1.00 94.75 329 GLN A N 1
ATOM 2552 C CA . GLN A 1 329 ? 12.215 14.964 -12.791 1.00 94.75 329 GLN A CA 1
ATOM 2553 C C . GLN A 1 329 ? 11.467 14.188 -11.703 1.00 94.75 329 GLN A C 1
ATOM 2555 O O . GLN A 1 329 ? 11.952 14.090 -10.575 1.00 94.75 329 GLN A O 1
ATOM 2560 N N . SER A 1 330 ? 10.336 13.566 -12.039 1.00 96.19 330 SER A N 1
ATOM 2561 C CA . SER A 1 330 ? 9.568 12.732 -11.114 1.00 96.19 330 SER A CA 1
ATOM 2562 C C . SER A 1 330 ? 10.359 11.490 -10.668 1.00 96.19 330 SER A C 1
ATOM 2564 O O . SER A 1 330 ? 10.386 11.176 -9.476 1.00 96.19 330 SER A O 1
ATOM 2566 N N . LEU A 1 331 ? 11.108 10.832 -11.565 1.00 96.75 331 LEU A N 1
ATOM 2567 C CA . LEU A 1 331 ? 11.998 9.712 -11.208 1.00 96.75 331 LEU A CA 1
ATOM 2568 C C . LEU A 1 331 ? 13.152 10.139 -10.289 1.00 96.75 331 LEU A C 1
ATOM 2570 O O . LEU A 1 331 ? 13.447 9.449 -9.307 1.00 96.75 331 LEU A O 1
ATOM 2574 N N . LEU A 1 332 ? 13.796 11.272 -10.585 1.00 96.81 332 LEU A N 1
ATOM 2575 C CA . LEU A 1 332 ? 14.867 11.823 -9.751 1.00 96.81 332 LEU A CA 1
ATOM 2576 C C . LEU A 1 332 ? 14.334 12.280 -8.388 1.00 96.81 332 LEU A C 1
ATOM 2578 O O . LEU A 1 332 ? 14.979 12.029 -7.373 1.00 96.81 332 LEU A O 1
ATOM 2582 N N . SER A 1 333 ? 13.133 12.861 -8.336 1.00 96.25 333 SER A N 1
ATOM 2583 C CA . SER A 1 333 ? 12.443 13.222 -7.092 1.00 96.25 333 SER A CA 1
ATOM 2584 C C . SER A 1 333 ? 12.254 12.002 -6.186 1.00 96.25 333 SER A C 1
ATOM 2586 O O . SER A 1 333 ? 12.670 12.030 -5.027 1.00 96.25 333 SER A O 1
ATOM 2588 N N . VAL A 1 334 ? 11.728 10.891 -6.722 1.00 96.69 334 VAL A N 1
ATOM 2589 C CA . VAL A 1 334 ? 11.588 9.627 -5.973 1.00 96.69 334 VAL A CA 1
ATOM 2590 C C . VAL A 1 334 ? 12.938 9.149 -5.441 1.00 96.69 334 VAL A C 1
ATOM 2592 O O . VAL A 1 334 ? 13.053 8.808 -4.262 1.00 96.69 334 VAL A O 1
ATOM 2595 N N . ALA A 1 335 ? 13.962 9.123 -6.298 1.00 97.44 335 ALA A N 1
ATOM 2596 C CA . ALA A 1 335 ? 15.288 8.652 -5.919 1.00 97.44 335 ALA A CA 1
ATOM 2597 C C . ALA A 1 335 ? 15.904 9.517 -4.810 1.00 97.44 335 ALA A C 1
ATOM 2599 O O . ALA A 1 335 ? 16.368 8.976 -3.807 1.00 97.44 335 ALA A O 1
ATOM 2600 N N . ASN A 1 336 ? 15.847 10.841 -4.953 1.00 95.94 336 ASN A N 1
ATOM 2601 C CA . ASN A 1 336 ? 16.413 11.793 -4.003 1.00 95.94 336 ASN A CA 1
ATOM 2602 C C . ASN A 1 336 ? 15.695 11.754 -2.653 1.00 95.94 336 ASN A C 1
ATOM 2604 O O . ASN A 1 336 ? 16.363 11.680 -1.623 1.00 95.94 336 ASN A O 1
ATOM 2608 N N . ILE A 1 337 ? 14.358 11.682 -2.637 1.00 93.50 337 ILE A N 1
ATOM 2609 C CA . ILE A 1 337 ? 13.592 11.552 -1.387 1.00 93.50 337 ILE A CA 1
ATOM 2610 C C . ILE A 1 337 ? 14.031 10.303 -0.606 1.00 93.50 337 ILE A C 1
ATOM 2612 O O . ILE A 1 337 ? 14.213 10.372 0.611 1.00 93.50 337 ILE A O 1
ATOM 2616 N N . VAL A 1 338 ? 14.245 9.172 -1.290 1.00 93.44 338 VAL A N 1
ATOM 2617 C CA . VAL A 1 338 ? 14.700 7.919 -0.658 1.00 93.44 338 VAL A CA 1
ATOM 2618 C C . VAL A 1 338 ? 16.166 7.973 -0.250 1.00 93.44 338 VAL A C 1
ATOM 2620 O O . VAL A 1 338 ? 16.531 7.394 0.768 1.00 93.44 338 VAL A O 1
ATOM 2623 N N . ILE A 1 339 ? 17.022 8.634 -1.026 1.00 94.12 339 ILE A N 1
ATOM 2624 C CA . ILE A 1 339 ? 18.435 8.802 -0.673 1.00 94.12 339 ILE A CA 1
ATOM 2625 C C . ILE A 1 339 ? 18.565 9.648 0.597 1.00 94.12 339 ILE A C 1
ATOM 2627 O O . ILE A 1 339 ? 19.331 9.287 1.491 1.00 94.12 339 ILE A O 1
ATOM 2631 N N . GLU A 1 340 ? 17.785 10.724 0.704 1.00 90.38 340 GLU A N 1
ATOM 2632 C CA . GLU A 1 340 ? 17.723 11.571 1.897 1.00 90.38 340 GLU A CA 1
ATOM 2633 C C . GLU A 1 340 ? 17.053 10.860 3.079 1.00 90.38 340 GLU A C 1
ATOM 2635 O O . GLU A 1 340 ? 17.474 11.036 4.223 1.00 90.38 340 GLU A O 1
ATOM 2640 N N . ASN A 1 341 ? 16.041 10.028 2.811 1.00 87.50 341 ASN A N 1
ATOM 2641 C CA . ASN A 1 341 ? 15.240 9.351 3.833 1.00 87.50 341 ASN A CA 1
ATOM 2642 C C . ASN A 1 341 ? 15.101 7.847 3.520 1.00 87.50 341 ASN A C 1
ATOM 2644 O O . ASN A 1 341 ? 14.006 7.376 3.193 1.00 87.50 341 ASN A O 1
ATOM 2648 N N . PRO A 1 342 ? 16.174 7.038 3.664 1.00 87.44 342 PRO A N 1
ATOM 2649 C CA . PRO A 1 342 ? 16.144 5.604 3.327 1.00 87.44 342 PRO A CA 1
ATOM 2650 C C . PRO A 1 342 ? 15.120 4.803 4.137 1.00 87.44 342 PRO A C 1
ATOM 2652 O O . PRO A 1 342 ? 14.681 3.724 3.740 1.00 87.44 342 PRO A O 1
ATOM 2655 N N . LEU A 1 343 ? 14.735 5.368 5.278 1.00 82.75 343 LEU A N 1
ATOM 2656 C CA . LEU A 1 343 ? 13.706 4.907 6.196 1.00 82.75 343 LEU A CA 1
ATOM 2657 C C . LEU A 1 343 ? 12.337 4.732 5.520 1.00 82.75 343 LEU A C 1
ATOM 2659 O O . LEU A 1 343 ? 11.594 3.827 5.890 1.00 82.75 343 LEU A O 1
ATOM 2663 N N . LEU A 1 344 ? 12.045 5.496 4.460 1.00 85.12 344 LEU A N 1
ATOM 2664 C CA . LEU A 1 344 ? 10.810 5.373 3.678 1.00 85.12 344 LEU A CA 1
ATOM 2665 C C . LEU A 1 344 ? 10.667 4.004 2.991 1.00 85.12 344 LEU A C 1
ATOM 2667 O O . LEU A 1 344 ? 9.555 3.578 2.690 1.00 85.12 344 LEU A O 1
ATOM 2671 N N . LEU A 1 345 ? 11.764 3.265 2.782 1.00 87.62 345 LEU A N 1
ATOM 2672 C CA . LEU A 1 345 ? 11.703 1.879 2.291 1.00 87.62 345 LEU A CA 1
ATOM 2673 C C . LEU A 1 345 ? 11.063 0.928 3.313 1.00 87.62 345 LEU A C 1
ATOM 2675 O O . LEU A 1 345 ? 10.557 -0.127 2.944 1.00 87.62 345 LEU A O 1
ATOM 2679 N N . HIS A 1 346 ? 11.075 1.310 4.590 1.00 81.12 346 HIS A N 1
ATOM 2680 C CA . HIS A 1 346 ? 10.438 0.608 5.699 1.00 81.12 346 HIS A CA 1
ATOM 2681 C C . HIS A 1 346 ? 9.045 1.171 6.006 1.00 81.12 346 HIS A C 1
ATOM 2683 O O . HIS A 1 346 ? 8.474 0.856 7.045 1.00 81.12 346 HIS A O 1
ATOM 2689 N N . HIS A 1 347 ? 8.482 2.005 5.127 1.00 75.38 347 HIS A N 1
ATOM 2690 C CA . HIS A 1 347 ? 7.067 2.346 5.189 1.00 75.38 347 HIS A CA 1
ATOM 2691 C C . HIS A 1 347 ? 6.312 1.237 4.477 1.00 75.38 347 HIS A C 1
ATOM 2693 O O . HIS A 1 347 ? 6.596 0.921 3.321 1.00 75.38 347 HIS A O 1
ATOM 2699 N N . ALA A 1 348 ? 5.386 0.602 5.188 1.00 73.44 348 ALA A N 1
ATOM 2700 C CA . ALA A 1 348 ? 4.617 -0.490 4.619 1.00 73.44 348 ALA A CA 1
ATOM 2701 C C . ALA A 1 348 ? 3.755 -0.002 3.447 1.00 73.44 348 ALA A C 1
ATOM 2703 O O . ALA A 1 348 ? 3.636 1.196 3.187 1.00 73.44 348 ALA A O 1
ATOM 2704 N N . GLY A 1 349 ? 3.145 -0.936 2.726 1.00 84.38 349 GLY A N 1
ATOM 2705 C CA . GLY A 1 349 ? 2.417 -0.609 1.507 1.00 84.38 349 GLY A CA 1
ATOM 2706 C C . GLY A 1 349 ? 3.320 -0.637 0.265 1.00 84.38 349 GLY A C 1
ATOM 2707 O O . GLY A 1 349 ? 4.349 -1.319 0.252 1.00 84.38 349 GLY A O 1
ATOM 2708 N N . PRO A 1 350 ? 2.923 0.039 -0.830 1.00 91.69 350 PRO A N 1
ATOM 2709 C CA . PRO A 1 350 ? 3.544 -0.150 -2.141 1.00 91.69 350 PRO A CA 1
ATOM 2710 C C . PRO A 1 350 ? 4.887 0.578 -2.312 1.00 91.69 350 PRO A C 1
ATOM 2712 O O . PRO A 1 350 ? 5.559 0.370 -3.323 1.00 91.69 350 PRO A O 1
ATOM 2715 N N . THR A 1 351 ? 5.309 1.393 -1.340 1.00 92.00 351 THR A N 1
ATOM 2716 C CA . THR A 1 351 ? 6.464 2.305 -1.419 1.00 92.00 351 THR A CA 1
ATOM 2717 C C . THR A 1 351 ? 7.743 1.625 -1.905 1.00 92.00 351 THR A C 1
ATOM 2719 O O . THR A 1 351 ? 8.311 2.033 -2.916 1.00 92.00 351 THR A O 1
ATOM 2722 N N . TYR A 1 352 ? 8.180 0.533 -1.268 1.00 93.44 352 TYR A N 1
ATOM 2723 C CA . TYR A 1 352 ? 9.392 -0.189 -1.685 1.00 93.44 352 TYR A CA 1
ATOM 2724 C C . TYR A 1 352 ? 9.325 -0.678 -3.146 1.00 93.44 352 TYR A C 1
ATOM 2726 O O . TYR A 1 352 ? 10.311 -0.605 -3.892 1.00 93.44 352 TYR A O 1
ATOM 2734 N N . HIS A 1 353 ? 8.155 -1.150 -3.583 1.00 95.00 353 HIS A N 1
ATOM 2735 C CA . HIS A 1 353 ? 7.944 -1.600 -4.956 1.00 95.00 353 HIS A CA 1
ATOM 2736 C C . HIS A 1 353 ? 7.969 -0.434 -5.946 1.00 95.00 353 HIS A C 1
ATOM 2738 O O . HIS A 1 353 ? 8.585 -0.562 -7.002 1.00 95.00 353 HIS A O 1
ATOM 2744 N N . MET A 1 354 ? 7.371 0.705 -5.591 1.00 95.94 354 MET A N 1
ATOM 2745 C CA . MET A 1 354 ? 7.410 1.927 -6.396 1.00 95.94 354 MET A CA 1
ATOM 2746 C C . MET A 1 354 ? 8.840 2.434 -6.576 1.00 95.94 354 MET A C 1
ATOM 2748 O O . MET A 1 354 ? 9.280 2.637 -7.701 1.00 95.94 354 MET A O 1
ATOM 2752 N N . VAL A 1 355 ? 9.616 2.535 -5.497 1.00 96.94 355 VAL A N 1
ATOM 2753 C CA . VAL A 1 355 ? 11.021 2.964 -5.576 1.00 96.94 355 VAL A CA 1
ATOM 2754 C C . VAL A 1 355 ? 11.852 1.999 -6.431 1.00 96.94 355 VAL A C 1
ATOM 2756 O O . VAL A 1 355 ? 12.687 2.421 -7.231 1.00 96.94 355 VAL A O 1
ATOM 2759 N N . SER A 1 356 ? 11.596 0.693 -6.312 1.00 96.81 356 SER A N 1
ATOM 2760 C CA . SER A 1 356 ? 12.248 -0.314 -7.158 1.00 96.81 356 SER A CA 1
ATOM 2761 C C . SER A 1 356 ? 11.887 -0.147 -8.639 1.00 96.81 356 SER A C 1
ATOM 2763 O O . SER A 1 356 ? 12.763 -0.267 -9.493 1.00 96.81 356 SER A O 1
ATOM 2765 N N . ASN A 1 357 ? 10.625 0.158 -8.953 1.00 95.81 357 ASN A N 1
ATOM 2766 C CA . ASN A 1 357 ? 10.180 0.415 -10.324 1.00 95.81 357 ASN A CA 1
ATOM 2767 C C . ASN A 1 357 ? 10.804 1.706 -10.883 1.00 95.81 357 ASN A C 1
ATOM 2769 O O . ASN A 1 357 ? 11.268 1.701 -12.021 1.00 95.81 357 ASN A O 1
ATOM 2773 N N . ALA A 1 358 ? 10.913 2.767 -10.076 1.00 96.81 358 ALA A N 1
ATOM 2774 C CA . ALA A 1 358 ? 11.607 3.995 -10.467 1.00 96.81 358 ALA A CA 1
ATOM 2775 C C . ALA A 1 358 ? 13.086 3.726 -10.798 1.00 96.81 358 ALA A C 1
ATOM 2777 O O . ALA A 1 358 ? 13.577 4.161 -11.836 1.00 96.81 358 ALA A O 1
ATOM 2778 N N . ALA A 1 359 ? 13.781 2.917 -9.989 1.00 97.31 359 ALA A N 1
ATOM 2779 C CA . ALA A 1 359 ? 15.155 2.506 -10.285 1.00 97.31 359 ALA A CA 1
ATOM 2780 C C . ALA A 1 359 ? 15.275 1.723 -11.608 1.00 97.31 359 ALA A C 1
ATOM 2782 O O . ALA A 1 359 ? 16.248 1.900 -12.340 1.00 97.31 359 ALA A O 1
ATOM 2783 N N . VAL A 1 360 ? 14.292 0.875 -11.939 1.00 95.75 360 VAL A N 1
ATOM 2784 C CA . VAL A 1 360 ? 14.234 0.174 -13.235 1.00 95.75 360 VAL A CA 1
ATOM 2785 C C . VAL A 1 360 ? 14.017 1.158 -14.387 1.00 95.75 360 VAL A C 1
ATOM 2787 O O . VAL A 1 360 ? 14.677 1.038 -15.416 1.00 95.75 360 VAL A O 1
ATOM 2790 N N . MET A 1 361 ? 13.156 2.161 -14.222 1.00 94.19 361 MET A N 1
ATOM 2791 C CA . MET A 1 361 ? 12.955 3.200 -15.238 1.00 94.19 361 MET A CA 1
ATOM 2792 C C . MET A 1 361 ? 14.211 4.044 -15.461 1.00 94.19 361 MET A C 1
ATOM 2794 O O . MET A 1 361 ? 14.568 4.298 -16.609 1.00 94.19 361 MET A O 1
ATOM 2798 N N . LEU A 1 362 ? 14.958 4.367 -14.400 1.00 95.19 362 LEU A N 1
ATOM 2799 C CA . LEU A 1 362 ? 16.278 4.992 -14.530 1.00 95.19 362 LEU A CA 1
ATOM 2800 C C . LEU A 1 362 ? 17.265 4.105 -15.312 1.00 95.19 362 LEU A C 1
ATOM 2802 O O . LEU A 1 362 ? 18.087 4.631 -16.058 1.00 95.19 362 LEU A O 1
ATOM 2806 N N . CYS A 1 363 ? 17.170 2.771 -15.217 1.00 94.06 363 CYS A N 1
ATOM 2807 C CA . CYS A 1 363 ? 17.982 1.875 -16.053 1.00 94.06 363 CYS A CA 1
ATOM 2808 C C . CYS A 1 363 ? 17.650 2.033 -17.544 1.00 94.06 363 CYS A C 1
ATOM 2810 O O . CYS A 1 363 ? 18.562 2.088 -18.369 1.00 94.06 363 CYS A O 1
ATOM 2812 N N . HIS A 1 364 ? 16.362 2.109 -17.897 1.00 91.75 364 HIS A N 1
ATOM 2813 C CA . HIS A 1 364 ? 15.923 2.331 -19.282 1.00 91.75 364 HIS A CA 1
ATOM 2814 C C . HIS A 1 364 ? 16.360 3.697 -19.808 1.00 91.75 364 HIS A C 1
ATOM 2816 O O . HIS A 1 364 ? 16.851 3.786 -20.934 1.00 91.75 364 HIS A O 1
ATOM 2822 N N . LEU A 1 365 ? 16.254 4.741 -18.982 1.00 91.62 365 LEU A N 1
ATOM 2823 C CA . LEU A 1 365 ? 16.730 6.084 -19.310 1.00 91.62 365 LEU A CA 1
ATOM 2824 C C . LEU A 1 365 ? 18.243 6.092 -19.575 1.00 91.62 365 LEU A C 1
ATOM 2826 O O . LEU A 1 365 ? 18.683 6.524 -20.639 1.00 91.62 365 LEU A O 1
ATOM 2830 N N . LEU A 1 366 ? 19.036 5.521 -18.662 1.00 91.31 366 LEU A N 1
ATOM 2831 C CA . LEU A 1 366 ? 20.490 5.405 -18.817 1.00 91.31 366 LEU A CA 1
ATOM 2832 C C . LEU A 1 366 ? 20.874 4.595 -20.060 1.00 91.31 366 LEU A C 1
ATOM 2834 O O . LEU A 1 366 ? 21.778 4.996 -20.791 1.00 91.31 366 LEU A O 1
ATOM 2838 N N . ASN A 1 367 ? 20.181 3.486 -20.337 1.00 88.06 367 ASN A N 1
ATOM 2839 C CA . ASN A 1 367 ? 20.392 2.701 -21.554 1.00 88.06 367 ASN A CA 1
ATOM 2840 C C . ASN A 1 367 ? 20.095 3.516 -22.817 1.00 88.06 367 ASN A C 1
ATOM 2842 O O . ASN A 1 367 ? 20.877 3.466 -23.766 1.00 88.06 367 ASN A O 1
ATOM 2846 N N . SER A 1 368 ? 19.010 4.294 -22.814 1.00 85.56 368 SER A N 1
ATOM 2847 C CA . SER A 1 368 ? 18.626 5.150 -23.941 1.00 85.56 368 SER A CA 1
ATOM 2848 C C . SER A 1 368 ? 19.691 6.219 -24.198 1.00 85.56 368 SER A C 1
ATOM 2850 O O . SER A 1 368 ? 20.205 6.318 -25.311 1.00 85.56 368 SER A O 1
ATOM 2852 N N . MET A 1 369 ? 20.131 6.936 -23.157 1.00 84.94 369 MET A N 1
ATOM 2853 C CA . MET A 1 369 ? 21.206 7.935 -23.259 1.00 84.94 369 MET A CA 1
ATOM 2854 C C . MET A 1 369 ? 22.545 7.310 -23.695 1.00 84.94 369 MET A C 1
ATOM 2856 O O . MET A 1 369 ? 23.302 7.906 -24.468 1.00 84.94 369 MET A O 1
ATOM 2860 N N . TYR A 1 370 ? 22.840 6.090 -23.233 1.00 79.25 370 TYR A N 1
ATOM 2861 C CA . TYR A 1 370 ? 24.063 5.369 -23.579 1.00 79.25 370 TYR A CA 1
ATOM 2862 C C . TYR A 1 370 ? 24.084 4.878 -25.035 1.00 79.25 370 TYR A C 1
ATOM 2864 O O . TYR A 1 370 ? 25.121 4.959 -25.692 1.00 79.25 370 TYR A O 1
ATOM 2872 N N . MET A 1 371 ? 22.951 4.424 -25.577 1.00 72.50 371 MET A N 1
ATOM 2873 C CA . MET A 1 371 ? 22.839 4.038 -26.991 1.00 72.50 371 MET A CA 1
ATOM 2874 C C . MET A 1 371 ? 23.037 5.230 -27.927 1.00 72.50 371 MET A C 1
ATOM 2876 O O . MET A 1 371 ? 23.757 5.113 -28.917 1.00 72.50 371 MET A O 1
ATOM 2880 N N . VAL A 1 372 ? 22.528 6.412 -27.564 1.00 69.25 372 VAL A N 1
ATOM 2881 C CA . VAL A 1 372 ? 22.851 7.652 -28.291 1.00 69.25 372 VAL A CA 1
ATOM 2882 C C . VAL A 1 372 ? 24.355 7.964 -28.169 1.00 69.25 372 VAL A C 1
ATOM 2884 O O . VAL A 1 372 ? 24.959 8.517 -29.086 1.00 69.25 372 VAL A O 1
ATOM 2887 N N . LYS A 1 373 ? 25.019 7.618 -27.048 1.00 61.16 373 LYS A N 1
ATOM 2888 C CA . LYS A 1 373 ? 26.491 7.728 -26.869 1.00 61.16 373 LYS A CA 1
ATOM 2889 C C . LYS A 1 373 ? 27.284 6.805 -27.811 1.00 61.16 373 LYS A C 1
ATOM 2891 O O . LYS A 1 373 ? 28.363 7.207 -28.235 1.00 61.16 373 LYS A O 1
ATOM 2896 N N . GLY A 1 374 ? 26.753 5.631 -28.161 1.00 53.62 374 GLY A N 1
ATOM 2897 C CA . GLY A 1 374 ? 27.414 4.615 -28.998 1.00 53.62 374 GLY A CA 1
ATOM 2898 C C . GLY A 1 374 ? 27.001 4.556 -30.480 1.00 53.62 374 GLY A C 1
ATOM 2899 O O . GLY A 1 374 ? 27.438 3.648 -31.180 1.00 53.62 374 GLY A O 1
ATOM 2900 N N . GLY A 1 375 ? 26.154 5.464 -30.976 1.00 43.16 375 GLY A N 1
ATOM 2901 C CA . GLY A 1 375 ? 25.572 5.374 -32.324 1.00 43.16 375 GLY A CA 1
ATOM 2902 C C . GLY A 1 375 ? 26.489 5.794 -33.490 1.00 43.16 375 GLY A C 1
ATOM 2903 O O . GLY A 1 375 ? 26.793 6.971 -33.640 1.00 43.16 375 GLY A O 1
ATOM 2904 N N . VAL A 1 376 ? 26.813 4.814 -34.348 1.00 40.00 376 VAL A N 1
ATOM 2905 C CA . VAL A 1 376 ? 27.299 4.848 -35.753 1.00 40.00 376 VAL A CA 1
ATOM 2906 C C . VAL A 1 376 ? 28.624 5.595 -36.050 1.00 40.00 376 VAL A C 1
ATOM 2908 O O . VAL A 1 376 ? 28.647 6.828 -36.106 1.00 40.00 376 VAL A O 1
ATOM 2911 N N . PRO A 1 377 ? 29.721 4.883 -36.400 1.00 39.09 377 PRO A N 1
ATOM 2912 C CA . PRO A 1 377 ? 30.902 5.507 -36.993 1.00 39.09 377 PRO A CA 1
ATOM 2913 C C . PRO A 1 377 ? 30.544 6.039 -38.389 1.00 39.09 377 PRO A C 1
ATOM 2915 O O . PRO A 1 377 ? 30.426 5.280 -39.347 1.00 39.09 377 PRO A O 1
ATOM 2918 N N . GLY A 1 378 ? 30.316 7.349 -38.498 1.00 42.66 378 GLY A N 1
ATOM 2919 C CA . GLY A 1 378 ? 30.013 8.000 -39.778 1.00 42.66 378 GLY A CA 1
ATOM 2920 C C . GLY A 1 378 ? 29.200 9.291 -39.694 1.00 42.66 378 GLY A C 1
ATOM 2921 O O . GLY A 1 378 ? 29.198 10.051 -40.656 1.00 42.66 378 GLY A O 1
ATOM 2922 N N . ILE A 1 379 ? 28.558 9.586 -38.556 1.00 44.44 379 ILE A N 1
ATOM 2923 C CA . ILE A 1 379 ? 27.840 10.857 -38.329 1.00 44.44 379 ILE A CA 1
ATOM 2924 C C . ILE A 1 379 ? 28.367 11.513 -37.046 1.00 44.44 379 ILE A C 1
ATOM 2926 O O . ILE A 1 379 ? 27.638 11.859 -36.122 1.00 44.44 379 ILE A O 1
ATOM 2930 N N . GLN A 1 380 ? 29.687 11.654 -36.960 1.00 42.88 380 GLN A N 1
ATOM 2931 C CA . GLN A 1 380 ? 30.319 12.446 -35.914 1.00 42.88 380 GLN A CA 1
ATOM 2932 C C . GLN A 1 380 ? 30.318 13.921 -36.324 1.00 42.88 380 GLN A C 1
ATOM 2934 O O . GLN A 1 380 ? 31.256 14.412 -36.944 1.00 42.88 380 GLN A O 1
ATOM 2939 N N . ASN A 1 381 ? 29.290 14.658 -35.908 1.00 39.75 381 ASN A N 1
ATOM 2940 C CA . ASN A 1 381 ? 29.511 16.050 -35.528 1.00 39.75 381 ASN A CA 1
ATOM 2941 C C . ASN A 1 381 ? 29.986 16.055 -34.068 1.00 39.75 381 ASN A C 1
ATOM 2943 O O . ASN A 1 381 ? 29.224 16.335 -33.145 1.00 39.75 381 ASN A O 1
ATOM 2947 N N . GLU A 1 382 ? 31.278 15.776 -33.863 1.00 44.16 382 GLU A N 1
ATOM 2948 C CA . GLU A 1 382 ? 31.993 15.899 -32.575 1.00 44.16 382 GLU A CA 1
ATOM 2949 C C . GLU A 1 382 ? 31.908 17.307 -31.942 1.00 44.16 382 GLU A C 1
ATOM 2951 O O . GLU A 1 382 ? 32.399 17.529 -30.840 1.00 44.16 382 GLU A O 1
ATOM 2956 N N . ARG A 1 383 ? 31.271 18.279 -32.606 1.00 42.03 383 ARG A N 1
ATOM 2957 C CA . ARG A 1 383 ? 31.159 19.673 -32.153 1.00 42.03 383 ARG A CA 1
ATOM 2958 C C . ARG A 1 383 ? 29.789 20.082 -31.613 1.00 42.03 383 ARG A C 1
ATOM 2960 O O . ARG A 1 383 ? 29.643 21.232 -31.213 1.00 42.03 383 ARG A O 1
ATOM 2967 N N . SER A 1 384 ? 28.799 19.190 -31.576 1.00 45.41 384 SER A N 1
ATOM 2968 C CA . SER A 1 384 ? 27.420 19.574 -31.212 1.00 45.41 384 SER A CA 1
ATOM 2969 C C . SER A 1 384 ? 26.775 18.700 -30.142 1.00 45.41 384 SER A C 1
ATOM 2971 O O . SER A 1 384 ? 25.558 18.715 -30.000 1.00 45.41 384 SER A O 1
ATOM 2973 N N . ARG A 1 385 ? 27.570 17.969 -29.357 1.00 49.50 385 ARG A N 1
ATOM 2974 C CA . ARG A 1 385 ? 27.073 17.298 -28.155 1.00 49.50 385 ARG A CA 1
ATOM 2975 C C . ARG A 1 385 ? 27.378 18.157 -26.940 1.00 49.50 385 ARG A C 1
ATOM 2977 O O . ARG A 1 385 ? 28.517 18.226 -26.486 1.00 49.50 385 ARG A O 1
ATOM 2984 N N . GLY A 1 386 ? 26.373 18.906 -26.494 1.00 56.19 386 GLY A N 1
ATOM 2985 C CA . GLY A 1 386 ? 26.516 19.864 -25.404 1.00 56.19 386 GLY A CA 1
ATOM 2986 C C . GLY A 1 386 ? 26.947 19.173 -24.111 1.00 56.19 386 GLY A C 1
ATOM 2987 O O . GLY A 1 386 ? 26.445 18.100 -23.781 1.00 56.19 386 GLY A O 1
ATOM 2988 N N . GLY A 1 387 ? 27.834 19.808 -23.338 1.00 65.31 387 GLY A N 1
ATOM 2989 C CA . GLY A 1 387 ? 28.255 19.313 -22.018 1.00 65.31 387 GLY A CA 1
ATOM 2990 C C . GLY A 1 387 ? 27.093 19.040 -21.048 1.00 65.31 387 GLY A C 1
ATOM 2991 O O . GLY A 1 387 ? 27.268 18.307 -20.083 1.00 65.31 387 GLY A O 1
ATOM 2992 N N . MET A 1 388 ? 25.900 19.566 -21.340 1.00 73.62 388 MET A N 1
ATOM 2993 C CA . MET A 1 388 ? 24.671 19.364 -20.578 1.00 73.62 388 MET A CA 1
ATOM 2994 C C . MET A 1 388 ? 24.135 17.921 -20.634 1.00 73.62 388 MET A C 1
ATOM 2996 O O . MET A 1 388 ? 23.797 17.380 -19.589 1.00 73.62 388 MET A O 1
ATOM 3000 N N . GLU A 1 389 ? 24.108 17.259 -21.800 1.00 78.44 389 GLU A N 1
ATOM 3001 C CA . GLU A 1 389 ? 23.644 15.856 -21.899 1.00 78.44 389 GLU A CA 1
ATOM 3002 C C . GLU A 1 389 ? 24.594 14.894 -21.177 1.00 78.44 389 GLU A C 1
ATOM 3004 O O . GLU A 1 389 ? 24.170 13.924 -20.548 1.00 78.44 389 GLU A O 1
ATOM 3009 N N . ALA A 1 390 ? 25.898 15.170 -21.265 1.00 79.12 390 ALA A N 1
ATOM 3010 C CA . ALA A 1 390 ? 26.910 14.404 -20.554 1.00 79.12 390 ALA A CA 1
ATOM 3011 C C . ALA A 1 390 ? 26.780 14.594 -19.037 1.00 79.12 390 ALA A C 1
ATOM 3013 O O . ALA A 1 390 ? 26.794 13.604 -18.315 1.00 79.12 390 ALA A O 1
ATOM 3014 N N . ALA A 1 391 ? 26.595 15.833 -18.568 1.00 84.19 391 ALA A N 1
ATOM 3015 C CA . ALA A 1 391 ? 26.381 16.124 -17.152 1.00 84.19 391 ALA A CA 1
ATOM 3016 C C . ALA A 1 391 ? 25.113 15.447 -16.607 1.00 84.19 391 ALA A C 1
ATOM 3018 O O . ALA A 1 391 ? 25.170 14.808 -15.562 1.00 84.19 391 ALA A O 1
ATOM 3019 N N . MET A 1 392 ? 24.004 15.509 -17.352 1.00 88.38 392 MET A N 1
ATOM 3020 C CA . MET A 1 392 ? 22.749 14.851 -16.980 1.00 88.38 392 MET A CA 1
ATOM 3021 C C . MET A 1 392 ? 22.906 13.327 -16.885 1.00 88.38 392 MET A C 1
ATOM 3023 O O . MET A 1 392 ? 22.390 12.709 -15.958 1.00 88.38 392 MET A O 1
ATOM 3027 N N . PHE A 1 393 ? 23.650 12.706 -17.811 1.00 89.94 393 PHE A N 1
ATOM 3028 C CA . PHE A 1 393 ? 23.931 11.269 -17.748 1.00 89.94 393 PHE A CA 1
ATOM 3029 C C . PHE A 1 393 ? 24.676 10.887 -16.462 1.00 89.94 393 PHE A C 1
ATOM 3031 O O . PHE A 1 393 ? 24.297 9.913 -15.813 1.00 89.94 393 PHE A O 1
ATOM 3038 N N . GLU A 1 394 ? 25.719 11.641 -16.098 1.00 89.69 394 GLU A N 1
ATOM 3039 C CA . GLU A 1 394 ? 26.487 11.383 -14.873 1.00 89.69 394 GLU A CA 1
ATOM 3040 C C . GLU A 1 394 ? 25.627 11.600 -13.617 1.00 89.69 394 GLU A C 1
ATOM 3042 O O . GLU A 1 394 ? 25.624 10.751 -12.729 1.00 89.69 394 GLU A O 1
ATOM 3047 N N . GLU A 1 395 ? 24.814 12.661 -13.573 1.00 92.62 395 GLU A N 1
ATOM 3048 C CA . GLU A 1 395 ? 23.896 12.926 -12.456 1.00 92.62 395 GLU A CA 1
ATOM 3049 C C . GLU A 1 395 ? 22.879 11.789 -12.258 1.00 92.62 395 GLU A C 1
ATOM 3051 O O . GLU A 1 395 ? 22.673 11.302 -11.138 1.00 92.62 395 GLU A O 1
ATOM 3056 N N . ILE A 1 396 ? 22.272 11.311 -13.349 1.00 94.75 396 ILE A N 1
ATOM 3057 C CA . ILE A 1 396 ? 21.333 10.184 -13.309 1.00 94.75 396 ILE A CA 1
ATOM 3058 C C . ILE A 1 396 ? 22.054 8.903 -12.872 1.00 94.75 396 ILE A C 1
ATOM 3060 O O . ILE A 1 396 ? 21.508 8.126 -12.084 1.00 94.75 396 ILE A O 1
ATOM 3064 N N . LEU A 1 397 ? 23.276 8.667 -13.359 1.00 94.75 397 LEU A N 1
ATOM 3065 C CA . LEU A 1 397 ? 24.065 7.484 -13.018 1.00 94.75 397 LEU A CA 1
ATOM 3066 C C . LEU A 1 397 ? 24.461 7.463 -11.535 1.00 94.75 397 LEU A C 1
ATOM 3068 O O . LEU A 1 397 ? 24.354 6.412 -10.888 1.00 94.75 397 LEU A O 1
ATOM 3072 N N . ASP A 1 398 ? 24.884 8.600 -10.989 1.00 95.31 398 ASP A N 1
ATOM 3073 C CA . ASP A 1 398 ? 25.225 8.748 -9.573 1.00 95.31 398 ASP A CA 1
ATOM 3074 C C . ASP A 1 398 ? 23.996 8.518 -8.691 1.00 95.31 398 ASP A C 1
ATOM 3076 O O . ASP A 1 398 ? 24.031 7.693 -7.765 1.00 95.31 398 ASP A O 1
ATOM 3080 N N . THR A 1 399 ? 22.877 9.151 -9.047 1.00 97.00 399 THR A N 1
ATOM 3081 C CA . THR A 1 399 ? 21.585 8.987 -8.367 1.00 97.00 399 THR A CA 1
ATOM 3082 C C . THR A 1 399 ? 21.128 7.527 -8.390 1.00 97.00 399 THR A C 1
ATOM 3084 O O . THR A 1 399 ? 20.825 6.938 -7.346 1.00 97.00 399 THR A O 1
ATOM 3087 N N . PHE A 1 400 ? 21.156 6.885 -9.562 1.00 97.25 400 PHE A N 1
ATOM 3088 C CA . PHE A 1 400 ? 20.840 5.464 -9.718 1.00 97.25 400 PHE A CA 1
ATOM 3089 C C . PHE A 1 400 ? 21.753 4.580 -8.861 1.00 97.25 400 PHE A C 1
ATOM 3091 O O . PHE A 1 400 ? 21.286 3.652 -8.194 1.00 97.25 400 PHE A O 1
ATOM 3098 N N . THR A 1 401 ? 23.057 4.858 -8.846 1.00 96.19 401 THR A N 1
ATOM 3099 C CA . THR A 1 401 ? 24.036 4.067 -8.094 1.00 96.19 401 THR A CA 1
ATOM 3100 C C . THR A 1 401 ? 23.792 4.152 -6.589 1.00 96.19 401 THR A C 1
ATOM 3102 O O . THR A 1 401 ? 23.857 3.124 -5.901 1.00 96.19 401 THR A O 1
ATOM 3105 N N . ALA A 1 402 ? 23.491 5.346 -6.073 1.00 96.94 402 ALA A N 1
ATOM 3106 C CA . ALA A 1 402 ? 23.127 5.557 -4.675 1.00 96.94 402 ALA A CA 1
ATOM 3107 C C . ALA A 1 402 ? 21.828 4.816 -4.322 1.00 96.94 402 ALA A C 1
ATOM 3109 O O . ALA A 1 402 ? 21.822 3.980 -3.410 1.00 96.94 402 ALA A O 1
ATOM 3110 N N . LEU A 1 403 ? 20.768 5.024 -5.109 1.00 97.25 403 LEU A N 1
ATOM 3111 C CA . LEU A 1 403 ? 19.470 4.380 -4.908 1.00 97.25 403 LEU A CA 1
ATOM 3112 C C . LEU A 1 403 ? 19.577 2.850 -4.926 1.00 97.25 403 LEU A C 1
ATOM 3114 O O . LEU A 1 403 ? 19.057 2.152 -4.051 1.00 97.25 403 LEU A O 1
ATOM 3118 N N . ARG A 1 404 ? 20.314 2.306 -5.896 1.00 96.62 404 ARG A N 1
ATOM 3119 C CA . ARG A 1 404 ? 20.532 0.866 -6.039 1.00 96.62 404 ARG A CA 1
ATOM 3120 C C . ARG A 1 404 ? 21.204 0.262 -4.806 1.00 96.62 404 ARG A C 1
ATOM 3122 O O . ARG A 1 404 ? 20.833 -0.842 -4.404 1.00 96.62 404 ARG A O 1
ATOM 3129 N N . LYS A 1 405 ? 22.189 0.939 -4.203 1.00 95.44 405 LYS A N 1
ATOM 3130 C CA . LYS A 1 405 ? 22.841 0.455 -2.970 1.00 95.44 405 LYS A CA 1
ATOM 3131 C C . LYS A 1 405 ? 21.819 0.312 -1.839 1.00 95.44 405 LYS A C 1
ATOM 3133 O O . LYS A 1 405 ? 21.783 -0.744 -1.205 1.00 95.44 405 LYS A O 1
ATOM 3138 N N . LEU A 1 406 ? 20.959 1.316 -1.647 1.00 94.88 406 LEU A N 1
ATOM 3139 C CA . LEU A 1 406 ? 19.896 1.294 -0.635 1.00 94.88 406 LEU A CA 1
ATOM 3140 C C . LEU A 1 406 ? 18.904 0.151 -0.881 1.00 94.88 406 LEU A C 1
ATOM 3142 O O . LEU A 1 406 ? 18.656 -0.654 0.018 1.00 94.88 406 LEU A O 1
ATOM 3146 N N . LEU A 1 407 ? 18.418 0.006 -2.118 1.00 95.44 407 LEU A N 1
ATOM 3147 C CA . LEU A 1 407 ? 17.484 -1.060 -2.492 1.00 95.44 407 LEU A CA 1
ATOM 3148 C C . LEU A 1 407 ? 18.079 -2.459 -2.302 1.00 95.44 407 LEU A C 1
ATOM 3150 O O . LEU A 1 407 ? 17.387 -3.362 -1.835 1.00 95.44 407 LEU A O 1
ATOM 3154 N N . VAL A 1 408 ? 19.363 -2.658 -2.620 1.00 93.25 408 VAL A N 1
ATOM 3155 C CA . VAL A 1 408 ? 20.044 -3.948 -2.412 1.00 93.25 408 VAL A CA 1
ATOM 3156 C C . VAL A 1 408 ? 20.177 -4.275 -0.925 1.00 93.25 408 VAL A C 1
ATOM 3158 O O . VAL A 1 408 ? 19.967 -5.429 -0.548 1.00 93.25 408 VAL A O 1
ATOM 3161 N N . ILE A 1 409 ? 20.510 -3.291 -0.083 1.00 90.31 409 ILE A N 1
ATOM 3162 C CA . ILE A 1 409 ? 20.606 -3.478 1.372 1.00 90.31 409 ILE A CA 1
ATOM 3163 C C . ILE A 1 409 ? 19.231 -3.814 1.951 1.00 90.31 409 ILE A C 1
ATOM 3165 O O . ILE A 1 409 ? 19.105 -4.809 2.663 1.00 90.31 409 ILE A O 1
ATOM 3169 N N . HIS A 1 410 ? 18.201 -3.038 1.608 1.00 90.25 410 HIS A N 1
ATOM 3170 C CA . HIS A 1 410 ? 16.841 -3.261 2.094 1.00 90.25 410 HIS A CA 1
ATOM 3171 C C . HIS A 1 410 ? 16.296 -4.624 1.638 1.00 90.25 410 HIS A C 1
ATOM 3173 O O . HIS A 1 410 ? 15.838 -5.417 2.458 1.00 90.25 410 HIS A O 1
ATOM 3179 N N . ARG A 1 411 ? 16.456 -4.974 0.352 1.00 90.38 411 ARG A N 1
ATOM 3180 C CA . ARG A 1 411 ? 15.993 -6.253 -0.217 1.00 90.38 411 ARG A CA 1
ATOM 3181 C C . ARG A 1 411 ? 16.543 -7.480 0.517 1.00 90.38 411 ARG A C 1
ATOM 3183 O O . ARG A 1 411 ? 15.849 -8.490 0.590 1.00 90.38 411 ARG A O 1
ATOM 3190 N N . ARG A 1 412 ? 17.776 -7.423 1.034 1.00 85.50 412 ARG A N 1
ATOM 3191 C CA . ARG A 1 412 ? 18.397 -8.536 1.782 1.00 85.50 412 ARG A CA 1
ATOM 3192 C C . ARG A 1 412 ? 17.736 -8.796 3.136 1.00 85.50 412 ARG A C 1
ATOM 3194 O O . ARG A 1 412 ? 17.845 -9.909 3.626 1.00 85.50 412 ARG A O 1
ATOM 3201 N N . LYS A 1 413 ? 17.058 -7.799 3.707 1.00 83.38 413 LYS A N 1
ATOM 3202 C CA . LYS A 1 413 ? 16.360 -7.896 4.998 1.00 83.38 413 LYS A CA 1
ATOM 3203 C C . LYS A 1 413 ? 14.921 -8.402 4.867 1.00 83.38 413 LYS A C 1
ATOM 3205 O O . LYS A 1 413 ? 14.289 -8.698 5.871 1.00 83.38 413 LYS A O 1
ATOM 3210 N N . LEU A 1 414 ? 14.391 -8.471 3.644 1.00 85.31 414 LEU A N 1
ATOM 3211 C CA . LEU A 1 414 ? 13.017 -8.891 3.387 1.00 85.31 414 LEU A CA 1
ATOM 3212 C C . LEU A 1 414 ? 12.933 -10.397 3.089 1.00 85.31 414 LEU A C 1
ATOM 3214 O O . LEU A 1 414 ? 13.794 -10.909 2.363 1.00 85.31 414 LEU A O 1
ATOM 3218 N N . PRO A 1 415 ? 11.861 -11.085 3.519 1.00 83.50 415 PRO A N 1
ATOM 3219 C CA . PRO A 1 415 ? 11.514 -12.423 3.033 1.00 83.50 415 PRO A CA 1
ATOM 3220 C C . PRO A 1 415 ? 11.331 -12.448 1.508 1.00 83.50 415 PRO A C 1
ATOM 3222 O O . PRO A 1 415 ? 10.805 -11.482 0.942 1.00 83.50 415 PRO A O 1
ATOM 3225 N N . ILE A 1 416 ? 11.681 -13.548 0.820 1.00 83.12 416 ILE A N 1
ATOM 3226 C CA . ILE A 1 416 ? 11.632 -13.641 -0.661 1.00 83.12 416 ILE A CA 1
ATOM 3227 C C . ILE A 1 416 ? 10.296 -13.196 -1.247 1.00 83.12 416 ILE A C 1
ATOM 3229 O O . ILE A 1 416 ? 10.264 -12.472 -2.247 1.00 83.12 416 ILE A O 1
ATOM 3233 N N . LYS A 1 417 ? 9.191 -13.599 -0.618 1.00 81.69 417 LYS A N 1
ATOM 3234 C CA . LYS A 1 417 ? 7.834 -13.286 -1.084 1.00 81.69 417 LYS A CA 1
ATOM 3235 C C . LYS A 1 417 ? 7.524 -11.787 -1.125 1.00 81.69 417 LYS A C 1
ATOM 3237 O O . LYS A 1 417 ? 6.713 -11.382 -1.950 1.00 81.69 417 LYS A O 1
ATOM 3242 N N . LEU A 1 418 ? 8.203 -10.979 -0.308 1.00 86.69 418 LEU A N 1
ATOM 3243 C CA . LEU A 1 418 ? 8.037 -9.521 -0.263 1.00 86.69 418 LEU A CA 1
ATOM 3244 C C . LEU A 1 418 ? 9.089 -8.771 -1.087 1.00 86.69 418 LEU A C 1
ATOM 3246 O O . LEU A 1 418 ? 8.974 -7.566 -1.290 1.00 86.69 418 LEU A O 1
ATOM 3250 N N . ARG A 1 419 ? 10.140 -9.454 -1.561 1.00 90.31 419 ARG A N 1
ATOM 3251 C CA . ARG A 1 419 ? 11.188 -8.814 -2.364 1.00 90.31 419 ARG A CA 1
ATOM 3252 C C . ARG A 1 419 ? 10.610 -8.347 -3.699 1.00 90.31 419 ARG A C 1
ATOM 3254 O O . ARG A 1 419 ? 9.921 -9.106 -4.391 1.00 90.31 419 ARG A O 1
ATOM 3261 N N . CYS A 1 420 ? 10.985 -7.138 -4.107 1.00 93.19 420 CYS A N 1
ATOM 3262 C CA . CYS A 1 420 ? 10.799 -6.665 -5.470 1.00 93.19 420 CYS A CA 1
ATOM 3263 C C . CYS A 1 420 ? 11.941 -7.193 -6.366 1.00 93.19 420 CYS A C 1
ATOM 3265 O O . CYS A 1 420 ? 12.763 -8.029 -5.948 1.00 93.19 420 CYS A O 1
ATOM 3267 N N . HIS A 1 421 ? 11.961 -6.743 -7.621 1.00 90.69 421 HIS A N 1
ATOM 3268 C CA . HIS A 1 421 ? 12.957 -7.123 -8.620 1.00 90.69 421 HIS A CA 1
ATOM 3269 C C . HIS A 1 421 ? 14.378 -6.855 -8.127 1.00 90.69 421 HIS A C 1
ATOM 3271 O O . HIS A 1 421 ? 14.625 -5.939 -7.340 1.00 90.69 421 HIS A O 1
ATOM 3277 N N . SER A 1 422 ? 15.340 -7.647 -8.595 1.00 89.69 422 SER A N 1
ATOM 3278 C CA . SER A 1 422 ? 16.746 -7.274 -8.428 1.00 89.69 422 SER A CA 1
ATOM 3279 C C . SER A 1 422 ? 17.065 -6.036 -9.266 1.00 89.69 422 SER A C 1
ATOM 3281 O O . SER A 1 422 ? 16.659 -5.972 -10.418 1.00 89.69 422 SER A O 1
ATOM 3283 N N . ILE A 1 423 ? 17.853 -5.102 -8.734 1.00 93.19 423 ILE A N 1
ATOM 3284 C CA . ILE A 1 423 ? 18.317 -3.942 -9.505 1.00 93.19 423 ILE A CA 1
ATOM 3285 C C . ILE A 1 423 ? 19.731 -4.229 -10.053 1.00 93.19 423 ILE A C 1
ATOM 3287 O O . ILE A 1 423 ? 20.677 -4.338 -9.251 1.00 93.19 423 ILE A O 1
ATOM 3291 N N . PRO A 1 424 ? 19.893 -4.410 -11.381 1.00 89.81 424 PRO A N 1
ATOM 3292 C CA . PRO A 1 424 ? 21.167 -4.794 -11.993 1.00 89.81 424 PRO A CA 1
ATOM 3293 C C . PRO A 1 424 ? 22.242 -3.712 -11.849 1.00 89.81 424 PRO A C 1
ATOM 3295 O O . PRO A 1 424 ? 21.970 -2.564 -11.508 1.00 89.81 424 PRO A O 1
ATOM 3298 N N . ARG A 1 425 ? 23.503 -4.103 -12.051 1.00 89.56 425 ARG A N 1
ATOM 3299 C CA . ARG A 1 425 ? 24.646 -3.176 -12.093 1.00 89.56 425 ARG A CA 1
ATOM 3300 C C . ARG A 1 425 ? 24.762 -2.575 -13.489 1.00 89.56 425 ARG A C 1
ATOM 3302 O O . ARG A 1 425 ? 24.486 -3.264 -14.465 1.00 89.56 425 ARG A O 1
ATOM 3309 N N . SER A 1 426 ? 25.247 -1.341 -13.567 1.00 87.12 426 SER A N 1
ATOM 3310 C CA . SER A 1 426 ? 25.824 -0.829 -14.805 1.00 87.12 426 SER A CA 1
ATOM 3311 C C . SER A 1 426 ? 27.101 -1.592 -15.152 1.00 87.12 426 SER A C 1
ATOM 3313 O O . SER A 1 426 ? 27.864 -2.014 -14.275 1.00 87.12 426 SER A O 1
ATOM 3315 N N . SER A 1 427 ? 27.318 -1.783 -16.447 1.00 80.75 427 SER A N 1
ATOM 3316 C CA . SER A 1 427 ? 28.574 -2.265 -16.995 1.00 80.75 427 SER A CA 1
ATOM 3317 C C . SER A 1 427 ? 29.625 -1.161 -16.896 1.00 80.75 427 SER A C 1
ATOM 3319 O O . SER A 1 427 ? 29.373 -0.019 -17.268 1.00 80.75 427 SER A O 1
ATOM 3321 N N . LEU A 1 428 ? 30.822 -1.506 -16.419 1.00 68.06 428 LEU A N 1
ATOM 3322 C CA . LEU A 1 428 ? 31.993 -0.619 -16.460 1.00 68.06 428 LEU A CA 1
ATOM 3323 C C . LEU A 1 428 ? 32.761 -0.737 -17.788 1.00 68.06 428 LEU A C 1
ATOM 3325 O O . LEU A 1 428 ? 33.809 -0.120 -17.959 1.00 68.06 428 LEU A O 1
ATOM 3329 N N . ILE A 1 429 ? 32.280 -1.579 -18.705 1.00 64.69 429 ILE A N 1
ATOM 3330 C CA . ILE A 1 429 ? 32.935 -1.866 -19.981 1.00 64.69 429 ILE A CA 1
ATOM 3331 C C . ILE A 1 429 ? 32.466 -0.823 -21.014 1.00 64.69 429 ILE A C 1
ATOM 3333 O O . ILE A 1 429 ? 31.279 -0.484 -21.016 1.00 64.69 429 ILE A O 1
ATOM 3337 N N . PRO A 1 430 ? 33.361 -0.314 -21.887 1.00 59.41 430 PRO A N 1
ATOM 3338 C CA . PRO A 1 430 ? 32.989 0.573 -22.990 1.00 59.41 430 PRO A CA 1
ATOM 3339 C C . PRO A 1 430 ? 31.876 -0.018 -23.868 1.00 59.41 430 PRO A C 1
ATOM 3341 O O . PRO A 1 430 ? 31.723 -1.247 -23.889 1.00 59.41 430 PRO A O 1
ATOM 3344 N N . PRO A 1 431 ? 31.134 0.821 -24.620 1.00 58.69 431 PRO A N 1
ATOM 3345 C CA . PRO A 1 431 ? 30.063 0.340 -25.479 1.00 58.69 431 PRO A CA 1
ATOM 3346 C C . PRO A 1 431 ? 30.650 -0.691 -26.438 1.00 58.69 431 PRO A C 1
ATOM 3348 O O . PRO A 1 431 ? 31.539 -0.385 -27.227 1.00 58.69 431 PRO A O 1
ATOM 3351 N N . THR A 1 432 ? 30.200 -1.933 -26.316 1.00 59.84 432 THR A N 1
ATOM 3352 C CA . THR A 1 432 ? 30.477 -2.978 -27.302 1.00 59.84 432 THR A CA 1
ATOM 3353 C C . THR A 1 432 ? 29.205 -3.148 -28.112 1.00 59.84 432 THR A C 1
ATOM 3355 O O . THR A 1 432 ? 28.116 -3.119 -27.532 1.00 59.84 432 THR A O 1
ATOM 3358 N N . ASP A 1 433 ? 29.337 -3.268 -29.434 1.00 60.66 433 ASP A N 1
ATOM 3359 C CA . ASP A 1 433 ? 28.194 -3.286 -30.350 1.00 60.66 433 ASP A CA 1
ATOM 3360 C C . ASP A 1 433 ? 27.103 -4.255 -29.868 1.00 60.66 433 ASP A C 1
ATOM 3362 O O . ASP A 1 433 ? 27.334 -5.450 -29.667 1.00 60.66 433 ASP A O 1
ATOM 3366 N N . GLY A 1 434 ? 25.906 -3.705 -29.645 1.00 64.88 434 GLY A N 1
ATOM 3367 C CA . GLY A 1 434 ? 24.700 -4.455 -29.295 1.00 64.88 434 GLY A CA 1
ATOM 3368 C C . GLY A 1 434 ? 24.509 -4.819 -27.817 1.00 64.88 434 GLY A C 1
ATOM 3369 O O . GLY A 1 434 ? 23.492 -5.438 -27.506 1.00 64.88 434 GLY A O 1
ATOM 3370 N N . LYS A 1 435 ? 25.414 -4.454 -26.893 1.00 73.44 435 LYS A N 1
ATOM 3371 C CA . LYS A 1 435 ? 25.214 -4.713 -25.450 1.00 73.44 435 LYS A CA 1
ATOM 3372 C C . LYS A 1 435 ? 24.658 -3.491 -24.705 1.00 73.44 435 LYS A C 1
ATOM 3374 O O . LYS A 1 435 ? 25.199 -2.395 -24.859 1.00 73.44 435 LYS A O 1
ATOM 3379 N N . PRO A 1 436 ? 23.617 -3.658 -23.862 1.00 80.75 436 PRO A N 1
ATOM 3380 C CA . PRO A 1 436 ? 23.088 -2.562 -23.058 1.00 80.75 436 PRO A CA 1
ATOM 3381 C C . PRO A 1 436 ? 24.084 -2.146 -21.967 1.00 80.75 436 PRO A C 1
ATOM 3383 O O . PRO A 1 436 ? 24.860 -2.963 -21.465 1.00 80.75 436 PRO A O 1
ATOM 3386 N N . PHE A 1 437 ? 24.030 -0.876 -21.560 1.00 87.31 437 PHE A N 1
ATOM 3387 C CA . PHE A 1 437 ? 24.824 -0.363 -20.439 1.00 87.31 437 PHE A CA 1
ATOM 3388 C C . PHE A 1 437 ? 24.422 -1.014 -19.114 1.00 87.31 437 PHE A C 1
ATOM 3390 O O . PHE A 1 437 ? 25.272 -1.356 -18.294 1.00 87.31 437 PHE A O 1
ATOM 3397 N N . ILE A 1 438 ? 23.122 -1.217 -18.920 1.00 90.06 438 ILE A N 1
ATOM 3398 C CA . ILE A 1 438 ? 22.528 -1.946 -17.807 1.00 90.06 438 ILE A CA 1
ATOM 3399 C C . ILE A 1 438 ? 21.697 -3.086 -18.388 1.00 90.06 438 ILE A C 1
ATOM 3401 O O . ILE A 1 438 ? 20.684 -2.858 -19.053 1.00 90.06 438 ILE A O 1
ATOM 3405 N N . ASP A 1 439 ? 22.108 -4.320 -18.114 1.00 87.88 439 ASP A N 1
ATOM 3406 C CA . ASP A 1 439 ? 21.391 -5.497 -18.590 1.00 87.88 439 ASP A CA 1
ATOM 3407 C C . ASP A 1 439 ? 20.180 -5.811 -17.699 1.00 87.88 439 ASP A C 1
ATOM 3409 O O . ASP A 1 439 ? 20.298 -6.365 -16.603 1.00 87.88 439 ASP A O 1
ATOM 3413 N N . LEU A 1 440 ? 18.988 -5.455 -18.182 1.00 88.44 440 LEU A N 1
ATOM 3414 C CA . LEU A 1 440 ? 17.718 -5.857 -17.570 1.00 88.44 440 LEU A CA 1
ATOM 3415 C C . LEU A 1 440 ? 17.331 -7.299 -17.935 1.00 88.44 440 LEU A C 1
ATOM 3417 O O . LEU A 1 440 ? 16.407 -7.864 -17.346 1.00 88.44 440 LEU A O 1
ATOM 3421 N N . GLY A 1 441 ? 18.052 -7.911 -18.874 1.00 82.12 441 GLY A N 1
ATOM 3422 C CA . GLY A 1 441 ? 17.800 -9.217 -19.449 1.00 82.12 441 GLY A CA 1
ATOM 3423 C C . GLY A 1 441 ? 17.749 -10.345 -18.423 1.00 82.12 441 GLY A C 1
ATOM 3424 O O . GLY A 1 441 ? 16.834 -11.170 -18.477 1.00 82.12 441 GLY A O 1
ATOM 3425 N N . GLU A 1 442 ? 18.682 -10.326 -17.475 1.00 80.56 442 GLU A N 1
ATOM 3426 C CA . GLU A 1 442 ? 18.857 -11.336 -16.422 1.00 80.56 442 GLU A CA 1
ATOM 3427 C C . GLU A 1 442 ? 18.227 -10.937 -15.076 1.00 80.56 442 GLU A C 1
ATOM 3429 O O . GLU A 1 442 ? 18.454 -11.581 -14.047 1.00 80.56 442 GLU A O 1
ATOM 3434 N N . THR A 1 443 ? 17.428 -9.865 -15.060 1.00 87.06 443 THR A N 1
ATOM 3435 C CA . THR A 1 443 ? 16.806 -9.361 -13.833 1.00 87.06 443 THR A CA 1
ATOM 3436 C C . THR A 1 443 ? 15.891 -10.415 -13.214 1.00 87.06 443 THR A C 1
ATOM 3438 O O . THR A 1 443 ? 14.952 -10.906 -13.841 1.00 87.06 443 THR A O 1
ATOM 3441 N N . LEU A 1 444 ? 16.135 -10.742 -11.943 1.00 86.38 444 LEU A N 1
ATOM 3442 C CA . LEU A 1 444 ? 15.250 -11.602 -11.168 1.00 86.38 444 LEU A CA 1
ATOM 3443 C C . LEU A 1 444 ? 13.946 -10.854 -10.890 1.00 86.38 444 LEU A C 1
ATOM 3445 O O . LEU A 1 444 ? 13.939 -9.900 -10.106 1.00 86.38 444 LEU A O 1
ATOM 3449 N N . LEU A 1 445 ? 12.856 -11.310 -11.514 1.00 90.44 445 LEU A N 1
ATOM 3450 C CA . LEU A 1 445 ? 11.566 -10.640 -11.408 1.00 90.44 445 LEU A CA 1
ATOM 3451 C C . LEU A 1 445 ? 10.814 -10.980 -10.116 1.00 90.44 445 LEU A C 1
ATOM 3453 O O . LEU A 1 445 ? 10.988 -12.040 -9.504 1.00 90.44 445 LEU A O 1
ATOM 3457 N N . CYS A 1 446 ? 9.938 -10.063 -9.715 1.00 91.19 446 CYS A N 1
ATOM 3458 C CA . CYS A 1 446 ? 9.007 -10.189 -8.624 1.00 91.19 446 CYS A CA 1
ATOM 3459 C C . CYS A 1 446 ? 7.669 -10.793 -9.056 1.00 91.19 446 CYS A C 1
ATOM 3461 O O . CYS A 1 446 ? 7.427 -10.931 -10.246 1.00 91.19 446 CYS A O 1
ATOM 3463 N N . ALA A 1 447 ? 6.809 -11.196 -8.116 1.00 86.94 447 ALA A N 1
ATOM 3464 C CA . ALA A 1 447 ? 5.522 -11.826 -8.430 1.00 86.94 447 ALA A CA 1
ATOM 3465 C C . ALA A 1 447 ? 4.442 -10.813 -8.839 1.00 86.94 447 ALA A C 1
ATOM 3467 O O . ALA A 1 447 ? 3.438 -11.209 -9.423 1.00 86.94 447 ALA A O 1
ATOM 3468 N N . CYS A 1 448 ? 4.642 -9.526 -8.545 1.00 91.25 448 CYS A N 1
ATOM 3469 C CA . CYS A 1 448 ? 3.717 -8.466 -8.927 1.00 91.25 448 CYS A CA 1
ATOM 3470 C C . CYS A 1 448 ? 3.864 -8.163 -10.423 1.00 91.25 448 CYS A C 1
ATOM 3472 O O . CYS A 1 448 ? 4.900 -7.652 -10.860 1.00 91.25 448 CYS A O 1
ATOM 3474 N N . ARG A 1 449 ? 2.817 -8.436 -11.206 1.00 89.94 449 ARG A N 1
ATOM 3475 C CA . ARG A 1 449 ? 2.761 -8.169 -12.652 1.00 89.94 449 ARG A CA 1
ATOM 3476 C C . ARG A 1 449 ? 2.885 -6.682 -12.961 1.00 89.94 449 ARG A C 1
ATOM 3478 O O . ARG A 1 449 ? 3.579 -6.318 -13.906 1.00 89.94 449 ARG A O 1
ATOM 3485 N N . GLY A 1 450 ? 2.309 -5.826 -12.113 1.00 89.88 450 GLY A N 1
ATOM 3486 C CA . GLY A 1 450 ? 2.486 -4.374 -12.199 1.00 89.88 450 GLY A CA 1
ATOM 3487 C C . GLY A 1 450 ? 3.962 -3.976 -12.175 1.00 89.88 450 GLY A C 1
ATOM 3488 O O . GLY A 1 450 ? 4.420 -3.236 -13.037 1.00 89.88 450 GLY A O 1
ATOM 3489 N N . CYS A 1 451 ? 4.746 -4.549 -11.260 1.00 93.62 451 CYS A N 1
ATOM 3490 C CA . CYS A 1 451 ? 6.190 -4.344 -11.245 1.00 93.62 451 CYS A CA 1
ATOM 3491 C C . CYS A 1 451 ? 6.867 -4.982 -12.470 1.00 93.62 451 CYS A C 1
ATOM 3493 O O . CYS A 1 451 ? 7.792 -4.395 -13.027 1.00 93.62 451 CYS A O 1
ATOM 3495 N N . GLN A 1 452 ? 6.495 -6.208 -12.864 1.00 91.88 452 GLN A N 1
ATOM 3496 C CA . GLN A 1 452 ? 7.121 -6.907 -14.002 1.00 91.88 452 GLN A CA 1
ATOM 3497 C C . GLN A 1 452 ? 7.028 -6.096 -15.299 1.00 91.88 452 GLN A C 1
ATOM 3499 O O . GLN A 1 452 ? 7.990 -6.084 -16.065 1.00 91.88 452 GLN A O 1
ATOM 3504 N N . GLY A 1 453 ? 5.916 -5.382 -15.508 1.00 88.94 453 GLY A N 1
ATOM 3505 C CA . GLY A 1 453 ? 5.706 -4.524 -16.674 1.00 88.94 453 GLY A CA 1
ATOM 3506 C C . GLY A 1 453 ? 6.842 -3.524 -16.909 1.00 88.94 453 GLY A C 1
ATOM 3507 O O . GLY A 1 453 ? 7.303 -3.400 -18.038 1.00 88.94 453 GLY A O 1
ATOM 3508 N N . PHE A 1 454 ? 7.374 -2.894 -15.855 1.00 89.25 454 PHE A N 1
ATOM 3509 C CA . PHE A 1 454 ? 8.483 -1.935 -15.979 1.00 89.25 454 PHE A CA 1
ATOM 3510 C C . PHE A 1 454 ? 9.784 -2.582 -16.459 1.00 89.25 454 PHE A C 1
ATOM 3512 O O . PHE A 1 454 ? 10.517 -2.003 -17.254 1.00 89.25 454 PHE A O 1
ATOM 3519 N N . VAL A 1 455 ? 10.091 -3.800 -16.007 1.00 86.00 455 VAL A N 1
ATOM 3520 C CA . VAL A 1 455 ? 11.308 -4.505 -16.450 1.00 86.00 455 VAL A CA 1
ATOM 3521 C C . VAL A 1 455 ? 11.151 -4.987 -17.891 1.00 86.00 455 VAL A C 1
ATOM 3523 O O . VAL A 1 455 ? 12.094 -4.937 -18.678 1.00 86.00 455 VAL A O 1
ATOM 3526 N N . LEU A 1 456 ? 9.950 -5.449 -18.237 1.00 84.88 456 LEU A N 1
ATOM 3527 C CA . LEU A 1 456 ? 9.657 -6.095 -19.512 1.00 84.88 456 LEU A CA 1
ATOM 3528 C C . LEU A 1 456 ? 9.205 -5.125 -20.609 1.00 84.88 456 LEU A C 1
ATOM 3530 O O . LEU A 1 456 ? 8.956 -5.578 -21.720 1.00 84.88 456 LEU A O 1
ATOM 3534 N N . MET A 1 457 ? 9.139 -3.816 -20.346 1.00 82.81 457 MET A N 1
ATOM 3535 C CA . MET A 1 457 ? 8.624 -2.831 -21.309 1.00 82.81 457 MET A CA 1
ATOM 3536 C C . MET A 1 457 ? 9.392 -2.791 -22.640 1.00 82.81 457 MET A C 1
ATOM 3538 O O . MET A 1 457 ? 8.809 -2.469 -23.666 1.00 82.81 457 MET A O 1
ATOM 3542 N N . ALA A 1 458 ? 10.677 -3.159 -22.640 1.00 75.44 458 ALA A N 1
ATOM 3543 C CA . ALA A 1 458 ? 11.510 -3.232 -23.845 1.00 75.44 458 ALA A CA 1
ATOM 3544 C C . ALA A 1 458 ? 11.516 -4.628 -24.511 1.00 75.44 458 ALA A C 1
ATOM 3546 O O . ALA A 1 458 ? 12.245 -4.855 -25.475 1.00 75.44 458 ALA A O 1
ATOM 3547 N N . CYS A 1 459 ? 10.766 -5.597 -23.975 1.00 80.12 459 CYS A N 1
ATOM 3548 C CA . CYS A 1 459 ? 10.696 -6.957 -24.509 1.00 80.12 459 CYS A CA 1
ATOM 3549 C C . CYS A 1 459 ? 9.535 -7.098 -25.501 1.00 80.12 459 CYS A C 1
ATOM 3551 O O . CYS A 1 459 ? 8.469 -6.518 -25.314 1.00 80.12 459 CYS A O 1
ATOM 3553 N N . THR A 1 460 ? 9.699 -7.958 -26.510 1.00 79.00 460 THR A N 1
ATOM 3554 C CA . THR A 1 460 ? 8.556 -8.409 -27.319 1.00 79.00 460 THR A CA 1
ATOM 3555 C C . THR A 1 460 ? 7.572 -9.206 -26.450 1.00 79.00 460 THR A C 1
ATOM 3557 O O . THR A 1 460 ? 8.002 -9.805 -25.455 1.00 79.00 460 THR A O 1
ATOM 3560 N N . PRO A 1 461 ? 6.278 -9.295 -26.818 1.00 78.50 461 PRO A N 1
ATOM 3561 C CA . PRO A 1 461 ? 5.281 -10.041 -26.043 1.00 78.50 461 PRO A CA 1
ATOM 3562 C C . PRO A 1 461 ? 5.711 -11.480 -25.717 1.00 78.50 461 PRO A C 1
ATOM 3564 O O . PRO A 1 461 ? 5.604 -11.924 -24.575 1.00 78.50 461 PRO A O 1
ATOM 3567 N N . VAL A 1 462 ? 6.302 -12.188 -26.686 1.00 80.44 462 VAL A N 1
ATOM 3568 C CA . VAL A 1 462 ? 6.801 -13.562 -26.503 1.00 80.44 462 VAL A CA 1
ATOM 3569 C C . VAL A 1 462 ? 7.916 -13.628 -25.453 1.00 80.44 462 VAL A C 1
ATOM 3571 O O . VAL A 1 462 ? 7.873 -14.468 -24.555 1.00 80.44 462 VAL A O 1
ATOM 3574 N N . VAL A 1 463 ? 8.901 -12.726 -25.525 1.00 82.69 463 VAL A N 1
ATOM 3575 C CA . VAL A 1 463 ? 10.018 -12.687 -24.565 1.00 82.69 463 VAL A CA 1
ATOM 3576 C C . VAL A 1 463 ? 9.523 -12.285 -23.176 1.00 82.69 463 VAL A C 1
ATOM 3578 O O . VAL A 1 463 ? 9.954 -12.863 -22.176 1.00 82.69 463 VAL A O 1
ATOM 3581 N N . ALA A 1 464 ? 8.594 -11.330 -23.099 1.00 83.06 464 ALA A N 1
ATOM 3582 C CA . ALA A 1 464 ? 7.981 -10.908 -21.846 1.00 83.06 464 ALA A CA 1
ATOM 3583 C C . ALA A 1 464 ? 7.240 -12.071 -21.163 1.00 83.06 464 ALA A C 1
ATOM 3585 O O . ALA A 1 464 ? 7.460 -12.323 -19.975 1.00 83.06 464 ALA A O 1
ATOM 3586 N N . ALA A 1 465 ? 6.436 -12.829 -21.919 1.00 79.50 465 ALA A N 1
ATOM 3587 C CA . ALA A 1 465 ? 5.719 -14.004 -21.425 1.00 79.50 465 ALA A CA 1
ATOM 3588 C C . ALA A 1 465 ? 6.676 -15.077 -20.873 1.00 79.50 465 ALA A C 1
ATOM 3590 O O . ALA A 1 465 ? 6.533 -15.515 -19.728 1.00 79.50 465 ALA A O 1
ATOM 3591 N N . GLN A 1 466 ? 7.706 -15.438 -21.646 1.00 82.00 466 GLN A N 1
ATOM 3592 C CA . GLN A 1 466 ? 8.702 -16.441 -21.251 1.00 82.00 466 GLN A CA 1
ATOM 3593 C C . GLN A 1 466 ? 9.461 -16.038 -19.981 1.00 82.00 466 GLN A C 1
ATOM 3595 O O . GLN A 1 466 ? 9.659 -16.857 -19.081 1.00 82.00 466 GLN A O 1
ATOM 3600 N N . LYS A 1 467 ? 9.864 -14.766 -19.868 1.00 83.50 467 LYS A N 1
ATOM 3601 C CA . LYS A 1 467 ? 10.580 -14.267 -18.686 1.00 83.50 467 LYS A CA 1
ATOM 3602 C C . LYS A 1 467 ? 9.705 -14.217 -17.443 1.00 83.50 467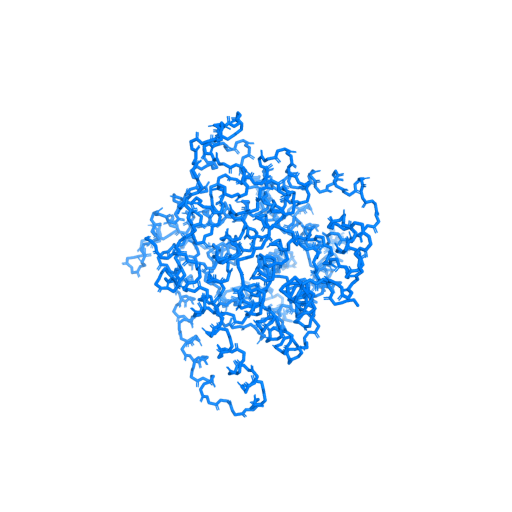 LYS A C 1
ATOM 3604 O O . LYS A 1 467 ? 10.170 -14.595 -16.367 1.00 83.50 467 LYS A O 1
ATOM 3609 N N . ALA A 1 468 ? 8.452 -13.786 -17.579 1.00 81.56 468 ALA A N 1
ATOM 3610 C CA . ALA A 1 468 ? 7.501 -13.793 -16.472 1.00 81.56 468 ALA A CA 1
ATOM 3611 C C . ALA A 1 468 ? 7.282 -15.220 -15.936 1.00 81.56 468 ALA A C 1
ATOM 3613 O O . ALA A 1 468 ? 7.292 -15.431 -14.721 1.00 81.56 468 ALA A O 1
ATOM 3614 N N . GLN A 1 469 ? 7.184 -16.208 -16.831 1.00 79.12 469 GLN A N 1
ATOM 3615 C CA . GLN A 1 469 ? 7.071 -17.621 -16.465 1.00 79.12 469 GLN A CA 1
ATOM 3616 C C . GLN A 1 469 ? 8.338 -18.143 -15.773 1.00 79.12 469 GLN A C 1
ATOM 3618 O O . GLN A 1 469 ? 8.260 -18.697 -14.675 1.00 79.12 469 GLN A O 1
ATOM 3623 N N . ALA A 1 470 ? 9.512 -17.922 -16.370 1.00 81.56 470 ALA A N 1
ATOM 3624 C CA . ALA A 1 470 ? 10.785 -18.363 -15.800 1.00 81.56 470 ALA A CA 1
ATOM 3625 C C . ALA A 1 470 ? 11.020 -17.777 -14.398 1.00 81.56 470 ALA A C 1
ATOM 3627 O O . ALA A 1 470 ? 11.520 -18.461 -13.502 1.00 81.56 470 ALA A O 1
ATOM 3628 N N . ALA A 1 471 ? 10.614 -16.524 -14.177 1.00 81.38 471 ALA A N 1
ATOM 3629 C CA . ALA A 1 471 ? 10.701 -15.892 -12.870 1.00 81.38 471 ALA A CA 1
ATOM 3630 C C . ALA A 1 471 ? 9.772 -16.529 -11.829 1.00 81.38 471 ALA A C 1
ATOM 3632 O O . ALA A 1 471 ? 10.181 -16.676 -10.676 1.00 81.38 471 ALA A O 1
ATOM 3633 N N . ALA A 1 472 ? 8.558 -16.938 -12.212 1.00 77.88 472 ALA A N 1
ATOM 3634 C CA . ALA A 1 472 ? 7.648 -17.647 -11.312 1.00 77.88 472 ALA A CA 1
ATOM 3635 C C . ALA A 1 472 ? 8.259 -18.976 -10.835 1.00 77.88 472 ALA A C 1
ATOM 3637 O O . ALA A 1 472 ? 8.291 -19.241 -9.632 1.00 77.88 472 ALA A O 1
ATOM 3638 N N . THR A 1 473 ? 8.845 -19.755 -11.751 1.00 78.50 473 THR A N 1
ATOM 3639 C CA . THR A 1 473 ? 9.542 -21.010 -11.421 1.00 78.50 473 THR A CA 1
ATOM 3640 C C . THR A 1 473 ? 10.791 -20.772 -10.571 1.00 78.50 473 THR A C 1
ATOM 3642 O O . THR A 1 473 ? 11.019 -21.459 -9.577 1.00 78.50 473 THR A O 1
ATOM 3645 N N . LYS A 1 474 ? 11.614 -19.774 -10.913 1.00 79.75 474 LYS A N 1
ATOM 3646 C CA . LYS A 1 474 ? 12.824 -19.462 -10.138 1.00 79.75 474 LYS A CA 1
ATOM 3647 C C . LYS A 1 474 ? 12.480 -19.045 -8.707 1.00 79.75 474 LYS A C 1
ATOM 3649 O O . LYS A 1 474 ? 13.155 -19.457 -7.768 1.00 79.75 474 LYS A O 1
ATOM 3654 N N . ARG A 1 475 ? 11.389 -18.300 -8.523 1.00 76.06 475 ARG A N 1
ATOM 3655 C CA . ARG A 1 475 ? 10.895 -17.907 -7.199 1.00 76.06 475 ARG A CA 1
ATOM 3656 C C . ARG A 1 475 ? 10.434 -19.074 -6.347 1.00 76.06 475 ARG A C 1
ATOM 3658 O O . ARG A 1 475 ? 10.750 -19.078 -5.163 1.00 76.06 475 ARG A O 1
ATOM 3665 N N . SER A 1 476 ? 9.713 -20.047 -6.907 1.00 75.25 476 SER A N 1
ATOM 3666 C CA . SER A 1 476 ? 9.297 -21.219 -6.125 1.00 75.25 476 SER A CA 1
ATOM 3667 C C . SER A 1 476 ? 10.507 -22.012 -5.627 1.00 75.25 476 SER A C 1
ATOM 3669 O O . SER A 1 476 ? 10.508 -22.477 -4.491 1.00 75.25 476 SER A O 1
ATOM 3671 N N . VAL A 1 477 ? 11.567 -22.095 -6.438 1.00 81.12 477 VAL A N 1
ATOM 3672 C CA . VAL A 1 477 ? 12.837 -22.721 -6.043 1.00 81.12 477 VAL A CA 1
ATOM 3673 C C . VAL A 1 477 ? 13.545 -21.915 -4.951 1.00 81.12 477 VAL A C 1
ATOM 3675 O O . VAL A 1 477 ? 13.974 -22.488 -3.952 1.00 81.12 477 VAL A O 1
ATOM 3678 N N . GLU A 1 478 ? 13.656 -20.591 -5.103 1.00 78.69 478 GLU A N 1
ATOM 3679 C CA . GLU A 1 478 ? 14.287 -19.736 -4.087 1.00 78.69 478 GLU A CA 1
ATOM 3680 C C . GLU A 1 478 ? 13.514 -19.765 -2.758 1.00 78.69 478 GLU A C 1
ATOM 3682 O O . GLU A 1 478 ? 14.136 -19.870 -1.705 1.00 78.69 478 GLU A O 1
ATOM 3687 N N . ALA A 1 479 ? 12.178 -19.741 -2.794 1.00 74.56 479 ALA A N 1
ATOM 3688 C CA . ALA A 1 479 ? 11.333 -19.839 -1.603 1.00 74.56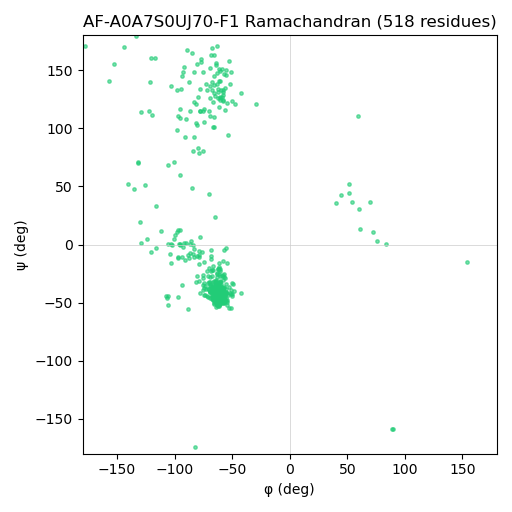 479 ALA A CA 1
ATOM 3689 C C . ALA A 1 479 ? 11.484 -21.195 -0.896 1.00 74.56 479 ALA A C 1
ATOM 3691 O O . ALA A 1 479 ? 11.595 -21.241 0.327 1.00 74.56 479 ALA A O 1
ATOM 3692 N N . ALA A 1 480 ? 11.552 -22.296 -1.654 1.00 76.62 480 ALA A N 1
ATOM 3693 C CA . ALA A 1 480 ? 11.819 -23.619 -1.091 1.00 76.62 480 ALA A CA 1
ATOM 3694 C C . ALA A 1 480 ? 13.210 -23.693 -0.439 1.00 76.62 480 ALA A C 1
ATOM 3696 O O . ALA A 1 480 ? 13.368 -24.310 0.612 1.00 76.62 480 ALA A O 1
ATOM 3697 N N . ARG A 1 481 ? 14.213 -23.033 -1.032 1.00 77.94 481 ARG A N 1
ATOM 3698 C CA . ARG A 1 481 ? 15.566 -22.959 -0.470 1.00 77.94 481 ARG A CA 1
ATOM 3699 C C . ARG A 1 481 ? 15.623 -22.105 0.798 1.00 77.94 481 ARG A C 1
ATOM 3701 O O . ARG A 1 481 ? 16.306 -22.493 1.735 1.00 77.94 481 ARG A O 1
ATOM 3708 N N . GLU A 1 482 ? 14.931 -20.969 0.843 1.00 73.75 482 GLU A N 1
ATOM 3709 C CA . GLU A 1 482 ? 14.862 -20.125 2.048 1.00 73.75 482 GLU A CA 1
ATOM 3710 C C . GLU A 1 482 ? 14.203 -20.881 3.207 1.00 73.75 482 GLU A C 1
ATOM 3712 O O . GLU A 1 482 ? 14.778 -20.916 4.287 1.00 73.75 482 GLU A O 1
ATOM 3717 N N . ALA A 1 483 ? 13.117 -21.621 2.954 1.00 69.12 483 ALA A N 1
ATOM 3718 C CA . ALA A 1 483 ? 12.496 -22.485 3.963 1.00 69.12 483 ALA A CA 1
ATOM 3719 C C . ALA A 1 483 ? 13.436 -23.594 4.489 1.00 69.12 483 ALA A C 1
ATOM 3721 O O . ALA A 1 483 ? 13.337 -23.996 5.644 1.00 69.12 483 ALA A O 1
ATOM 3722 N N . GLN A 1 484 ? 14.360 -24.092 3.657 1.00 66.44 484 GLN A N 1
ATOM 3723 C CA . GLN A 1 484 ? 15.383 -25.059 4.079 1.00 66.44 484 GLN A CA 1
ATOM 3724 C C . GLN A 1 484 ? 16.510 -24.413 4.897 1.00 66.44 484 GLN A C 1
ATOM 3726 O O . GLN A 1 484 ? 17.042 -25.051 5.800 1.00 66.44 484 GLN A O 1
ATOM 3731 N N . VAL A 1 485 ? 16.885 -23.168 4.583 1.00 64.31 485 VAL A N 1
ATOM 3732 C CA . VAL A 1 485 ? 17.932 -22.422 5.302 1.00 64.31 485 VAL A CA 1
ATOM 3733 C C . VAL A 1 485 ? 17.421 -21.912 6.651 1.00 64.31 485 VAL A C 1
ATOM 3735 O O . VAL A 1 485 ? 18.139 -22.031 7.635 1.00 64.31 485 VAL A O 1
ATOM 3738 N N . GLU A 1 486 ? 16.172 -21.442 6.733 1.00 58.06 486 GLU A N 1
ATOM 3739 C CA . GLU A 1 486 ? 15.521 -21.073 8.004 1.00 58.06 486 GLU A CA 1
ATOM 3740 C C . GLU A 1 486 ? 15.480 -22.242 9.003 1.00 58.06 486 GLU A C 1
ATOM 3742 O O . GLU A 1 486 ? 15.509 -22.022 10.209 1.00 58.06 486 GLU A O 1
ATOM 3747 N N . ALA A 1 487 ? 15.463 -23.489 8.520 1.00 53.16 487 ALA A N 1
ATOM 3748 C CA . ALA A 1 487 ? 15.522 -24.683 9.362 1.00 53.16 487 ALA A CA 1
ATOM 3749 C C . ALA A 1 487 ? 16.945 -25.053 9.836 1.00 53.16 487 ALA A C 1
ATOM 3751 O O . ALA A 1 487 ? 17.083 -25.948 10.669 1.00 53.16 487 ALA A O 1
ATOM 3752 N N . ALA A 1 488 ? 17.992 -24.418 9.295 1.00 47.97 488 ALA A N 1
ATOM 3753 C CA . ALA A 1 488 ? 19.391 -24.820 9.466 1.00 47.97 488 ALA A CA 1
ATOM 3754 C C . ALA A 1 488 ? 20.295 -23.752 10.114 1.00 47.97 488 ALA A C 1
ATOM 3756 O O . ALA A 1 488 ? 21.461 -24.046 10.376 1.00 47.97 488 ALA A O 1
ATOM 3757 N N . ASP A 1 489 ? 19.804 -22.532 10.354 1.00 48.19 489 ASP A N 1
ATOM 3758 C CA . ASP A 1 489 ? 20.625 -21.419 10.846 1.00 48.19 489 ASP A CA 1
ATOM 3759 C C . ASP A 1 489 ? 20.549 -21.283 12.384 1.00 48.19 489 ASP A C 1
ATOM 3761 O O . ASP A 1 489 ? 19.530 -20.886 12.947 1.00 48.19 489 ASP A O 1
ATOM 3765 N N . GLU A 1 490 ? 21.637 -21.632 13.083 1.00 49.75 490 GLU A N 1
ATOM 3766 C CA . GLU A 1 490 ? 21.764 -21.593 14.557 1.00 49.75 490 GLU A CA 1
ATOM 3767 C C . GLU A 1 490 ? 22.141 -20.199 15.116 1.00 49.75 490 GLU A C 1
ATOM 3769 O O . GLU A 1 490 ? 22.227 -20.010 16.332 1.00 49.75 490 GLU A O 1
ATOM 3774 N N . VAL A 1 491 ? 22.395 -19.203 14.258 1.00 46.41 491 VAL A N 1
ATOM 3775 C CA . VAL A 1 491 ? 23.182 -18.003 14.617 1.00 46.41 491 VAL A CA 1
ATOM 3776 C C . VAL A 1 491 ? 22.384 -16.862 15.269 1.00 46.41 491 VAL A C 1
ATOM 3778 O O . VAL A 1 491 ? 22.973 -15.862 15.668 1.00 46.41 491 VAL A O 1
ATOM 3781 N N . GLU A 1 492 ? 21.086 -17.007 15.541 1.00 53.62 492 GLU A N 1
ATOM 3782 C CA . GLU A 1 492 ? 20.386 -15.978 16.328 1.00 53.62 492 GLU A CA 1
ATOM 3783 C C . GLU A 1 492 ? 19.384 -16.533 17.333 1.00 53.62 492 GLU A C 1
ATOM 3785 O O . GLU A 1 492 ? 18.239 -16.100 17.401 1.00 53.62 492 GLU A O 1
ATOM 3790 N N . LYS A 1 493 ? 19.839 -17.480 18.163 1.00 60.69 493 LYS A N 1
ATOM 3791 C CA . LYS A 1 493 ? 19.040 -18.098 19.233 1.00 60.69 493 LYS A CA 1
ATOM 3792 C C . LYS A 1 493 ? 18.191 -17.089 20.026 1.00 60.69 493 LYS A C 1
ATOM 3794 O O . LYS A 1 493 ? 17.014 -17.334 20.219 1.00 60.69 493 LYS A O 1
ATOM 3799 N N . THR A 1 494 ? 18.722 -15.914 20.374 1.00 60.03 494 THR A N 1
ATOM 3800 C CA . THR A 1 494 ? 17.961 -14.866 21.084 1.00 60.03 494 THR A CA 1
ATOM 3801 C C . THR A 1 494 ? 16.816 -14.264 20.259 1.00 60.03 494 THR A C 1
ATOM 3803 O O . THR A 1 494 ? 15.737 -14.035 20.792 1.00 60.03 494 THR A O 1
ATOM 3806 N N . LEU A 1 495 ? 17.013 -14.001 18.963 1.00 66.94 495 LEU A N 1
ATOM 3807 C CA . LEU A 1 495 ? 15.941 -13.503 18.090 1.00 66.94 495 LEU A CA 1
ATOM 3808 C C . LEU A 1 495 ? 14.956 -14.610 17.714 1.00 66.94 495 LEU A C 1
ATOM 3810 O O . LEU A 1 495 ? 13.777 -14.325 17.518 1.00 66.94 495 LEU A O 1
ATOM 3814 N N . VAL A 1 496 ? 15.413 -15.863 17.659 1.00 72.25 496 VAL A N 1
ATOM 3815 C CA . VAL A 1 496 ? 14.558 -17.047 17.524 1.00 72.25 496 VAL A CA 1
ATOM 3816 C C . VAL A 1 496 ? 13.680 -17.219 18.765 1.00 72.25 496 VAL A C 1
ATOM 3818 O O . VAL A 1 496 ? 12.477 -17.407 18.604 1.00 72.25 496 VAL A O 1
ATOM 3821 N N . ASP A 1 497 ? 14.241 -17.069 19.966 1.00 72.81 497 ASP A N 1
ATOM 3822 C CA . ASP A 1 497 ? 13.521 -17.148 21.243 1.00 72.81 497 ASP A CA 1
ATOM 3823 C C . ASP A 1 497 ? 12.510 -15.991 21.367 1.00 72.81 497 ASP A C 1
ATOM 3825 O O . ASP A 1 497 ? 11.319 -16.240 21.529 1.00 72.81 497 ASP A O 1
ATOM 3829 N N . LEU A 1 498 ? 12.925 -14.735 21.130 1.00 75.06 498 LEU A N 1
ATOM 3830 C CA . LEU A 1 498 ? 12.012 -13.575 21.098 1.00 75.06 498 LEU A CA 1
ATOM 3831 C C . LEU A 1 498 ? 10.898 -13.736 20.056 1.00 75.06 498 LEU A C 1
ATOM 3833 O O . LEU A 1 498 ? 9.761 -13.316 20.262 1.00 75.06 498 LEU A O 1
ATOM 3837 N N . ASN A 1 499 ? 11.217 -14.327 18.904 1.00 78.31 499 ASN A N 1
ATOM 3838 C CA . ASN A 1 499 ? 10.232 -14.623 17.876 1.00 78.31 499 ASN A CA 1
ATOM 3839 C C . ASN A 1 499 ? 9.268 -15.727 18.302 1.00 78.31 499 ASN A C 1
ATOM 3841 O O . ASN A 1 499 ? 8.080 -15.636 17.998 1.00 78.31 499 ASN A O 1
ATOM 3845 N N . HIS A 1 500 ? 9.763 -16.764 18.968 1.00 81.75 500 HIS A N 1
ATOM 3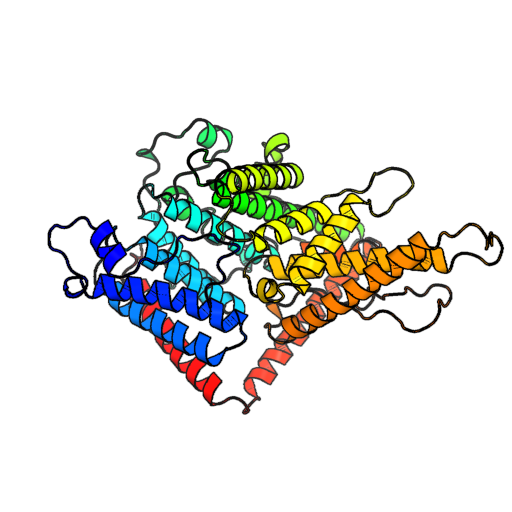846 C CA . HIS A 1 500 ? 8.930 -17.824 19.507 1.00 81.75 500 HIS A CA 1
ATOM 3847 C C . HIS A 1 500 ? 7.953 -17.261 20.540 1.00 81.75 500 HIS A C 1
ATOM 3849 O O . HIS A 1 500 ? 6.747 -17.420 20.354 1.00 81.75 500 HIS A O 1
ATOM 3855 N N . ASP A 1 501 ? 8.455 -16.517 21.525 1.00 78.69 501 ASP A N 1
ATOM 3856 C CA . ASP A 1 501 ? 7.652 -15.904 22.586 1.00 78.69 501 ASP A CA 1
ATOM 3857 C C . ASP A 1 501 ? 6.583 -14.976 22.001 1.00 78.69 501 ASP A C 1
ATOM 3859 O O . ASP A 1 501 ? 5.392 -15.151 22.259 1.00 78.69 501 ASP A O 1
ATOM 3863 N N . PHE A 1 502 ? 6.977 -14.081 21.089 1.00 82.88 502 PHE A N 1
ATOM 3864 C CA . PHE A 1 502 ? 6.035 -13.189 20.414 1.00 82.88 502 PHE A CA 1
ATOM 3865 C C . PHE A 1 502 ? 4.961 -13.943 19.616 1.00 82.88 502 PHE A C 1
ATOM 3867 O O . PHE A 1 502 ? 3.814 -13.509 19.549 1.00 82.88 502 PHE A O 1
ATOM 3874 N N . ASN A 1 503 ? 5.299 -15.071 18.982 1.00 85.38 503 ASN A N 1
ATOM 3875 C CA . ASN A 1 503 ? 4.313 -15.879 18.259 1.00 85.38 503 ASN A CA 1
ATOM 3876 C C . ASN A 1 503 ? 3.341 -16.589 19.207 1.00 85.38 503 ASN A C 1
ATOM 3878 O O . ASN A 1 503 ? 2.155 -16.664 18.891 1.00 85.38 503 ASN A O 1
ATOM 3882 N N . VAL A 1 504 ? 3.829 -17.082 20.349 1.00 84.50 504 VAL A N 1
ATOM 3883 C CA . VAL A 1 504 ? 2.996 -17.705 21.387 1.00 84.50 504 VAL A CA 1
ATOM 3884 C C . VAL A 1 504 ? 2.006 -16.689 21.954 1.00 84.50 504 VAL A C 1
ATOM 3886 O O . VAL A 1 504 ? 0.814 -16.986 22.065 1.00 84.50 504 VAL A O 1
ATOM 3889 N N . ASP A 1 505 ? 2.470 -15.478 22.258 1.00 84.75 505 ASP A N 1
ATOM 3890 C CA . ASP A 1 505 ? 1.609 -14.414 22.767 1.00 84.75 505 ASP A CA 1
ATOM 3891 C C . ASP A 1 505 ? 0.594 -13.929 21.723 1.00 84.75 505 ASP A C 1
ATOM 3893 O O . ASP A 1 505 ? -0.578 -13.727 22.063 1.00 84.75 505 ASP A O 1
ATOM 3897 N N . ASP A 1 506 ? 0.995 -13.825 20.451 1.00 85.88 506 ASP A N 1
ATOM 3898 C CA . ASP A 1 506 ? 0.088 -13.531 19.335 1.00 85.88 506 ASP A CA 1
ATOM 3899 C C . ASP A 1 506 ? -1.026 -14.567 19.220 1.00 85.88 506 ASP A C 1
ATOM 3901 O O . ASP A 1 506 ? -2.199 -14.218 19.087 1.00 85.88 506 ASP A O 1
ATOM 3905 N N . ASP A 1 507 ? -0.668 -15.850 19.260 1.00 87.81 507 ASP A N 1
ATOM 3906 C CA . ASP A 1 507 ? -1.631 -16.937 19.117 1.00 87.81 507 ASP A CA 1
ATOM 3907 C C . ASP A 1 507 ? -2.589 -16.977 20.314 1.00 87.81 507 ASP A C 1
ATOM 3909 O O . ASP A 1 507 ? -3.786 -17.219 20.133 1.00 87.81 507 ASP A O 1
ATOM 3913 N N . ALA A 1 508 ? -2.106 -16.645 21.517 1.00 87.69 508 ALA A N 1
ATOM 3914 C CA . ALA A 1 508 ? -2.950 -16.473 22.694 1.00 87.69 508 ALA A CA 1
ATOM 3915 C C . ALA A 1 508 ? -3.935 -15.298 22.534 1.00 87.69 508 ALA A C 1
ATOM 3917 O O . ALA A 1 508 ? -5.131 -15.469 22.784 1.00 87.69 508 ALA A O 1
ATOM 3918 N N . LEU A 1 509 ? -3.469 -14.126 22.081 1.00 89.69 509 LEU A N 1
ATOM 3919 C CA . LEU A 1 509 ? -4.328 -12.961 21.830 1.00 89.69 509 LEU A CA 1
ATOM 3920 C C . LEU A 1 509 ? -5.369 -13.256 20.742 1.00 89.69 509 LEU A C 1
ATOM 3922 O O . LEU A 1 509 ? -6.559 -13.010 20.935 1.00 89.69 509 LEU A O 1
ATOM 3926 N N . LEU A 1 510 ? -4.950 -13.823 19.611 1.00 87.56 510 LEU A N 1
ATOM 3927 C CA . LEU A 1 510 ? -5.846 -14.189 18.513 1.00 87.56 510 LEU A CA 1
ATOM 3928 C C . LEU A 1 510 ? -6.857 -15.263 18.939 1.00 87.56 510 LEU A C 1
ATOM 3930 O O . LEU A 1 510 ? -8.019 -15.201 18.534 1.00 87.56 510 LEU A O 1
ATOM 3934 N N . GLY A 1 511 ? -6.444 -16.204 19.793 1.00 86.19 511 GLY A N 1
ATOM 3935 C CA . GLY A 1 511 ? -7.328 -17.179 20.425 1.00 86.19 511 GLY A CA 1
ATOM 3936 C C . GLY A 1 511 ? -8.402 -16.515 21.289 1.00 86.19 511 GLY A C 1
ATOM 3937 O O . GLY A 1 511 ? -9.581 -16.831 21.133 1.00 86.19 511 GLY A O 1
ATOM 3938 N N . MET A 1 512 ? -8.036 -15.541 22.127 1.00 87.62 512 MET A N 1
ATOM 3939 C CA . MET A 1 512 ? -9.007 -14.754 22.903 1.00 87.62 512 MET A CA 1
ATOM 3940 C C . MET A 1 512 ? -9.972 -13.983 21.992 1.00 87.62 512 MET A C 1
ATOM 3942 O O . MET A 1 512 ? -11.186 -14.027 22.181 1.00 87.62 512 MET A O 1
ATOM 3946 N N . LEU A 1 513 ? -9.451 -13.318 20.959 1.00 87.00 513 LEU A N 1
ATOM 3947 C CA . LEU A 1 513 ? -10.261 -12.533 20.024 1.00 87.00 513 LEU A CA 1
ATOM 3948 C C . LEU A 1 513 ? -11.258 -13.393 19.244 1.00 87.00 513 LEU A C 1
ATOM 3950 O O . LEU A 1 513 ? -12.379 -12.946 19.015 1.00 87.00 513 LEU A O 1
ATOM 3954 N N . SER A 1 514 ? -10.896 -14.633 18.902 1.00 82.94 514 SER A N 1
ATOM 3955 C CA . SER A 1 514 ? -11.806 -15.584 18.243 1.00 82.94 514 SER A CA 1
ATOM 3956 C C . SER A 1 514 ? -13.034 -15.957 19.086 1.00 82.94 514 SER A C 1
ATOM 3958 O O . SER A 1 514 ? -14.039 -16.411 18.544 1.00 82.94 514 SER A O 1
ATOM 3960 N N . GLN A 1 515 ? -12.956 -15.772 20.409 1.00 82.38 515 GLN A N 1
ATOM 3961 C CA . GLN A 1 515 ? -14.058 -16.011 21.346 1.00 82.38 515 GLN A CA 1
ATOM 3962 C C . GLN A 1 515 ? -14.871 -14.737 21.608 1.00 82.38 515 GLN A C 1
ATOM 3964 O O . GLN A 1 515 ? -16.081 -14.808 21.813 1.00 82.38 515 GLN A O 1
ATOM 3969 N N . LEU A 1 516 ? -14.206 -13.578 21.619 1.00 80.81 516 LEU A N 1
ATOM 3970 C CA . LEU A 1 516 ? -14.813 -12.278 21.921 1.00 80.81 516 LEU A CA 1
ATOM 3971 C C . LEU A 1 516 ? -15.529 -11.654 20.719 1.00 80.81 516 LEU A C 1
ATOM 3973 O O . LEU A 1 516 ? -16.512 -10.932 20.892 1.00 80.81 516 LEU A O 1
ATOM 3977 N N . ILE A 1 517 ? -15.033 -11.899 19.506 1.00 76.81 517 ILE A N 1
ATOM 3978 C CA . ILE A 1 517 ? -15.681 -11.462 18.271 1.00 76.81 517 ILE A CA 1
ATOM 3979 C C . ILE A 1 517 ? -16.689 -12.557 17.894 1.00 76.81 517 ILE A C 1
ATOM 3981 O O . ILE A 1 517 ? -16.273 -13.687 17.641 1.00 76.81 517 ILE A O 1
ATOM 3985 N N . PRO A 1 518 ? -18.002 -12.270 17.898 1.00 61.91 518 PRO A N 1
ATOM 3986 C CA . PRO A 1 518 ? -19.018 -13.302 17.741 1.00 61.91 518 PRO A CA 1
ATOM 3987 C C . PRO A 1 518 ? -18.850 -14.086 16.431 1.00 61.91 518 PRO A C 1
ATOM 3989 O O . PRO A 1 518 ? -18.872 -13.515 15.345 1.00 61.91 518 PRO A O 1
ATOM 3992 N N . ASN A 1 519 ? -18.730 -15.412 16.543 1.00 45.47 519 ASN A N 1
ATOM 3993 C CA . ASN A 1 519 ? -18.920 -16.333 15.424 1.00 45.47 519 ASN A CA 1
ATOM 3994 C C . ASN A 1 519 ? -20.427 -16.480 15.201 1.00 45.47 519 ASN A C 1
ATOM 3996 O O . ASN A 1 519 ? -21.126 -16.991 16.081 1.00 45.47 519 ASN A O 1
ATOM 4000 N N . ARG A 1 520 ? -20.942 -16.027 14.061 1.00 46.06 520 ARG A N 1
ATOM 4001 C CA . ARG A 1 520 ? -22.315 -16.330 13.646 1.00 46.06 520 ARG A CA 1
ATOM 4002 C C . ARG A 1 520 ? -22.349 -16.832 12.221 1.00 46.06 520 ARG A C 1
ATOM 4004 O O . ARG A 1 520 ? -21.835 -16.114 11.338 1.00 46.06 520 ARG A O 1
#

Radius of gyration: 24.13 Å; Cα contacts (8 Å, |Δi|>4): 707; chains: 1; bounding box: 64×50×78 Å

Sequence (520 aa):
RLSVDEVFGFPPTPTDEEYCARLNIPGMTPRMIPGTHLAALSAARFAEVALGAIVHNETPLAMELCNAVVHCLKESVQEPVQPPYMFEVARSYFLLAVFRSFRGDMIRYFKYRRVCLTYVSKLENASNATTLVAAVSFLDSWTYMIYNADEKKVPRIDHNIPPVERTPHFLIAQTPIEKEYNIRCNPGCIASDPRNQNWIQGAPPVFLNDEAPLRARSLDALACAVRTCCDQANGRFAAISKEAKADNMEPIPQETIITPTTAAVLAHENNLCSRNMVLSAFALLQQYEQVTPSSHKNQGIHLVMSAMDAFLDSGDEGESGGFTDSQIQSLLSVANIVIENPLLLHHAGPTYHMVSNAAVMLCHLLNSMYMVKGGVPGIQNERSRGGMEAAMFEEILDTFTALRKLLVIHRRKLPIKLRCHSIPRSSLIPPTDGKPFIDLGETLLCACRGCQGFVLMACTPVVAAQKAQAAATKRSVEAAREAQVEAADEVEKTLVDLNHDFNVDDDALLGMLSQLIPNR

Foldseek 3Di:
DLQPPLALDADPLDDLQRLQVLVVDPPDDSVNDDLLLVLLSLLLVLLRNLLSCVLVVVPLSSLVSLLSSLVSLLSNVPDPNDQSRLLSSLNSLQSNLLVCVQAVVLLSNLLSLLVSLLSLLVHFPDLNSLSVLLLQLQLLLQVCQLCLVDPVPRDDNCVQFNQRAADPPVVDDDDPLCVLLVHELRSSNQSRPPLDSRHRAADQSSLSDPPHQLSSNLSSLLSLLSSLLSLVLLVVLQVLCVVLVVVPDDHSDVCSNPDNSVVSCVSVVVCRHSVNSLVSSVVSVVVVCVVVVDDDPSLLSLLSSLLSQLVPPPPPPPPPDDRDPSNVVSLLSNLVSCLVRVSSCSPRGCSLLSNVLSLLVLLVNLQVLLCVVVDDDPPDPVPPDDVVSVVVSVVSLVSSVSSLVSSVVSQVSGQLSSHAKRRFDADPDRDDPPDTRTDLPPIQHHSRSSSLCSSCVPPRSNSSSVNNVVNVVVSVVVNVVVVVVVVPDPPCPPVVVSVVSSVVSSVVSSNVSSVSNDDD

Mean predicted aligned error: 7.67 Å

Solvent-accessible surface area (backbone atoms only — not comparable to full-atom values): 28100 Å² total; per-residue (Å²): 134,45,70,74,60,51,65,55,59,71,77,79,76,69,52,60,64,55,45,38,59,72,68,67,50,88,90,63,48,62,92,69,58,53,67,42,54,53,22,20,51,49,15,28,48,31,32,42,42,19,54,16,25,49,49,74,67,36,55,70,60,18,50,54,27,45,38,50,19,46,55,21,44,54,53,23,60,74,48,86,75,49,82,94,47,34,63,38,43,24,49,26,29,40,44,49,14,50,54,29,45,64,71,59,37,56,61,58,16,53,50,26,42,47,53,16,32,44,43,36,43,70,49,79,88,42,67,66,47,43,30,50,51,16,37,48,26,28,39,26,28,24,53,37,33,62,48,50,53,36,72,88,75,52,76,89,49,61,92,57,47,55,76,47,70,67,55,72,70,87,80,57,83,74,52,72,64,27,60,75,65,74,54,50,58,53,48,19,49,43,38,19,32,83,77,29,74,88,36,64,69,28,61,43,35,43,41,69,28,87,87,44,52,44,63,28,20,18,40,15,22,44,18,40,21,49,43,46,49,32,29,53,30,44,46,52,52,44,50,30,40,61,73,46,63,49,89,86,57,84,76,70,58,64,64,28,38,65,31,61,37,47,54,39,24,70,75,36,45,92,60,51,30,41,66,47,17,44,55,50,20,49,54,31,43,52,57,44,46,72,77,48,83,79,80,70,80,52,53,54,49,51,35,52,48,28,39,50,52,34,72,66,56,71,42,60,94,51,99,72,77,55,84,40,72,67,34,51,51,21,39,50,50,31,43,49,53,39,66,78,37,60,51,53,57,66,37,77,40,48,48,45,52,46,54,52,43,41,54,45,50,51,42,53,51,52,31,54,58,48,50,69,73,65,62,63,99,82,74,77,65,86,84,74,75,58,72,62,64,58,50,50,52,52,53,51,49,52,51,48,53,54,40,47,53,54,52,53,58,54,47,72,75,38,48,72,92,74,32,61,55,56,80,69,64,70,57,92,65,75,89,49,94,94,57,66,50,43,57,64,85,80,47,53,54,37,80,22,51,48,58,40,48,63,71,35,67,87,44,55,50,53,57,35,44,53,50,56,50,52,30,55,56,52,46,55,53,51,50,55,49,50,61,54,47,71,75,67,65,78,86,47,60,68,61,52,49,54,48,49,53,38,50,55,49,46,53,52,43,51,54,53,46,40,69,72,49,75,78,128

Secondary structure (DSSP, 8-state):
-----TTT-PPPPPPHHHHHHHHT-TT--GGGS-HHHHHHHHHHHHHHHHHHHHHTT-HHHHHHHHHHHHHHHHHHTSSPPPHHHHHHHHHHHHHHHHHHHHTT-HHHHHHHHHHHHHHHTT--S-HHHHHHHHHHHHHHHHHHHHTTT-GGGSPP-TTTSPPPPPP-TTSSPPPHHHHHTT---SHHHHHT-GGGSSS--SS-TTTT-TTS-HHHHHHHHHHHHHHHHHHHHHHHHHHHHHHTT-TTSPPPPGGGTS-HHHHHHHHTHHHHSHHHHHHHHHHHHHHHHHH-TTS---HHHHHHHHHHHHHH----SSSS----HHHHHHHHHHHHHHHH-GGGGGSSSSHHHHHHHHHHHHHHHHHHHHHHHT--TT---TT---HHHHHHHHHHHHHHHHHHHHHHHHHHHS-GGG-----PPBP-S---TT--SB--TT----S-HHHHHHHHTTS-HHHHHHHHHHHHHHHHHHHHHHHHHHTT--TTHHHHHHHHHHHHHHHHHHHHHHHHS---

Organism: NCBI:txid44447

pLDDT: mean 84.74, std 13.65, range [38.0, 98.19]